Protein 7CI2 (pdb70)

Organism: NCBI:txid386891

Nearest PDB structures (foldseek):
  7ci2-assembly2_B  TM=1.002E+00  e=1.409E-62  Moraxella bovoculi
  7ci1-assembly1_B  TM=9.825E-01  e=3.002E-55  Moraxella bovoculi
  7ci1-assembly1_A  TM=9.850E-01  e=8.099E-55  Moraxella bovoculi
  7o5y-assembly1_B  TM=3.660E-01  e=2.673E+00  Streptococcus sanguinis
  7ci2-assembly2_B  TM=1.003E+00  e=2.370E-68  Moraxella bovoculi

Solvent-accessible surface area: 31981 Å² total; per-residue (Å²): 149,119,34,44,2,11,42,60,10,68,54,11,18,177,95,35,85,65,0,117,82,1,2,121,101,0,11,52,59,23,68,139,90,159,29,100,64,3,1,4,5,14,65,52,1,32,73,6,17,127,38,12,29,56,101,32,127,114,113,24,1,117,137,57,44,120,10,6,20,13,4,1,43,0,2,0,0,1,2,0,43,0,6,6,2,0,0,52,12,20,94,25,4,6,126,16,11,65,82,7,37,72,70,0,37,0,59,62,0,45,60,17,16,16,40,0,0,0,0,21,0,35,55,21,49,4,4,9,88,58,131,64,82,67,46,40,0,65,0,0,2,0,2,6,6,43,16,77,10,139,69,106,91,25,34,0,0,5,0,0,3,1,8,39,39,128,99,12,37,7,5,2,1,15,3,12,2,60,58,83,20,8,3,2,66,7,7,50,163,35,75,14,123,22,81,58,80,65,5,6,63,0,0,40,6,0,1,3,13,0,3,8,0,2,21,62,139,20,28,2,15,25,24,19,12,89,20,49,43,142,61,1,70,115,89,20,35,35,71,59,97,191,92,31,34,22,57,32,9,79,88,21,14,58,14,56,0,0,61,158,21,0,54,62,6,92,125,31,82,66,82,25,75,24,70,135,86,183,84,74,183,97,98,24,151,95,4,85,16,71,18,83,144,116,50,78,76,109,72,160,51,25,84,21,97,26,77,53,17,56,48,51,149,144,120,33,44,2,8,42,55,12,72,61,10,17,176,93,35,89,65,0,124,82,1,3,133,104,0,13,57,57,22,67,149,87,162,29,99,67,2,2,5,6,15,65,53,1,36,76,8,19,128,36,13,29,57,89,34,142,110,113,22,2,127,142,47,46,120,15,12,17,13,3,0,42,0,2,1,1,2,2,0,40,0,5,6,0,0,0,53,11,23,84,25,4,6,122,15,6,82,86,21,38,88,67,0,33,1,65,49,0,44,61,16,13,16,40,0,0,0,0,21,1,37,59,23,50,2,3,8,89,54,96,64,84,64,49,36,0,63,0,0,2,0,1,7,3,42,13,75,9,141,72,106,90,23,32,0,0,4,0,0,2,2,12,46,30,131,99,13,34,5,5,2,2,14,4,12,4,58,59,86,24,10,6,3,74,8,5,54,151,37,73,22,110,16,77,56,77,68,7,5,59,0,1,57,5,0,1,0,8,0,2,6,0,2,22,66,72,19,43,4,18,26,22,19,12,83,22,59,49,151,67,1,61,112,89,18,35,34,74,55,106,200,92,31,36,22,59,33,8,79,92,20,18,59,13,54,0,0,62,160,21,0,55,55,4,93,124,30,84,69,83,28,84,38,76,145,86,211,65,73,183,92,93,24,120,88,4,61,15,79,22,85,143,108,49,63,79,115,66,201,22,26,83,14,115,28,70,54,22,66,56,49,166,128,170,157,102,44,189,88,102,12,45,12,14,34,97,104,46,33,102,83,136,182,157,108,44,173,95,102,11,46,6,11,37,106,112,47,40,98,86

Secondary structure (DSSP, 8-state):
---HHHHHHHHHHHHSTTHHHHHHHHHHHHHHH--SS-SS-STTHHHH-HHHHHHHSSTTTTT-HHHHHHHHHHHHHHHHTTT-EEEEEPHHHHTT-----TT-BGGGGG--SSSEEEEE-GGG-EEEEETTEEEE--EEEEEEEEEEETTEEEEEEEEEEE---TT-----EEEE-SSS-BHIIIIIT--SS---SHHHHHHHHHHHHHGGGGSSS--EEETTEEE-HHHHTS--SEE-TTT--EE--SS-EEEEESHHHHHHHHHHHHHHHHHHHHT---EEEPPEEEEE----SSS---EEEEE--EEE-/---HHHHHHHHHHHHSTTHHHHHHHHHHHHHHH--SS-SS-GGGGGGG-HHHHHHHSSTTTTT-HHHHHHHHHHHHHHHHTTT-EEEEEPHHHHTT-----TT-BSGGGG--SSSEEEEE-GGG-EEEEETTEEEE--EEEEEEEEEEETTEEEEEEEEEEE--STT-----EEEE-SSS-BHIIIIIS--SS---SHHHHHHHHHHHHHGGGGSSS--EEETTEE--HHHHSS---EE-TTT--EE--SS-EEEEESHHHHHHHHHHHHHHHHHHHH----EEEP-EEEEE----TTS---EEEEEPPEEE-/--S---EEEEPPPSS----/--S---EEEEPPPSSPPP-

Foldseek 3Di:
DADLVVVVLVVLCVVVVCLVQLLVVLLVCCVVVVDDQASHALVCLCVSDVVLVVCLPDPCNVVPLVSLVNSLSSRQCSFCQQAQAEEEEDLLVLVQQDFDDFQAALQLLSQFLGQKHKYANLSNQDWDDDDPDIARFRTKMWHWHWDPPDPDTFIWIWIATPRSDPPGRRNTQIDTRRDRGTLCVVLPPPPDPRRPNVSSVVVSGRPRRSSQRSDQAWQKDFPRHGDHNVNSSPGRWDADPPPRDIRGDPGHRYIYTCPVLNVVVVVQVVVVVVCVVVDPVWDKDGKHKDKAWPCPPVDTHIDIDIDGIDIDD/DADLVVVVLVVLCVVVVCLVVLLQVLLVCCVVVVDDQASHALVCLLVSDVVLVVCLPPPCNVVDQVSLQNSLSSRQCSFCQQAQAEEEEDLLLLVQLPFDDQQAALQLVSQFLGQKHKYARQSNQDWDDDPNDIARFRTKMWGWHWDPPDPDTFIWIWIATDRSDPPGRRNTQTDTRRDRGGLNCPQVPPNHPRDPNVSSVVVRRRVSRSSQRSDQAWQKDFPRHGDHNVVSSPRDWDADDPPRDIDGDPGHRYMYTCPVLVVVVVVQVVVVVVCVVVVDVKDKDRKHKAWAWPDDPPDTRIDIDIDGIDIDD/DPPDDDDDDDDDDPDDPDD/DPPDDDDDDDDDDPDDDDD

Sequence (664 aa):
SMHHTIARMNAFNKAFANAKDCYKKMQAWHLLNKPKHAFFPMQNTPALDNGLAALYELRGGKEDAHILSILSRLYLYGAWRRNTLGIYQLDEEIIKKDCKELPDDTPTSIFLNLPDWCVYVDISSAQIATFDDGVAKHIKGFWAIYDIVEMNGINHDVLDFVVDTDTDDNVYVPQPFILSSGQSVAEVLDYGASLFDDDTSNTLIKGLLPYLLWLCVAEPDITYKGLPVSREELTRPKHSINKKTGAFVTPSEPFIYQIGERLGSEVRRYQSIIDGEQKRNRPPHIRRGHWHGYWQGTGQAKEFRVRWQPAVFVNSMHHTIARMNAFNKAFANAKDCYKKMQAWHLLNKPKHAFFPMQNTPALDNGLAALYELRGGKEDAHILSILSRLYLYGAWRRNTLGIYQLDEEIIKKDCKELPDDTPTSIFLNLPDWCVYVDISSAQIATFDDGVAKHIKGFWAIYDIVEMNGINHDVLDFVVDTDTDDNVYVPQPFILSSGQSVAEVLDYGASLFDDDTSNTLIKGLLPYLLWLCVAEPDITYKGLPVSREELTRPKHSINKKTGAFVTPSEPFIYQIGERLGSEVRRYQSIIDGEQKRNRPPHIRRGHWHGYWQGTGQAKEFRVRWQPAVFVNYQKMIYKLLPGPNKMLPKVYQKMIYKLLPGPNKMLPKV

Structure (mmCIF, N/CA/C/O backbone):
data_7CI2
#
_entry.id   7CI2
#
_cell.length_a   90.816
_cell.length_b   90.816
_cell.length_c   137.679
_cell.angle_alpha   90.000
_cell.angle_beta   90.000
_cell.angle_gamma   120.000
#
_symmetry.space_group_name_H-M   'P 31'
#
loop_
_entity.id
_entity.type
_entity.pdbx_description
1 polymer AcrVA2
2 polymer MbCpf1
3 water water
#
loop_
_atom_site.group_PDB
_atom_site.id
_atom_site.type_symbol
_atom_site.label_atom_id
_atom_site.label_alt_id
_atom_site.label_comp_id
_atom_site.label_asym_id
_atom_site.label_entity_id
_atom_site.label_seq_id
_atom_site.pdbx_PDB_ins_code
_atom_site.Cartn_x
_atom_site.Cartn_y
_atom_site.Cartn_z
_atom_site.occupancy
_atom_site.B_iso_or_equiv
_atom_site.auth_seq_id
_atom_site.auth_comp_id
_atom_site.auth_asym_id
_atom_site.auth_atom_id
_atom_site.pdbx_PDB_model_num
ATOM 1 N N . SER A 1 1 ? 13.76400 27.36400 2.57100 1.000 35.33203 0 SER A N 1
ATOM 2 C CA . SER A 1 1 ? 12.59500 27.01700 1.82200 1.000 37.30151 0 SER A CA 1
ATOM 3 C C . SER A 1 1 ? 11.55200 26.38100 2.66100 1.000 38.85731 0 SER A C 1
ATOM 4 O O . SER A 1 1 ? 10.44500 26.24700 2.24200 1.000 46.31718 0 SER A O 1
ATOM 7 N N . MET A 1 2 ? 11.92700 25.96500 3.84700 1.000 38.18513 1 MET A N 1
ATOM 8 C CA . MET A 1 2 ? 11.05800 25.37500 4.79300 1.000 28.20299 1 MET A CA 1
ATOM 9 C C . MET A 1 2 ? 11.11200 26.33800 5.87800 1.000 24.83369 1 MET A C 1
ATOM 10 O O . MET A 1 2 ? 12.14300 26.52400 6.41400 1.000 22.79989 1 MET A O 1
ATOM 15 N N . HIS A 1 3 ? 9.96900 26.82900 6.32200 1.000 16.63467 2 HIS A N 1
ATOM 16 C CA . HIS A 1 3 ? 9.79000 27.77800 7.40600 1.000 12.85117 2 HIS A CA 1
ATOM 17 C C . HIS A 1 3 ? 10.40800 27.32700 8.67100 1.000 15.44991 2 HIS A C 1
ATOM 18 O O . HIS A 1 3 ? 10.46700 26.20100 8.96800 1.000 19.94977 2 HIS A O 1
ATOM 25 N N . HIS A 1 4 ? 10.85900 28.29100 9.46300 1.000 16.74567 3 HIS A N 1
ATOM 26 C CA . HIS A 1 4 ? 11.50000 27.96700 10.72500 1.000 13.94020 3 HIS A CA 1
ATOM 27 C C . HIS A 1 4 ? 10.54800 27.35800 11.75000 1.000 16.11112 3 HIS A C 1
ATOM 28 O O . HIS A 1 4 ? 10.94300 26.48100 12.50300 1.000 24.31668 3 HIS A O 1
ATOM 35 N N . THR A 1 5 ? 9.29300 27.79100 11.76800 1.000 10.15246 4 THR A N 1
ATOM 36 C CA . THR A 1 5 ? 8.35400 27.25000 12.73300 1.000 9.45098 4 THR A CA 1
ATOM 37 C C . THR A 1 5 ? 8.16500 25.76200 12.49800 1.000 14.07287 4 THR A C 1
ATOM 38 O O . THR A 1 5 ? 8.21900 24.96100 13.42700 1.000 18.54948 4 THR A O 1
ATOM 42 N N . ILE A 1 6 ? 8.00700 25.39200 11.23500 1.000 13.87525 5 ILE A N 1
ATOM 43 C CA . ILE A 1 6 ? 7.82100 24.00000 10.86500 1.000 13.11642 5 ILE A CA 1
ATOM 44 C C . ILE A 1 6 ? 9.05800 23.18700 11.21600 1.000 13.72400 5 ILE A C 1
ATOM 45 O O . ILE A 1 6 ? 8.96300 22.06500 11.69000 1.000 18.58690 5 ILE A O 1
ATOM 50 N N . ALA A 1 7 ? 10.22400 23.76600 10.97600 1.000 18.16862 6 ALA A N 1
ATOM 51 C CA . ALA A 1 7 ? 11.48000 23.10300 11.27000 1.000 19.46440 6 ALA A CA 1
ATOM 52 C C . ALA A 1 7 ? 11.63600 22.84400 12.76100 1.000 24.52646 6 ALA A C 1
ATOM 53 O O . ALA A 1 7 ? 12.14200 21.80400 13.16600 1.000 21.15243 6 ALA A O 1
ATOM 55 N N . ARG A 1 8 ? 11.21000 23.80200 13.57600 1.000 23.70344 7 ARG A N 1
ATOM 56 C CA . ARG A 1 8 ? 11.34000 23.66800 15.01900 1.000 20.15001 7 ARG A CA 1
ATOM 57 C C . ARG A 1 8 ? 10.28900 22.74300 15.59400 1.000 23.81450 7 ARG A C 1
ATOM 58 O O . ARG A 1 8 ? 10.51200 22.11100 16.62100 1.000 29.17043 7 ARG A O 1
ATOM 66 N N . MET A 1 9 ? 9.14200 22.67100 14.93400 1.000 24.71476 8 MET A N 1
ATOM 67 C CA . MET A 1 9 ? 8.08400 21.79600 15.38000 1.000 16.91862 8 MET A CA 1
ATOM 68 C C . MET A 1 9 ? 8.48300 20.39700 14.99500 1.000 19.04908 8 MET A C 1
ATOM 69 O O . MET A 1 9 ? 8.24900 19.45900 15.74100 1.000 26.69741 8 MET A O 1
ATOM 74 N N . ASN A 1 10 ? 9.09500 20.25300 13.82600 1.000 17.37993 9 ASN A N 1
ATOM 75 C CA . ASN A 1 10 ? 9.50300 18.94800 13.41900 1.000 19.16852 9 ASN A CA 1
ATOM 76 C C . ASN A 1 10 ? 10.59600 18.40400 14.25900 1.000 28.51693 9 ASN A C 1
ATOM 77 O O . ASN A 1 10 ? 10.74900 17.22800 14.36300 1.000 31.87497 9 ASN A O 1
ATOM 82 N N . ALA A 1 11 ? 11.40700 19.28300 14.78400 1.000 28.02381 10 ALA A N 1
ATOM 83 C CA . ALA A 1 11 ? 12.46200 18.97800 15.66600 1.000 27.79446 10 ALA A CA 1
ATOM 84 C C . ALA A 1 11 ? 11.96700 18.56000 16.98200 1.000 26.61884 10 ALA A C 1
ATOM 85 O O . ALA A 1 11 ? 12.48600 17.68300 17.54500 1.000 24.79984 10 ALA A O 1
ATOM 87 N N . PHE A 1 12 ? 10.96300 19.22900 17.48000 1.000 20.46971 11 PHE A N 1
ATOM 88 C CA . PHE A 1 12 ? 10.40300 18.92200 18.75300 1.000 19.57276 11 PHE A CA 1
ATOM 89 C C . PHE A 1 12 ? 9.78400 17.58900 18.72300 1.000 28.12164 11 PHE A C 1
ATOM 90 O O . PHE A 1 12 ? 9.98900 16.81700 19.58500 1.000 26.58902 11 PHE A O 1
ATOM 98 N N . ASN A 1 13 ? 8.98600 17.33000 17.71300 1.000 30.88384 12 ASN A N 1
ATOM 99 C CA . ASN A 1 13 ? 8.30000 16.04800 17.58200 1.000 18.72090 12 ASN A CA 1
ATOM 100 C C . ASN A 1 13 ? 9.29700 14.89800 17.55900 1.000 24.38634 12 ASN A C 1
ATOM 101 O O . ASN A 1 13 ? 9.03100 13.82500 18.11200 1.000 31.85211 12 ASN A O 1
ATOM 106 N N . LYS A 1 14 ? 10.45500 15.11000 16.93000 1.000 24.90918 13 LYS A N 1
ATOM 107 C CA . LYS A 1 14 ? 11.50600 14.09500 16.93300 1.000 28.30261 13 LYS A CA 1
ATOM 108 C C . LYS A 1 14 ? 12.08200 13.88400 18.33000 1.000 32.43166 13 LYS A C 1
ATOM 109 O O . LYS A 1 14 ? 12.23800 12.74400 18.78100 1.000 40.29360 13 LYS A O 1
ATOM 115 N N . ALA A 1 15 ? 12.41800 14.97400 19.02400 1.000 36.06770 14 ALA A N 1
ATOM 116 C CA . ALA A 1 15 ? 13.15500 14.86900 20.28000 1.000 34.95416 14 ALA A CA 1
ATOM 117 C C . ALA A 1 15 ? 12.28200 14.40400 21.43700 1.000 33.04427 14 ALA A C 1
ATOM 118 O O . ALA A 1 15 ? 12.79400 13.82000 22.39800 1.000 50.73427 14 ALA A O 1
ATOM 120 N N . PHE A 1 16 ? 10.98100 14.66500 21.37700 1.000 33.59092 15 PHE A N 1
ATOM 121 C CA . PHE A 1 16 ? 10.02500 14.19700 22.37600 1.000 32.88400 15 PHE A CA 1
ATOM 122 C C . PHE A 1 16 ? 9.15800 13.14700 21.68500 1.000 40.86787 15 PHE A C 1
ATOM 123 O O . PHE A 1 16 ? 8.03100 13.41800 21.27000 1.000 40.82442 15 PHE A O 1
ATOM 131 N N . ALA A 1 17 ? 9.70400 11.93000 21.57000 1.000 39.99162 16 ALA A N 1
ATOM 132 C CA . ALA A 1 17 ? 9.13600 10.89400 20.70800 1.000 34.25605 16 ALA A CA 1
ATOM 133 C C . ALA A 1 17 ? 7.66800 10.59800 20.99300 1.000 39.86899 16 ALA A C 1
ATOM 134 O O . ALA A 1 17 ? 6.98000 10.04100 20.12900 1.000 47.93272 16 ALA A O 1
ATOM 136 N N . ASN A 1 18 ? 7.17000 10.95500 22.17400 1.000 34.79673 17 ASN A N 1
ATOM 137 C CA . ASN A 1 18 ? 5.77300 10.74200 22.52800 1.000 30.74863 17 ASN A CA 1
ATOM 138 C C . ASN A 1 18 ? 4.84600 11.80900 21.96000 1.000 38.19582 17 ASN A C 1
ATOM 139 O O . ASN A 1 18 ? 3.67200 11.85300 22.34400 1.000 33.38683 17 ASN A O 1
ATOM 144 N N . ALA A 1 19 ? 5.33900 12.66000 21.05800 1.000 42.96025 18 ALA A N 1
ATOM 145 C CA . ALA A 1 19 ? 4.55100 13.80300 20.60700 1.000 23.62438 18 ALA A CA 1
ATOM 146 C C . ALA A 1 19 ? 3.33400 13.35600 19.80700 1.000 23.49768 18 ALA A C 1
ATOM 147 O O . ALA A 1 19 ? 2.20400 13.77500 20.08900 1.000 22.54215 18 ALA A O 1
ATOM 149 N N . LYS A 1 20 ? 3.55100 12.50000 18.80300 1.000 24.59738 19 LYS A N 1
ATOM 150 C CA . LYS A 1 20 ? 2.45700 12.02300 17.96000 1.000 19.88285 19 LYS A CA 1
ATOM 151 C C . LYS A 1 20 ? 1.37600 11.34100 18.79400 1.000 28.74460 19 LYS A C 1
ATOM 152 O O . LYS A 1 20 ? 0.17300 11.55900 18.58200 1.000 25.98586 19 LYS A O 1
ATOM 158 N N . ASP A 1 21 ? 1.79700 10.49200 19.74000 1.000 26.13804 20 ASP A N 1
ATOM 159 C CA . ASP A 1 21 ? 0.87100 9.87700 20.68600 1.000 21.78839 20 ASP A CA 1
ATOM 160 C C . ASP A 1 21 ? 0.02100 10.92800 21.38600 1.000 25.39320 20 ASP A C 1
ATOM 161 O O . ASP A 1 21 ? -1.20900 10.80700 21.46300 1.000 31.61615 20 ASP A O 1
ATOM 166 N N . CYS A 1 22 ? 0.67300 11.96700 21.91600 1.000 21.00275 21 CYS A N 1
ATOM 167 C CA . CYS A 1 22 ? -0.05500 12.99400 22.65100 1.000 21.19441 21 CYS A CA 1
ATOM 168 C C . CYS A 1 22 ? -1.04400 13.72200 21.75200 1.000 19.90148 21 CYS A C 1
ATOM 169 O O . CYS A 1 22 ? -2.15000 14.05700 22.18800 1.000 17.78544 21 CYS A O 1
ATOM 172 N N . TYR A 1 23 ? -0.75000 13.86400 20.47700 1.000 21.90554 22 TYR A N 1
ATOM 173 C CA . TYR A 1 23 ? -1.63700 14.58400 19.59400 1.000 22.58867 22 TYR A CA 1
ATOM 174 C C . TYR A 1 23 ? -2.84500 13.77500 19.33100 1.000 24.55652 22 TYR A C 1
ATOM 175 O O . TYR A 1 23 ? -3.90300 14.30500 19.28500 1.000 19.38904 22 TYR A O 1
ATOM 184 N N . LYS A 1 24 ? -2.68400 12.47200 19.22200 1.000 26.97435 23 LYS A N 1
ATOM 185 C CA . LYS A 1 24 ? -3.80300 11.54700 19.03700 1.000 25.66267 23 LYS A CA 1
ATOM 186 C C . LYS A 1 24 ? -4.77300 11.54600 20.19100 1.000 24.83363 23 LYS A C 1
ATOM 187 O O . LYS A 1 24 ? -5.94300 11.51200 19.98900 1.000 19.39836 23 LYS A O 1
ATOM 193 N N . LYS A 1 25 ? -4.25100 11.58400 21.39800 1.000 18.81267 24 LYS A N 1
ATOM 194 C CA . LYS A 1 25 ? -5.02200 11.68800 22.58900 1.000 18.78526 24 LYS A CA 1
ATOM 195 C C . LYS A 1 25 ? -5.78600 12.96100 22.64800 1.000 25.41554 24 LYS A C 1
ATOM 196 O O . LYS A 1 25 ? -6.91300 12.98000 23.04500 1.000 24.85459 24 LYS A O 1
ATOM 202 N N . MET A 1 26 ? -5.16500 14.05200 22.22100 1.000 25.63391 25 MET A N 1
ATOM 203 C CA . MET A 1 26 ? -5.77900 15.34100 22.15600 1.000 18.93856 25 MET A CA 1
ATOM 204 C C . MET A 1 26 ? -6.90600 15.32700 21.17800 1.000 20.53819 25 MET A C 1
ATOM 205 O O . MET A 1 26 ? -7.93700 15.87700 21.41600 1.000 14.93371 25 MET A O 1
ATOM 210 N N . GLN A 1 27 ? -6.68800 14.65400 20.06100 1.000 24.43852 26 GLN A N 1
ATOM 211 C CA . GLN A 1 27 ? -7.66600 14.46800 19.02300 1.000 24.78180 26 GLN A CA 1
ATOM 212 C C . GLN A 1 27 ? -8.83200 13.70400 19.54600 1.000 21.35491 26 GLN A C 1
ATOM 213 O O . GLN A 1 27 ? -9.94000 14.03000 19.30100 1.000 20.04085 26 GLN A O 1
ATOM 219 N N . ALA A 1 28 ? -8.57700 12.67600 20.32000 1.000 25.33858 27 ALA A N 1
ATOM 220 C CA . ALA A 1 28 ? -9.62900 11.90400 20.92500 1.000 21.31329 27 ALA A CA 1
ATOM 221 C C . ALA A 1 28 ? -10.42600 12.70900 21.86900 1.000 20.09913 27 ALA A C 1
ATOM 222 O O . ALA A 1 28 ? -11.59400 12.71700 21.76100 1.000 20.24085 27 ALA A O 1
ATOM 224 N N . TRP A 1 29 ? -9.78500 13.50400 22.70900 1.000 17.12099 28 TRP A N 1
ATOM 225 C CA . TRP A 1 29 ? -10.47100 14.35900 23.64800 1.000 18.73423 28 TRP A CA 1
ATOM 226 C C . TRP A 1 29 ? -11.31100 15.37300 22.90400 1.000 24.34647 28 TRP A C 1
ATOM 227 O O . TRP A 1 29 ? -12.35000 15.70700 23.32900 1.000 18.60671 28 TRP A O 1
ATOM 238 N N . HIS A 1 30 ? -10.81300 15.90500 21.79500 1.000 27.46568 29 HIS A N 1
ATOM 239 C CA . HIS A 1 30 ? -11.51100 16.86700 21.01000 1.000 21.63594 29 HIS A CA 1
ATOM 240 C C . HIS A 1 30 ? -12.75000 16.31600 20.48800 1.000 15.78959 29 HIS A C 1
ATOM 241 O O . HIS A 1 30 ? -13.75400 16.88800 20.66200 1.000 16.42353 29 HIS A O 1
ATOM 248 N N . LEU A 1 31 ? -12.67200 15.17400 19.84000 1.000 21.57086 30 LEU A N 1
ATOM 249 C CA . LEU A 1 31 ? -13.85200 14.58700 19.21000 1.000 23.46828 30 LEU A CA 1
ATOM 250 C C . LEU A 1 31 ? -14.92600 14.26100 20.23600 1.000 22.97372 30 LEU A C 1
ATOM 251 O O . LEU A 1 31 ? -16.12300 14.40900 19.96100 1.000 20.35585 30 LEU A O 1
ATOM 256 N N . LEU A 1 32 ? -14.52200 13.84700 21.43400 1.000 16.65743 31 LEU A N 1
ATOM 257 C CA . LEU A 1 32 ? -15.52900 13.53800 22.44100 1.000 23.06747 31 LEU A CA 1
ATOM 258 C C . LEU A 1 32 ? -16.13100 14.78900 23.06500 1.000 25.22198 31 LEU A C 1
ATOM 259 O O . LEU A 1 32 ? -17.35800 14.91900 23.15000 1.000 29.99561 31 LEU A O 1
ATOM 264 N N . ASN A 1 33 ? -15.28700 15.71900 23.50200 1.000 23.89404 32 ASN A N 1
ATOM 265 C CA . ASN A 1 33 ? -15.75200 16.83700 24.30700 1.000 21.29308 32 ASN A CA 1
ATOM 266 C C . ASN A 1 33 ? -16.28700 17.98700 23.46600 1.000 24.18608 32 ASN A C 1
ATOM 267 O O . ASN A 1 33 ? -16.98500 18.85200 24.00600 1.000 25.48527 32 ASN A O 1
ATOM 272 N N . LYS A 1 34 ? -15.98800 17.95900 22.16800 1.000 21.21186 33 LYS A N 1
ATOM 273 C CA . LYS A 1 34 ? -16.44600 18.95600 21.19600 1.000 30.57397 33 LYS A CA 1
ATOM 274 C C . LYS A 1 34 ? -16.44300 20.39700 21.69700 1.000 30.04911 33 LYS A C 1
ATOM 275 O O . LYS A 1 34 ? -17.49800 21.02000 21.81100 1.000 29.46220 33 LYS A O 1
ATOM 281 N N . PRO A 1 35 ? -15.25300 20.93100 21.99700 1.000 30.64947 34 PRO A N 1
ATOM 282 C CA . PRO A 1 35 ? -15.13300 22.31100 22.48700 1.000 23.68665 34 PRO A CA 1
ATOM 283 C C . PRO A 1 35 ? -15.56800 23.30000 21.42600 1.000 24.17930 34 PRO A C 1
ATOM 284 O O . PRO A 1 35 ? -15.38300 23.07800 20.22700 1.000 36.50681 34 PRO A O 1
ATOM 288 N N . LYS A 1 36 ? -16.13100 24.42100 21.87400 1.000 24.14920 35 LYS A N 1
ATOM 289 C CA . LYS A 1 36 ? -16.66600 25.34000 20.88000 1.000 23.09564 35 LYS A CA 1
ATOM 290 C C . LYS A 1 36 ? -15.58600 26.22200 20.26900 1.000 28.85428 35 LYS A C 1
ATOM 291 O O . LYS A 1 36 ? -15.58000 26.44000 19.05200 1.000 42.87862 35 LYS A O 1
ATOM 293 N N . HIS A 1 37 ? -14.68400 26.75100 21.07500 1.000 26.55755 36 HIS A N 1
ATOM 294 C CA . HIS A 1 37 ? -13.64600 27.63900 20.60500 1.000 27.17758 36 HIS A CA 1
ATOM 295 C C . HIS A 1 37 ? -12.26500 27.07100 20.61700 1.000 25.22320 36 HIS A C 1
ATOM 296 O O . HIS A 1 37 ? -11.56900 27.14600 19.65800 1.000 19.25504 36 HIS A O 1
ATOM 303 N N . ALA A 1 38 ? -11.88600 26.38500 21.67600 1.000 17.76503 37 ALA A N 1
ATOM 304 C CA . ALA A 1 38 ? -10.57900 25.76600 21.76900 1.000 12.14273 37 ALA A CA 1
ATOM 305 C C . ALA A 1 38 ? -10.57000 24.44600 21.00900 1.000 16.40551 37 ALA A C 1
ATOM 306 O O . ALA A 1 38 ? -11.57100 24.01300 20.43100 1.000 31.73715 37 ALA A O 1
ATOM 308 N N . PHE A 1 39 ? -9.41100 23.80300 21.00600 1.000 16.81118 38 PHE A N 1
ATOM 309 C CA . PHE A 1 39 ? -9.25400 22.46400 20.46800 1.000 12.18277 38 PHE A CA 1
ATOM 310 C C . PHE A 1 39 ? -8.88300 21.45300 21.53400 1.000 10.69122 38 PHE A C 1
ATOM 311 O O . PHE A 1 39 ? -9.25400 20.28600 21.42000 1.000 22.36719 38 PHE A O 1
ATOM 319 N N . PHE A 1 40 ? -8.18200 21.88900 22.56800 1.000 12.08554 39 PHE A N 1
ATOM 320 C CA . PHE A 1 40 ? -7.72400 21.05800 23.66900 1.000 17.62452 39 PHE A CA 1
ATOM 321 C C . PHE A 1 40 ? -7.15900 21.96100 24.75800 1.000 24.65010 39 PHE A C 1
ATOM 322 O O . PHE A 1 40 ? -6.21800 22.72000 24.49900 1.000 24.43035 39 PHE A O 1
ATOM 330 N N . PRO A 1 41 ? -7.69300 21.90500 25.97700 1.000 29.74009 40 PRO A N 1
ATOM 331 C CA . PRO A 1 41 ? -7.30200 22.87300 27.00400 1.000 20.62334 40 PRO A CA 1
ATOM 332 C C . PRO A 1 41 ? -5.88200 22.65400 27.47000 1.000 25.54998 40 PRO A C 1
ATOM 333 O O . PRO A 1 41 ? -5.36700 21.53000 27.49500 1.000 24.29281 40 PRO A O 1
ATOM 337 N N . MET A 1 42 ? -5.24400 23.75900 27.84700 1.000 26.30033 41 MET A N 1
ATOM 338 C CA . MET A 1 42 ? -3.89400 23.62400 28.36000 1.000 26.20490 41 MET A CA 1
ATOM 339 C C . MET A 1 42 ? -3.85400 22.88100 29.67600 1.000 27.49601 41 MET A C 1
ATOM 340 O O . MET A 1 42 ? -2.80200 22.39000 30.04300 1.000 22.02808 41 MET A O 1
ATOM 345 N N . GLN A 1 43 ? -4.88400 23.01800 30.45700 1.000 25.11781 42 GLN A N 1
ATOM 346 C CA . GLN A 1 43 ? -4.93500 22.39100 31.73500 1.000 28.50026 42 GLN A CA 1
ATOM 347 C C . GLN A 1 43 ? -4.72600 20.88200 31.72100 1.000 33.31114 42 GLN A C 1
ATOM 348 O O . GLN A 1 43 ? -4.04500 20.29700 32.53300 1.000 26.89494 42 GLN A O 1
ATOM 354 N N . ASN A 1 44 ? -5.30400 20.28000 30.73100 1.000 25.85649 43 ASN A N 1
ATOM 355 C CA . ASN A 1 44 ? -5.33200 18.84600 30.51900 1.000 27.15250 43 ASN A CA 1
ATOM 356 C C . ASN A 1 44 ? -4.01200 18.28400 30.01200 1.000 30.68926 43 ASN A C 1
ATOM 357 O O . ASN A 1 44 ? -3.93200 17.06700 29.78800 1.000 31.88730 43 ASN A O 1
ATOM 362 N N . THR A 1 45 ? -2.98500 19.11100 29.79800 1.000 36.57481 44 THR A N 1
ATOM 363 C CA . THR A 1 45 ? -1.75000 18.60800 29.18800 1.000 35.00141 44 THR A CA 1
ATOM 364 C C . THR A 1 45 ? -0.94600 17.61700 30.03700 1.000 32.49409 44 THR A C 1
ATOM 365 O O . THR A 1 45 ? -0.18300 16.82500 29.46500 1.000 33.86168 44 THR A O 1
ATOM 369 N N . PRO A 1 46 ? -1.04300 17.61400 31.37400 1.000 39.04277 45 PRO A N 1
ATOM 370 C CA . PRO A 1 46 ? -0.40800 16.50900 32.11900 1.000 39.40409 45 PRO A CA 1
ATOM 371 C C . PRO A 1 46 ? -0.96900 15.14500 31.76000 1.000 46.97965 45 PRO A C 1
ATOM 372 O O . PRO A 1 46 ? -0.23100 14.15200 31.79700 1.000 54.94672 45 PRO A O 1
ATOM 376 N N . ALA A 1 47 ? -2.25600 15.07000 31.40600 1.000 43.73981 46 ALA A N 1
ATOM 377 C CA . ALA A 1 47 ? -2.87500 13.78700 31.08300 1.000 30.59754 46 ALA A CA 1
ATOM 378 C C . ALA A 1 47 ? -2.20700 13.11200 29.89100 1.000 39.42307 46 ALA A C 1
ATOM 379 O O . ALA A 1 47 ? -2.20000 11.87900 29.80100 1.000 55.63280 46 ALA A O 1
ATOM 381 N N . LEU A 1 48 ? -1.62800 13.89500 28.98000 1.000 37.23808 47 LEU A N 1
ATOM 382 C CA . LEU A 1 48 ? -1.17100 13.34100 27.71000 1.000 39.62445 47 LEU A CA 1
ATOM 383 C C . LEU A 1 48 ? -0.01300 12.36600 27.89800 1.000 37.07651 47 LEU A C 1
ATOM 384 O O . LEU A 1 48 ? 0.02000 11.30900 27.25900 1.000 40.76998 47 LEU A O 1
ATOM 389 N N . ASP A 1 49 ? 0.94000 12.69100 28.76300 1.000 31.83210 48 ASP A N 1
ATOM 390 C CA . ASP A 1 49 ? 2.05800 11.80100 29.03900 1.000 43.58787 48 ASP A CA 1
ATOM 391 C C . ASP A 1 49 ? 2.14700 11.53700 30.53300 1.000 59.88598 48 ASP A C 1
ATOM 392 O O . ASP A 1 49 ? 1.98400 12.45300 31.34600 1.000 65.55983 48 ASP A O 1
ATOM 397 N N . ASN A 1 50 ? 2.40900 10.27700 30.88800 1.000 67.22337 49 ASN A N 1
ATOM 398 C CA . ASN A 1 50 ? 2.45100 9.89000 32.29300 1.000 74.56137 49 ASN A CA 1
ATOM 399 C C . ASN A 1 50 ? 3.77700 10.26300 32.94300 1.000 79.91739 49 ASN A C 1
ATOM 400 O O . ASN A 1 50 ? 3.80500 10.65200 34.11600 1.000 87.99362 49 ASN A O 1
ATOM 405 N N . GLY A 1 51 ? 4.88400 10.14400 32.20500 1.000 71.97226 50 GLY A N 1
ATOM 406 C CA . GLY A 1 51 ? 6.16300 10.57900 32.74400 1.000 76.89364 50 GLY A CA 1
ATOM 407 C C . GLY A 1 51 ? 6.19200 12.06900 33.02300 1.000 78.22725 50 GLY A C 1
ATOM 408 O O . GLY A 1 51 ? 6.79100 12.51900 34.00500 1.000 85.42213 50 GLY A O 1
ATOM 409 N N . LEU A 1 52 ? 5.52300 12.85200 32.17500 1.000 68.52998 51 LEU A N 1
ATOM 410 C CA . LEU A 1 52 ? 5.45300 14.29000 32.39200 1.000 69.39315 51 LEU A CA 1
ATOM 411 C C . LEU A 1 52 ? 4.66800 14.62000 33.65200 1.000 77.48095 51 LEU A C 1
ATOM 412 O O . LEU A 1 52 ? 5.05900 15.50800 34.41200 1.000 84.84755 51 LEU A O 1
ATOM 417 N N . ALA A 1 53 ? 3.56200 13.91500 33.89800 1.000 73.14749 52 ALA A N 1
ATOM 418 C CA . ALA A 1 53 ? 2.82700 14.12500 35.14100 1.000 82.28502 52 ALA A CA 1
ATOM 419 C C . ALA A 1 53 ? 3.64600 13.67600 36.34600 1.000 91.33136 52 ALA A C 1
ATOM 420 O O . ALA A 1 53 ? 3.62400 14.32800 37.39800 1.000 92.08561 52 ALA A O 1
ATOM 422 N N . ALA A 1 54 ? 4.38400 12.57100 36.20500 1.000 90.03898 53 ALA A N 1
ATOM 423 C CA . ALA A 1 54 ? 5.20800 12.07500 37.30200 1.000 96.84709 53 ALA A CA 1
ATOM 424 C C . ALA A 1 54 ? 6.30100 13.07000 37.67000 1.000 105.18762 53 ALA A C 1
ATOM 425 O O . ALA A 1 54 ? 6.62100 13.24500 38.85200 1.000 109.80660 53 ALA A O 1
ATOM 427 N N . LEU A 1 55 ? 6.88800 13.72900 36.67300 1.000 96.92084 54 LEU A N 1
ATOM 428 C CA . LEU A 1 55 ? 7.93600 14.71000 36.91900 1.000 90.25173 54 LEU A CA 1
ATOM 429 C C . LEU A 1 55 ? 7.39000 16.10900 37.19300 1.000 93.91641 54 LEU A C 1
ATOM 430 O O . LEU A 1 55 ? 8.13300 16.96200 37.69000 1.000 106.21063 54 LEU A O 1
ATOM 435 N N . TYR A 1 56 ? 6.11600 16.35300 36.89000 1.000 87.21285 55 TYR A N 1
ATOM 436 C CA . TYR A 1 56 ? 5.45300 17.62900 37.12400 1.000 103.44373 55 TYR A CA 1
ATOM 437 C C . TYR A 1 56 ? 4.77600 17.69600 38.48500 1.000 116.21244 55 TYR A C 1
ATOM 438 O O . TYR A 1 56 ? 4.51500 18.79600 38.98700 1.000 118.85768 55 TYR A O 1
ATOM 447 N N . GLU A 1 57 ? 4.45900 16.54800 39.08200 1.000 120.11028 56 GLU A N 1
ATOM 448 C CA . GLU A 1 57 ? 3.90100 16.50700 40.43000 1.000 123.74396 56 GLU A CA 1
ATOM 449 C C . GLU A 1 57 ? 4.93400 16.27500 41.52900 1.000 123.20236 56 GLU A C 1
ATOM 450 O O . GLU A 1 57 ? 4.55700 16.26900 42.70700 1.000 120.37843 56 GLU A O 1
ATOM 456 N N . LEU A 1 58 ? 6.21600 16.09400 41.20600 1.000 118.69105 57 LEU A N 1
ATOM 457 C CA . LEU A 1 58 ? 7.21800 16.31700 42.23800 1.000 116.49653 57 LEU A CA 1
ATOM 458 C C . LEU A 1 58 ? 7.25100 17.80000 42.58300 1.000 124.03347 57 LEU A C 1
ATOM 459 O O . LEU A 1 58 ? 6.88000 18.65500 41.77400 1.000 125.65425 57 LEU A O 1
ATOM 464 N N . ARG A 1 59 ? 7.67200 18.10200 43.80700 1.000 129.67102 58 ARG A N 1
ATOM 465 C CA . ARG A 1 59 ? 8.00300 19.48100 44.11900 1.000 132.84478 58 ARG A CA 1
ATOM 466 C C . ARG A 1 59 ? 9.11700 19.89600 43.16900 1.000 128.28142 58 ARG A C 1
ATOM 467 O O . ARG A 1 59 ? 10.24400 19.40000 43.26500 1.000 133.90319 58 ARG A O 1
ATOM 469 N N . GLY A 1 60 ? 8.79800 20.76600 42.21900 1.000 114.36310 59 GLY A N 1
ATOM 470 C CA . GLY A 1 60 ? 9.71200 21.05100 41.13600 1.000 116.09265 59 GLY A CA 1
ATOM 471 C C . GLY A 1 60 ? 9.05600 20.84800 39.78900 1.000 124.02598 59 GLY A C 1
ATOM 472 O O . GLY A 1 60 ? 9.73400 20.81700 38.76000 1.000 118.77616 59 GLY A O 1
ATOM 473 N N . GLY A 1 61 ? 7.73400 20.69800 39.78600 1.000 126.75962 60 GLY A N 1
ATOM 474 C CA . GLY A 1 61 ? 6.99400 20.57300 38.54700 1.000 120.59394 60 GLY A CA 1
ATOM 475 C C . GLY A 1 61 ? 6.61400 21.92400 37.98300 1.000 115.09665 60 GLY A C 1
ATOM 476 O O . GLY A 1 61 ? 6.85000 22.21000 36.80500 1.000 112.84899 60 GLY A O 1
ATOM 477 N N . LYS A 1 62 ? 6.16000 22.80100 38.86500 1.000 109.67498 61 LYS A N 1
ATOM 478 C CA . LYS A 1 62 ? 5.82300 24.14800 38.44600 1.000 112.14629 61 LYS A CA 1
ATOM 479 C C . LYS A 1 62 ? 7.08000 25.01300 38.55900 1.000 106.20751 61 LYS A C 1
ATOM 480 O O . LYS A 1 62 ? 7.09600 26.18500 38.23200 1.000 102.54430 61 LYS A O 1
ATOM 486 N N . GLU A 1 63 ? 8.13100 24.40000 39.06200 1.000 109.90376 62 GLU A N 1
ATOM 487 C CA . GLU A 1 63 ? 9.44800 25.01300 39.16500 1.000 115.47184 62 GLU A CA 1
ATOM 488 C C . GLU A 1 63 ? 10.32900 24.68800 37.96400 1.000 105.99990 62 GLU A C 1
ATOM 489 O O . GLU A 1 63 ? 11.16400 25.51300 37.57100 1.000 107.74314 62 GLU A O 1
ATOM 495 N N . ASP A 1 64 ? 10.14200 23.51300 37.36100 1.000 93.76046 63 ASP A N 1
ATOM 496 C CA . ASP A 1 64 ? 10.86300 23.11700 36.15500 1.000 80.83091 63 ASP A CA 1
ATOM 497 C C . ASP A 1 64 ? 10.15700 23.71400 34.94300 1.000 65.66607 63 ASP A C 1
ATOM 498 O O . ASP A 1 64 ? 9.02900 23.32800 34.61800 1.000 57.58020 63 ASP A O 1
ATOM 503 N N . ALA A 1 65 ? 10.82200 24.65200 34.26900 1.000 59.92239 64 ALA A N 1
ATOM 504 C CA . ALA A 1 65 ? 10.25700 25.27800 33.08300 1.000 51.63877 64 ALA A CA 1
ATOM 505 C C . ALA A 1 65 ? 10.44300 24.44000 31.82400 1.000 47.92206 64 ALA A C 1
ATOM 506 O O . ALA A 1 65 ? 9.83700 24.75900 30.79600 1.000 55.48309 64 ALA A O 1
ATOM 508 N N . HIS A 1 66 ? 11.25700 23.38300 31.87600 1.000 44.30988 65 HIS A N 1
ATOM 509 C CA . HIS A 1 66 ? 11.40700 22.50000 30.72000 1.000 48.27336 65 HIS A CA 1
ATOM 510 C C . HIS A 1 66 ? 10.16700 21.63300 30.52500 1.000 45.34565 65 HIS A C 1
ATOM 511 O O . HIS A 1 66 ? 9.71500 21.41800 29.39300 1.000 46.08644 65 HIS A O 1
ATOM 518 N N . ILE A 1 67 ? 9.59900 21.13900 31.62500 1.000 53.97868 66 ILE A N 1
ATOM 519 C CA . ILE A 1 67 ? 8.32700 20.42900 31.56100 1.000 46.87646 66 ILE A CA 1
ATOM 520 C C . ILE A 1 67 ? 7.22400 21.34200 31.04900 1.000 40.47585 66 ILE A C 1
ATOM 521 O O . ILE A 1 67 ? 6.41100 20.94400 30.20100 1.000 38.88775 66 ILE A O 1
ATOM 526 N N . LEU A 1 68 ? 7.17400 22.57500 31.55000 1.000 31.18975 67 LEU A N 1
ATOM 527 C CA . LEU A 1 68 ? 6.17700 23.51400 31.05200 1.000 26.24653 67 LEU A CA 1
ATOM 528 C C . LEU A 1 68 ? 6.41300 23.84200 29.58300 1.000 28.55597 67 LEU A C 1
ATOM 529 O O . LEU A 1 68 ? 5.45300 24.05700 28.83400 1.000 22.64156 67 LEU A O 1
ATOM 534 N N . SER A 1 69 ? 7.67600 23.86500 29.15100 1.000 29.38344 68 SER A N 1
ATOM 535 C CA . SER A 1 69 ? 7.97900 23.99400 27.73000 1.000 33.69672 68 SER A CA 1
ATOM 536 C C . SER A 1 69 ? 7.34000 22.86500 26.93200 1.000 32.81879 68 SER A C 1
ATOM 537 O O . SER A 1 69 ? 6.64500 23.10500 25.93400 1.000 34.91775 68 SER A O 1
ATOM 540 N N . ILE A 1 70 ? 7.57300 21.62100 27.36700 1.000 35.92288 69 ILE A N 1
ATOM 541 C CA . ILE A 1 70 ? 6.99900 20.45600 26.69000 1.000 20.96262 69 ILE A CA 1
ATOM 542 C C . ILE A 1 70 ? 5.48100 20.57200 26.61800 1.000 20.34143 69 ILE A C 1
ATOM 543 O O . ILE A 1 70 ? 4.87500 20.37400 25.56000 1.000 20.41958 69 ILE A O 1
ATOM 548 N N . LEU A 1 71 ? 4.84400 20.85800 27.75600 1.000 20.21373 70 LEU A N 1
ATOM 549 C CA . LEU A 1 71 ? 3.38300 20.91200 27.79500 1.000 22.44193 70 LEU A CA 1
ATOM 550 C C . LEU A 1 71 ? 2.84700 22.02400 26.90800 1.000 23.08107 70 LEU A C 1
ATOM 551 O O . LEU A 1 71 ? 1.84700 21.84100 26.20400 1.000 23.28508 70 LEU A O 1
ATOM 556 N N . SER A 1 72 ? 3.48600 23.19500 26.95100 1.000 31.17735 71 SER A N 1
ATOM 557 C CA . SER A 1 72 ? 3.04900 24.31500 26.13300 1.000 23.81472 71 SER A CA 1
ATOM 558 C C . SER A 1 72 ? 3.13400 23.96600 24.65800 1.000 19.62538 71 SER A C 1
ATOM 559 O O . SER A 1 72 ? 2.21200 24.25600 23.88700 1.000 14.06134 71 SER A O 1
ATOM 562 N N . ARG A 1 73 ? 4.21900 23.31500 24.25100 1.000 20.37767 72 ARG A N 1
ATOM 563 C CA . ARG A 1 73 ? 4.35800 23.00500 22.83700 1.000 19.96878 72 ARG A CA 1
ATOM 564 C C . ARG A 1 73 ? 3.45900 21.85500 22.41000 1.000 21.86643 72 ARG A C 1
ATOM 565 O O . ARG A 1 73 ? 2.99600 21.84500 21.26900 1.000 22.68389 72 ARG A O 1
ATOM 573 N N . LEU A 1 74 ? 3.17400 20.90100 23.29800 1.000 22.86642 73 LEU A N 1
ATOM 574 C CA . LEU A 1 74 ? 2.13800 19.91700 23.00000 1.000 11.78651 73 LEU A CA 1
ATOM 575 C C . LEU A 1 74 ? 0.80300 20.61100 22.76100 1.000 12.30265 73 LEU A C 1
ATOM 576 O O . LEU A 1 74 ? 0.17100 20.43000 21.71500 1.000 11.76122 73 LEU A O 1
ATOM 581 N N . TYR A 1 75 ? 0.38400 21.44500 23.71300 1.000 12.89046 74 TYR A N 1
ATOM 582 C CA . TYR A 1 75 ? -0.87300 22.17600 23.59400 1.000 10.44187 74 TYR A CA 1
ATOM 583 C C . TYR A 1 75 ? -0.93500 22.99100 22.30700 1.000 11.14463 74 TYR A C 1
ATOM 584 O O . TYR A 1 75 ? -1.97400 23.03200 21.63700 1.000 8.20123 74 TYR A O 1
ATOM 593 N N . LEU A 1 76 ? 0.17000 23.64700 21.94800 1.000 13.56588 75 LEU A N 1
ATOM 594 C CA . LEU A 1 76 ? 0.19100 24.53400 20.79000 1.000 9.47512 75 LEU A CA 1
ATOM 595 C C . LEU A 1 76 ? 0.23900 23.75000 19.48400 1.000 9.29529 75 LEU A C 1
ATOM 596 O O . LEU A 1 76 ? -0.61100 23.93500 18.60400 1.000 7.08958 75 LEU A O 1
ATOM 601 N N . TYR A 1 77 ? 1.23500 22.87600 19.34200 1.000 7.33899 76 TYR A N 1
ATOM 602 C CA . TYR A 1 77 ? 1.38600 22.10300 18.12000 1.000 10.82663 76 TYR A CA 1
ATOM 603 C C . TYR A 1 77 ? 0.16100 21.24300 17.85000 1.000 17.63049 76 TYR A C 1
ATOM 604 O O . TYR A 1 77 ? -0.31900 21.19500 16.71400 1.000 25.34900 76 TYR A O 1
ATOM 613 N N . GLY A 1 78 ? -0.38600 20.58500 18.88300 1.000 15.02320 77 GLY A N 1
ATOM 614 C CA . GLY A 1 78 ? -1.55900 19.75000 18.68100 1.000 12.24271 77 GLY A CA 1
ATOM 615 C C . GLY A 1 78 ? -2.70200 20.47700 18.00600 1.000 11.85761 77 GLY A C 1
ATOM 616 O O . GLY A 1 78 ? -3.34600 19.93700 17.10600 1.000 23.47359 77 GLY A O 1
ATOM 617 N N . ALA A 1 79 ? -2.96400 21.71700 18.41900 1.000 10.30386 78 ALA A N 1
ATOM 618 C CA . ALA A 1 79 ? -3.99700 22.49700 17.75200 1.000 9.80703 78 ALA A CA 1
ATOM 619 C C . ALA A 1 79 ? -3.53000 23.03300 16.40600 1.000 16.78189 78 ALA A C 1
ATOM 620 O O . ALA A 1 79 ? -4.34200 23.18100 15.48600 1.000 18.99259 78 ALA A O 1
ATOM 622 N N . TRP A 1 80 ? -2.26100 23.39000 16.30300 1.000 16.89191 79 TRP A N 1
ATOM 623 C CA . TRP A 1 80 ? -1.81200 24.12100 15.12600 1.000 15.00566 79 TRP A CA 1
ATOM 624 C C . TRP A 1 80 ? -1.54300 23.21300 13.93800 1.000 16.51220 79 TRP A C 1
ATOM 625 O O . TRP A 1 80 ? -1.70700 23.64500 12.79100 1.000 16.86093 79 TRP A O 1
ATOM 636 N N . ARG A 1 81 ? -1.13500 21.96700 14.17600 1.000 13.09870 80 ARG A N 1
ATOM 637 C CA A ARG A 1 81 ? -0.75800 21.09800 13.06600 0.500 14.03407 80 ARG A CA 1
ATOM 638 C CA B ARG A 1 81 ? -0.76400 21.08700 13.07800 0.500 14.32342 80 ARG A CA 1
ATOM 639 C C . ARG A 1 81 ? -1.95200 20.65600 12.23200 1.000 13.18438 80 ARG A C 1
ATOM 640 O O . ARG A 1 81 ? -1.74900 20.11500 11.13900 1.000 9.66318 80 ARG A O 1
ATOM 655 N N . ASN A 1 82 ? -3.17500 20.87400 12.71200 1.000 12.41196 81 ASN A N 1
ATOM 656 C CA . ASN A 1 82 ? -4.35800 20.53300 11.93600 1.000 12.94341 81 ASN A CA 1
ATOM 657 C C . ASN A 1 82 ? -4.60600 21.51500 10.80100 1.000 15.85482 81 ASN A C 1
ATOM 658 O O . ASN A 1 82 ? -5.24400 21.14700 9.81000 1.000 21.19171 81 ASN A O 1
ATOM 663 N N . THR A 1 83 ? -4.08300 22.77000 10.95000 1.000 22.61429 82 THR A N 1
ATOM 664 C CA . THR A 1 83 ? -4.33800 23.78100 9.92700 1.000 14.06863 82 THR A CA 1
ATOM 665 C C . THR A 1 83 ? -3.06600 24.39100 9.35600 1.000 10.43467 82 THR A C 1
ATOM 666 O O . THR A 1 83 ? -3.01500 24.66700 8.15600 1.000 12.53833 82 THR A O 1
ATOM 670 N N . LEU A 1 84 ? -2.04900 24.62300 10.18700 1.000 9.78225 83 LEU A N 1
ATOM 671 C CA . LEU A 1 84 ? -0.74900 25.13900 9.74500 1.000 11.32360 83 LEU A CA 1
ATOM 672 C C . LEU A 1 84 ? -0.88000 26.46300 8.98700 1.000 9.26688 83 LEU A C 1
ATOM 673 O O . LEU A 1 84 ? -0.29600 26.65600 7.92000 1.000 8.76071 83 LEU A O 1
ATOM 678 N N . GLY A 1 85 ? -1.63900 27.39200 9.56300 1.000 11.05293 84 GLY A N 1
ATOM 679 C CA . GLY A 1 85 ? -1.82200 28.69600 8.95600 1.000 6.30314 84 GLY A CA 1
ATOM 680 C C . GLY A 1 85 ? -0.77900 29.71600 9.36600 1.000 9.07474 84 GLY A C 1
ATOM 681 O O . GLY A 1 85 ? -0.61800 30.01800 10.55800 1.000 14.75783 84 GLY A O 1
ATOM 682 N N . ILE A 1 86 ? -0.06300 30.24600 8.37600 1.000 8.85560 85 ILE A N 1
ATOM 683 C CA . ILE A 1 86 ? 0.93900 31.29200 8.55800 1.000 9.55890 85 ILE A CA 1
ATOM 684 C C . ILE A 1 86 ? 0.46000 32.52900 7.80900 1.000 9.22578 85 ILE A C 1
ATOM 685 O O . ILE A 1 86 ? 0.26100 32.48000 6.58900 1.000 10.56749 85 ILE A O 1
ATOM 690 N N . TYR A 1 87 ? 0.28700 33.63600 8.52900 1.000 10.63132 86 TYR A N 1
ATOM 691 C CA . TYR A 1 87 ? -0.26200 34.87100 7.97200 1.000 16.74880 86 TYR A CA 1
ATOM 692 C C . TYR A 1 87 ? 0.80500 35.95500 8.03300 1.000 15.82622 86 TYR A C 1
ATOM 693 O O . TYR A 1 87 ? 1.08800 36.49500 9.10600 1.000 9.94904 86 TYR A O 1
ATOM 702 N N . GLN A 1 88 ? 1.39600 36.27000 6.88500 1.000 13.62243 87 GLN A N 1
ATOM 703 C CA . GLN A 1 88 ? 2.46700 37.25200 6.80300 1.000 16.02662 87 GLN A CA 1
ATOM 704 C C . GLN A 1 88 ? 1.86400 38.63000 6.57600 1.000 19.41414 87 GLN A C 1
ATOM 705 O O . GLN A 1 88 ? 1.19500 38.85000 5.56000 1.000 20.28946 87 GLN A O 1
ATOM 711 N N . LEU A 1 89 ? 2.08800 39.55800 7.50700 1.000 22.27243 88 LEU A N 1
ATOM 712 C CA . LEU A 1 89 ? 1.49600 40.87100 7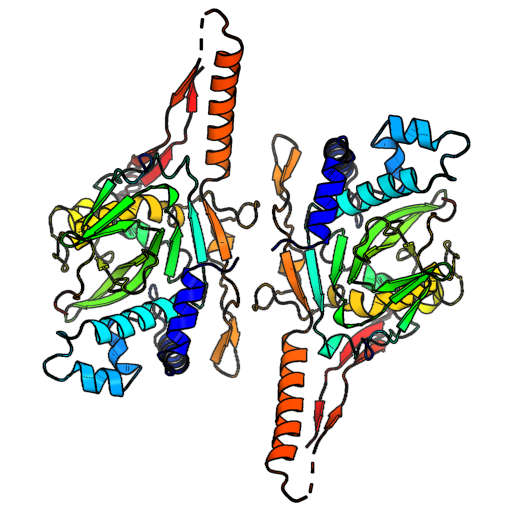.28600 1.000 27.47923 88 LEU A CA 1
ATOM 713 C C . LEU A 1 89 ? 2.41100 41.74500 6.44300 1.000 29.72824 88 LEU A C 1
ATOM 714 O O . LEU A 1 89 ? 3.63600 41.60000 6.43700 1.000 32.71997 88 LEU A O 1
ATOM 719 N N . ASP A 1 90 ? 1.83300 42.60500 5.62200 1.000 34.24256 89 ASP A N 1
ATOM 720 C CA . ASP A 1 90 ? 2.62500 43.44000 4.71800 1.000 38.54389 89 ASP A CA 1
ATOM 721 C C . ASP A 1 90 ? 3.30900 44.55300 5.42300 1.000 38.24206 89 ASP A C 1
ATOM 722 O O . ASP A 1 90 ? 2.83800 45.00500 6.40400 1.000 41.70654 89 ASP A O 1
ATOM 727 N N . GLU A 1 91 ? 4.45000 44.95800 4.92500 1.000 41.73049 90 GLU A N 1
ATOM 728 C CA . GLU A 1 91 ? 5.23800 46.07000 5.44800 1.000 51.12440 90 GLU A CA 1
ATOM 729 C C . GLU A 1 91 ? 4.35900 47.28100 5.74400 1.000 46.20311 90 GLU A C 1
ATOM 730 O O . GLU A 1 91 ? 4.22500 47.71700 6.89300 1.000 48.92746 90 GLU A O 1
ATOM 736 N N . GLU A 1 92 ? 3.73200 47.81700 4.70100 1.000 34.55513 91 GLU A N 1
ATOM 737 C CA . GLU A 1 92 ? 2.99600 49.07100 4.74100 1.000 41.66988 91 GLU A CA 1
ATOM 738 C C . GLU A 1 92 ? 1.66500 48.96000 5.48600 1.000 45.55182 91 GLU A C 1
ATOM 739 O O . GLU A 1 92 ? 0.95500 49.96600 5.60500 1.000 60.45552 91 GLU A O 1
ATOM 745 N N . ILE A 1 93 ? 1.63300 47.81100 6.02200 1.000 42.19076 92 ILE A N 1
ATOM 746 C CA . ILE A 1 93 ? 0.51500 47.71500 6.93100 1.000 41.85840 92 ILE A CA 1
ATOM 747 C C . ILE A 1 93 ? 0.96300 47.54300 8.37000 1.000 40.44187 92 ILE A C 1
ATOM 748 O O . ILE A 1 93 ? 0.26800 47.99300 9.28800 1.000 38.43277 92 ILE A O 1
ATOM 753 N N . ILE A 1 94 ? 2.05600 46.83100 8.52300 1.000 38.20415 93 ILE A N 1
ATOM 754 C CA . ILE A 1 94 ? 2.60400 46.65800 9.86500 1.000 41.14275 93 ILE A CA 1
ATOM 755 C C . ILE A 1 94 ? 2.94300 48.00600 10.48800 1.000 45.03861 93 ILE A C 1
ATOM 756 O O . ILE A 1 94 ? 2.69900 48.23900 11.68000 1.000 46.37940 93 ILE A O 1
ATOM 761 N N . LYS A 1 95 ? 3.49500 48.91800 9.68500 1.000 40.49226 94 LYS A N 1
ATOM 762 C CA A LYS A 1 95 ? 3.91000 50.21600 10.20600 0.500 42.57485 94 LYS A CA 1
ATOM 763 C CA B LYS A 1 95 ? 3.90800 50.21700 10.20400 0.500 42.51179 94 LYS A CA 1
ATOM 764 C C . LYS A 1 95 ? 2.72700 50.99700 10.76500 1.000 39.97314 94 LYS A C 1
ATOM 765 O O . LYS A 1 95 ? 2.83200 51.61600 11.83100 1.000 45.46249 94 LYS A O 1
ATOM 776 N N . ASP A 1 96 ? 1.59900 50.97900 10.06900 1.000 33.95944 95 ASP A N 1
ATOM 777 C CA . ASP A 1 96 ? 0.43000 51.72500 10.50900 1.000 39.54166 95 ASP A CA 1
ATOM 778 C C . ASP A 1 96 ? -0.31200 51.04700 11.65300 1.000 44.82480 95 ASP A C 1
ATOM 779 O O . ASP A 1 96 ? -1.30300 51.59900 12.14500 1.000 50.17383 95 ASP A O 1
ATOM 784 N N . CYS A 1 97 ? 0.21500 49.90700 12.06800 1.000 44.96215 96 CYS A N 1
ATOM 785 C CA . CYS A 1 97 ? -0.47200 49.27100 13.14000 1.000 51.85812 96 CYS A CA 1
ATOM 786 C C . CYS A 1 97 ? 0.07900 49.74600 14.42900 1.000 59.00929 96 CYS A C 1
ATOM 787 O O . CYS A 1 97 ? 1.19800 49.49800 14.80000 1.000 62.82834 96 CYS A O 1
ATOM 790 N N . LYS A 1 98 ? -0.77300 50.41800 15.14200 1.000 46.95720 97 LYS A N 1
ATOM 791 C CA . LYS A 1 98 ? -0.53800 50.83100 16.50300 1.000 43.16745 97 LYS A CA 1
ATOM 792 C C . LYS A 1 98 ? -1.64200 50.33500 17.34900 1.000 41.23946 97 LYS A C 1
ATOM 793 O O . LYS A 1 98 ? -2.63000 49.84500 16.84800 1.000 42.17710 97 LYS A O 1
ATOM 795 N N . GLU A 1 99 ? -1.45100 50.42000 18.64600 1.000 34.59046 98 GLU A N 1
ATOM 796 C CA . GLU A 1 99 ? -2.45100 49.98100 19.59200 1.000 39.44366 98 GLU A CA 1
ATOM 797 C C . GLU A 1 99 ? -3.89500 50.33200 19.29400 1.000 48.84792 98 GLU A C 1
ATOM 798 O O . GLU A 1 99 ? -4.27100 51.38800 18.86500 1.000 51.19805 98 GLU A O 1
ATOM 804 N N . LEU A 1 100 ? -4.72300 49.36000 19.52100 1.000 49.40044 99 LEU A N 1
ATOM 805 C CA . LEU A 1 100 ? -6.08700 49.51600 19.24400 1.000 53.71584 99 LEU A CA 1
ATOM 806 C C . LEU A 1 100 ? -6.73000 50.34600 20.25000 1.000 59.35243 99 LEU A C 1
ATOM 807 O O . LEU A 1 100 ? -6.31300 50.38400 21.37600 1.000 56.42633 99 LEU A O 1
ATOM 812 N N . PRO A 1 101 ? -7.87100 50.89600 19.87500 1.000 61.43104 100 PRO A N 1
ATOM 813 C CA . PRO A 1 101 ? -8.71100 51.72100 20.68600 1.000 64.15467 100 PRO A CA 1
ATOM 814 C C . PRO A 1 101 ? -9.01500 50.97300 21.93900 1.000 71.50273 100 PRO A C 1
ATOM 815 O O . PRO A 1 101 ? -9.37500 49.83000 21.97500 1.000 71.59286 100 PRO A O 1
ATOM 819 N N . ASP A 1 102 ? -9.07000 51.71800 23.08400 1.000 81.17564 101 ASP A N 1
ATOM 820 C CA . ASP A 1 102 ? -9.07600 50.93900 24.31200 1.000 85.43078 101 ASP A CA 1
ATOM 821 C C . ASP A 1 102 ? -10.43000 50.33300 24.66600 1.000 84.81001 101 ASP A C 1
ATOM 822 O O . ASP A 1 102 ? -10.46400 49.40500 25.47600 1.000 80.57217 101 ASP A O 1
ATOM 827 N N . ASP A 1 103 ? -11.54000 50.75500 24.06200 1.000 83.77386 102 ASP A N 1
ATOM 828 C CA . ASP A 1 103 ? -12.80200 50.08700 24.36200 1.000 93.69465 102 ASP A CA 1
ATOM 829 C C . ASP A 1 103 ? -13.22300 49.05200 23.31500 1.000 94.69699 102 ASP A C 1
ATOM 830 O O . ASP A 1 103 ? -14.41800 48.75200 23.22300 1.000 98.16562 102 ASP A O 1
ATOM 835 N N . THR A 1 104 ? -12.28600 48.43500 22.57900 1.000 91.13621 103 THR A N 1
ATOM 836 C CA . THR A 1 104 ? -12.69300 47.35900 21.67600 1.000 83.84650 103 THR A CA 1
ATOM 837 C C . THR A 1 104 ? -13.22200 46.20200 22.51000 1.000 78.87457 103 THR A C 1
ATOM 838 O O . THR A 1 104 ? -12.59200 45.82100 23.50000 1.000 68.75353 103 THR A O 1
ATOM 842 N N . PRO A 1 105 ? -14.33300 45.59200 22.12100 1.000 80.93797 104 PRO A N 1
ATOM 843 C CA . PRO A 1 105 ? -14.77600 44.40200 22.84700 1.000 75.01732 104 PRO A CA 1
ATOM 844 C C . PRO A 1 105 ? -13.74100 43.30100 22.70700 1.000 65.37362 104 PRO A C 1
ATOM 845 O O . PRO A 1 105 ? -13.09500 43.15800 21.66600 1.000 68.34017 104 PRO A O 1
ATOM 849 N N . THR A 1 106 ? -13.55600 42.53200 23.78000 1.000 52.90907 105 THR A N 1
ATOM 850 C CA . THR A 1 106 ? -12.78000 41.31300 23.61600 1.000 56.72357 105 THR A CA 1
ATOM 851 C C . THR A 1 106 ? -13.46800 40.36400 22.64800 1.000 60.18992 105 THR A C 1
ATOM 852 O O . THR A 1 106 ? -12.79500 39.67800 21.88000 1.000 55.94429 105 THR A O 1
ATOM 856 N N . SER A 1 107 ? -14.80200 40.38700 22.60000 1.000 64.56922 106 SER A N 1
ATOM 857 C CA . SER A 1 107 ? -15.54700 39.37200 21.86100 1.000 53.94898 106 SER A CA 1
ATOM 858 C C . SER A 1 107 ? -15.10900 39.26100 20.40300 1.000 52.75505 106 SER A C 1
ATOM 859 O O . SER A 1 107 ? -15.17100 38.17200 19.81900 1.000 54.87413 106 SER A O 1
ATOM 862 N N . ILE A 1 108 ? -14.60300 40.34100 19.82000 1.000 51.02626 107 ILE A N 1
ATOM 863 C CA . ILE A 1 108 ? -14.25500 40.30200 18.40000 1.000 53.82371 107 ILE A CA 1
ATOM 864 C C . ILE A 1 108 ? -13.02700 39.43600 18.12600 1.000 46.76918 107 ILE A C 1
ATOM 865 O O . ILE A 1 108 ? -12.83000 38.98900 16.99100 1.000 47.41283 107 ILE A O 1
ATOM 870 N N . PHE A 1 109 ? -12.19900 39.18300 19.13400 1.000 44.33756 108 PHE A N 1
ATOM 871 C CA . PHE A 1 109 ? -11.09700 38.23400 19.05700 1.000 40.06312 108 PHE A CA 1
ATOM 872 C C . PHE A 1 109 ? -11.54400 36.79400 19.25900 1.000 37.31712 108 PHE A C 1
ATOM 873 O O . PHE A 1 109 ? -10.70400 35.92400 19.51500 1.000 35.84939 108 PHE A O 1
ATOM 881 N N . LEU A 1 110 ? -12.84500 36.53000 19.17500 1.000 42.99355 109 LEU A N 1
ATOM 882 C CA . LEU A 1 110 ? -13.35800 35.17100 19.09300 1.000 41.36551 109 LEU A CA 1
ATOM 883 C C . LEU A 1 110 ? -13.56800 34.72800 17.65100 1.000 39.21727 109 LEU A C 1
ATOM 884 O O . LEU A 1 110 ? -14.14600 33.66200 17.41600 1.000 41.56683 109 LEU A O 1
ATOM 889 N N . ASN A 1 111 ? -13.09200 35.51500 16.68600 1.000 34.13694 110 ASN A N 1
ATOM 890 C CA . ASN A 1 111 ? -13.38700 35.31800 15.27400 1.000 32.19997 110 ASN A CA 1
ATOM 891 C C . ASN A 1 111 ? -12.18100 34.81900 14.48400 1.000 27.85060 110 ASN A C 1
ATOM 892 O O . ASN A 1 111 ? -12.06600 35.08700 13.28600 1.000 29.50090 110 ASN A O 1
ATOM 897 N N . LEU A 1 112 ? -11.29400 34.08500 15.09000 1.000 24.00446 111 LEU A N 1
ATOM 898 C CA . LEU A 1 112 ? -10.20200 33.56600 14.33100 1.000 27.67822 111 LEU A CA 1
ATOM 899 C C . LEU A 1 112 ? -10.71200 32.43000 13.51900 1.000 25.70620 111 LEU A C 1
ATOM 900 O O . LEU A 1 112 ? -11.58600 31.74400 13.90700 1.000 31.20359 111 LEU A O 1
ATOM 905 N N . PRO A 1 113 ? -10.15500 32.23400 12.35300 1.000 30.15690 112 PRO A N 1
ATOM 906 C CA . PRO A 1 113 ? -10.49600 31.22000 11.36900 1.000 33.39976 112 PRO A CA 1
ATOM 907 C C . PRO A 1 113 ? -10.27100 29.79800 11.79600 1.000 29.46023 112 PRO A C 1
ATOM 908 O O . PRO A 1 113 ? -10.97200 28.91000 11.44400 1.000 33.06799 112 PRO A O 1
ATOM 912 N N . ASP A 1 114 ? -9.22300 29.62500 12.54900 1.000 19.18564 113 ASP A N 1
ATOM 913 C CA . ASP A 1 114 ? -8.75100 28.37600 13.01200 1.000 26.58587 113 ASP A CA 1
ATOM 914 C C . ASP A 1 114 ? -8.60300 28.31900 14.51900 1.000 22.41796 113 ASP A C 1
ATOM 915 O O . ASP A 1 114 ? -8.83400 29.25400 15.16300 1.000 20.34632 113 ASP A O 1
ATOM 920 N N . TRP A 1 115 ? -8.30300 27.17000 15.07600 1.000 19.10002 114 TRP A N 1
ATOM 921 C CA . TRP A 1 115 ? -8.07800 27.05400 16.48000 1.000 18.07880 114 TRP A CA 1
ATOM 922 C C . TRP A 1 115 ? -6.78200 27.74000 16.85300 1.000 18.75441 114 TRP A C 1
ATOM 923 O O . TRP A 1 115 ? -6.64400 28.15600 17.93200 1.000 16.63256 114 TRP A O 1
ATOM 934 N N . CYS A 1 116 ? -5.83600 27.86300 15.93900 1.000 12.89955 115 CYS A N 1
ATOM 935 C CA . CYS A 1 116 ? -4.54400 28.46700 16.23000 1.000 9.47830 115 CYS A CA 1
ATOM 936 C C . CYS A 1 116 ? -3.94200 29.00100 14.94100 1.000 14.61281 115 CYS A C 1
ATOM 937 O O . CYS A 1 116 ? -3.84500 28.27400 13.94700 1.000 20.81354 115 CYS A O 1
ATOM 940 N N . VAL A 1 117 ? -3.54300 30.26700 14.96200 1.000 14.39397 116 VAL A N 1
ATOM 941 C CA . VAL A 1 117 ? -2.93200 30.90800 13.80500 1.000 13.41322 116 VAL A CA 1
ATOM 942 C C . VAL A 1 117 ? -1.53500 31.37400 14.18500 1.000 10.98541 116 VAL A C 1
ATOM 943 O O . VAL A 1 117 ? -1.27800 31.73300 15.33900 1.000 16.84923 116 VAL A O 1
ATOM 947 N N . TYR A 1 118 ? -0.62000 31.35600 13.21800 1.000 7.62087 117 TYR A N 1
ATOM 948 C CA . TYR A 1 118 ? 0.68500 31.97600 13.38300 1.000 8.18943 117 TYR A CA 1
ATOM 949 C C . TYR A 1 118 ? 0.70300 33.25600 12.56500 1.000 11.17718 117 TYR A C 1
ATOM 950 O O . TYR A 1 118 ? 0.40000 33.23200 11.36900 1.000 12.07943 117 TYR A O 1
ATOM 959 N N . VAL A 1 119 ? 1.03000 34.37000 13.21100 1.000 10.06906 118 VAL A N 1
ATOM 960 C CA . VAL A 1 119 ? 1.10400 35.66800 12.56300 1.000 7.08005 118 VAL A CA 1
ATOM 961 C C . VAL A 1 119 ? 2.57200 36.03700 12.43500 1.000 7.08615 118 VAL A C 1
ATOM 962 O O . VAL A 1 119 ? 3.32200 35.97300 13.41900 1.000 8.48029 118 VAL A O 1
ATOM 966 N N . ASP A 1 120 ? 2.98000 36.40300 11.22000 1.000 10.92698 119 ASP A N 1
ATOM 967 C CA . ASP A 1 120 ? 4.34600 36.79400 10.90500 1.000 13.47405 119 ASP A CA 1
ATOM 968 C C . ASP A 1 120 ? 4.41600 38.31400 10.82800 1.000 19.17026 119 ASP A C 1
ATOM 969 O O . ASP A 1 120 ? 3.81000 38.93000 9.93300 1.000 23.14169 119 ASP A O 1
ATOM 974 N N . ILE A 1 121 ? 5.16400 38.90600 11.76400 1.000 17.83401 120 ILE A N 1
ATOM 975 C CA . ILE A 1 121 ? 5.29800 40.35200 11.90700 1.000 25.68864 120 ILE A CA 1
ATOM 976 C C . ILE A 1 121 ? 6.76700 40.72900 12.06300 1.000 22.89188 120 ILE A C 1
ATOM 977 O O . ILE A 1 121 ? 7.09200 41.71600 12.72900 1.000 32.56695 120 ILE A O 1
ATOM 982 N N . SER A 1 122 ? 7.66900 39.95200 11.46100 1.000 14.73032 121 SER A N 1
ATOM 983 C CA . SER A 1 122 ? 9.08900 40.25900 11.59300 1.000 22.82427 121 SER A CA 1
ATOM 984 C C . SER A 1 122 ? 9.46000 41.57600 10.91900 1.000 40.07251 121 SER A C 1
ATOM 985 O O . SER A 1 122 ? 10.46900 42.19000 11.28400 1.000 38.52295 121 SER A O 1
ATOM 988 N N . SER A 1 123 ? 8.66100 42.03300 9.95500 1.000 45.19122 122 SER A N 1
ATOM 989 C CA . SER A 1 123 ? 8.86200 43.34800 9.36000 1.000 31.88717 122 SER A CA 1
ATOM 990 C C . SER A 1 123 ? 8.45000 44.48400 10.29000 1.000 35.03436 122 SER A C 1
ATOM 991 O O . SER A 1 123 ? 8.59400 45.65200 9.91300 1.000 51.51376 122 SER A O 1
ATOM 994 N N . ALA A 1 124 ? 7.92700 44.17600 11.48000 1.000 37.06609 123 ALA A N 1
ATOM 995 C CA . ALA A 1 124 ? 7.63000 45.20300 12.47100 1.000 36.55209 123 ALA A CA 1
ATOM 996 C C . ALA A 1 124 ? 8.86100 45.63400 13.23400 1.000 39.68857 123 ALA A C 1
ATOM 997 O O . ALA A 1 124 ? 8.83800 46.69400 13.87200 1.000 38.11920 123 ALA A O 1
ATOM 999 N N . GLN A 1 125 ? 9.92100 44.83000 13.18100 1.000 43.60764 124 GLN A N 1
ATOM 1000 C CA . GLN A 1 125 ? 11.10700 45.05400 13.99100 1.000 38.46718 124 GLN A CA 1
ATOM 1001 C C . GLN A 1 125 ? 10.70900 45.36000 15.42900 1.000 34.44817 124 GLN A C 1
ATOM 1002 O O . GLN A 1 125 ? 11.15400 46.33600 16.03000 1.000 39.90401 124 GLN A O 1
ATOM 1008 N N . ILE A 1 126 ? 9.80200 44.56200 15.94700 1.000 31.26399 125 ILE A N 1
ATOM 1009 C CA . ILE A 1 126 ? 9.47900 44.57100 17.36300 1.000 21.97990 125 ILE A CA 1
ATOM 1010 C C . ILE A 1 126 ? 10.35000 43.53700 18.05000 1.000 20.05150 125 ILE A C 1
ATOM 1011 O O . ILE A 1 126 ? 10.63400 42.47300 17.49000 1.000 21.00427 125 ILE A O 1
ATOM 1016 N N . ALA A 1 127 ? 10.88500 43.84500 19.21900 1.000 23.37579 126 ALA A N 1
ATOM 1017 C CA . ALA A 1 127 ? 11.65100 42.92000 19.97500 1.000 17.90610 126 ALA A CA 1
ATOM 1018 C C . ALA A 1 127 ? 11.00500 42.67000 21.30000 1.000 23.69335 126 ALA A C 1
ATOM 1019 O O . ALA A 1 127 ? 10.12800 43.34200 21.69600 1.000 22.21330 126 ALA A O 1
ATOM 1021 N N . THR A 1 128 ? 11.47400 41.65500 21.97300 1.000 25.78930 127 THR A N 1
ATOM 1022 C CA . THR A 1 128 ? 10.94500 41.22600 23.24600 1.000 29.91972 127 THR A CA 1
ATOM 1023 C C . THR A 1 128 ? 12.08400 41.31500 24.19700 1.000 34.77698 127 THR A C 1
ATOM 1024 O O . THR A 1 128 ? 13.15300 40.94700 23.87100 1.000 33.31345 127 THR A O 1
ATOM 1028 N N . PHE A 1 129 ? 11.85100 41.86900 25.37000 1.000 34.32999 128 PHE A N 1
ATOM 1029 C CA . PHE A 1 129 ? 12.90800 42.03000 26.36000 1.000 38.80262 128 PHE A CA 1
ATOM 1030 C C . PHE A 1 129 ? 12.84400 41.25000 27.63800 1.000 40.28999 128 PHE A C 1
ATOM 1031 O O . PHE A 1 129 ? 11.93600 41.40300 28.39200 1.000 35.99129 128 PHE A O 1
ATOM 1039 N N . ASP A 1 130 ? 13.83200 40.41300 27.89400 1.000 44.69034 129 ASP A N 1
ATOM 1040 C CA . ASP A 1 130 ? 13.85700 39.73500 29.17000 1.000 50.90679 129 ASP A CA 1
ATOM 1041 C C . ASP A 1 130 ? 15.15800 39.75100 29.85400 1.000 52.29074 129 ASP A C 1
ATOM 1042 O O . ASP A 1 130 ? 16.03800 39.11900 29.40600 1.000 54.20861 129 ASP A O 1
ATOM 1047 N N . ASP A 1 131 ? 15.27300 40.49000 30.93000 1.000 50.02874 130 ASP A N 1
ATOM 1048 C CA . ASP A 1 131 ? 16.45800 40.51700 31.74900 1.000 54.44511 130 ASP A CA 1
ATOM 1049 C C . ASP A 1 131 ? 17.74000 40.64900 31.03500 1.000 53.29995 130 ASP A C 1
ATOM 1050 O O . ASP A 1 131 ? 18.59800 39.84100 31.18800 1.000 57.72398 130 ASP A O 1
ATOM 1055 N N . GLY A 1 132 ? 17.82000 41.74100 30.30700 1.000 51.01181 131 GLY A N 1
ATOM 1056 C CA . GLY A 1 132 ? 19.05800 41.97500 29.60300 1.000 46.22341 131 GLY A CA 1
ATOM 1057 C C . GLY A 1 132 ? 19.19900 41.24100 28.28900 1.000 48.87134 131 GLY A C 1
ATOM 1058 O O . GLY A 1 132 ? 20.18600 41.46500 27.57700 1.000 52.07749 131 GLY A O 1
ATOM 1059 N N . VAL A 1 133 ? 18.25100 40.37600 27.94100 1.000 54.09720 132 VAL A N 1
ATOM 1060 C CA . VAL A 1 133 ? 18.35200 39.54500 26.75100 1.000 42.70427 132 VAL A CA 1
ATOM 1061 C C . VAL A 1 133 ? 17.26500 40.05000 25.81500 1.000 41.48709 132 VAL A C 1
ATOM 1062 O O . VAL A 1 133 ? 16.07400 39.96800 26.14200 1.000 42.95976 132 VAL A O 1
ATOM 1066 N N . ALA A 1 134 ? 17.65000 40.62500 24.68100 1.000 36.81999 133 ALA A N 1
ATOM 1067 C CA . ALA A 1 134 ? 16.68300 41.18600 23.74400 1.000 36.60197 133 ALA A CA 1
ATOM 1068 C C . ALA A 1 134 ? 16.61600 40.30500 22.50500 1.000 43.49138 133 ALA A C 1
ATOM 1069 O O . ALA A 1 134 ? 17.65500 39.95800 21.93000 1.000 32.94057 133 ALA A O 1
ATOM 1071 N N . LYS A 1 135 ? 15.38400 39.95500 22.11100 1.000 31.29394 134 LYS A N 1
ATOM 1072 C CA . LYS A 1 135 ? 15.20400 39.02100 21.01000 1.000 16.91861 134 LYS A CA 1
ATOM 1073 C C . LYS A 1 135 ? 14.20400 39.57800 20.01200 1.000 18.27327 134 LYS A C 1
ATOM 1074 O O . LYS A 1 135 ? 13.15000 40.08700 20.39700 1.000 19.66578 134 LYS A O 1
ATOM 1080 N N . HIS A 1 136 ? 14.52900 39.46500 18.72700 1.000 16.97201 135 HIS A N 1
ATOM 1081 C CA . HIS A 1 136 ? 13.62600 39.93500 17.68600 1.000 15.30762 135 HIS A CA 1
ATOM 1082 C C . HIS A 1 136 ? 12.43600 38.99100 17.56800 1.000 18.89956 135 HIS A C 1
ATOM 1083 O O . HIS A 1 136 ? 12.60600 37.77100 17.46700 1.000 16.54967 135 HIS A O 1
ATOM 1090 N N . ILE A 1 137 ? 11.23200 39.55700 17.58200 1.000 15.13067 136 ILE A N 1
ATOM 1091 C CA . ILE A 1 137 ? 10.00900 38.77200 17.45600 1.000 10.49815 136 ILE A CA 1
ATOM 1092 C C . ILE A 1 137 ? 9.79400 38.45300 15.98000 1.000 13.09114 136 ILE A C 1
ATOM 1093 O O . ILE A 1 137 ? 9.42400 39.32800 15.19200 1.000 10.75959 136 ILE A O 1
ATOM 1098 N N . LYS A 1 138 ? 10.03800 37.19600 15.60000 1.000 20.55682 137 LYS A N 1
ATOM 1099 C CA . LYS A 1 138 ? 9.64800 36.73200 14.27300 1.000 9.49789 137 LYS A CA 1
ATOM 1100 C C . LYS A 1 138 ? 8.13100 36.70300 14.13800 1.000 12.46646 137 LYS A C 1
ATOM 1101 O O . LYS A 1 138 ? 7.57500 37.20500 13.15500 1.000 20.81144 137 LYS A O 1
ATOM 1107 N N . GLY A 1 139 ? 7.44000 36.12700 15.11400 1.000 9.40728 138 GLY A N 1
ATOM 1108 C CA . GLY A 1 139 ? 5.99200 36.11700 15.02300 1.000 8.03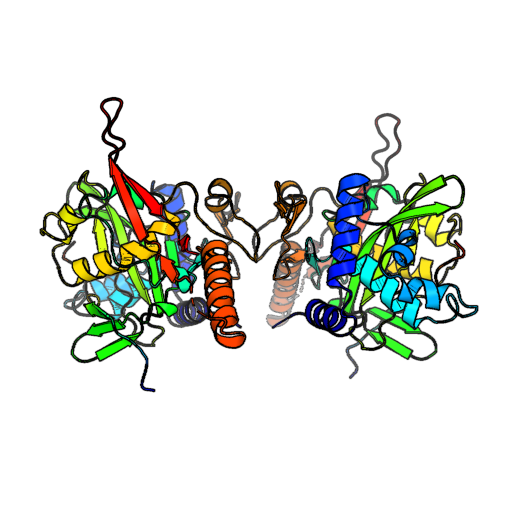691 138 GLY A CA 1
ATOM 1109 C C . GLY A 1 139 ? 5.34800 35.66700 16.31400 1.000 11.64785 138 GLY A C 1
ATOM 1110 O O . GLY A 1 139 ? 5.98900 35.60000 17.36300 1.000 13.60833 138 GLY A O 1
ATOM 1111 N N . PHE A 1 140 ? 4.05900 35.35100 16.22700 1.000 11.05607 139 PHE A N 1
ATOM 1112 C CA . PHE A 1 140 ? 3.37500 34.83400 17.40500 1.000 7.55890 139 PHE A CA 1
ATOM 1113 C C . PHE A 1 140 ? 2.18600 33.97400 17.00600 1.000 7.73583 139 PHE A C 1
ATOM 1114 O O . PHE A 1 140 ? 1.51600 34.23300 16.00700 1.000 8.11892 139 PHE A O 1
ATOM 1122 N N . TRP A 1 141 ? 1.92700 32.95400 17.81700 1.000 10.73556 140 TRP A N 1
ATOM 1123 C CA . TRP A 1 141 ? 0.73400 32.13000 17.68800 1.000 6.48966 140 TRP A CA 1
ATOM 1124 C C . TRP A 1 141 ? -0.37200 32.68600 18.57600 1.000 10.88855 140 TRP A C 1
ATOM 1125 O O . TRP A 1 141 ? -0.13500 33.00300 19.74700 1.000 13.14950 140 TRP A O 1
ATOM 1136 N N . ALA A 1 142 ? -1.57400 32.78300 18.02300 1.000 13.75330 141 ALA A N 1
ATOM 1137 C CA . ALA A 1 142 ? -2.79100 33.01400 18.79100 1.000 8.04985 141 ALA A CA 1
ATOM 1138 C C . ALA A 1 142 ? -3.60900 31.72900 18.76000 1.000 14.16817 141 ALA A C 1
ATOM 1139 O O . ALA A 1 142 ? -4.01100 31.27500 17.68100 1.000 14.73659 141 ALA A O 1
ATOM 1141 N N . ILE A 1 143 ? -3.85400 31.17300 19.94000 1.000 15.94474 142 ILE A N 1
ATOM 1142 C CA . ILE A 1 143 ? -4.47600 29.85900 20.07100 1.000 13.76962 142 ILE A CA 1
ATOM 1143 C C . ILE A 1 143 ? -5.55100 29.93200 21.14500 1.000 17.65346 142 ILE A C 1
ATOM 1144 O O . ILE A 1 143 ? -5.37800 30.61500 22.15700 1.000 23.52839 142 ILE A O 1
ATOM 1149 N N . TYR A 1 144 ? -6.66100 29.23200 20.94200 1.000 19.08840 143 TYR A N 1
ATOM 1150 C CA . TYR A 1 144 ? -7.69300 29.32700 21.96300 1.000 16.66325 143 TYR A CA 1
ATOM 1151 C C . TYR A 1 144 ? -7.44500 28.35200 23.10800 1.000 17.86463 143 TYR A C 1
ATOM 1152 O O . TYR A 1 144 ? -6.65500 27.40600 23.01300 1.000 14.10308 143 TYR A O 1
ATOM 1161 N N . ASP A 1 145 ? -8.18200 28.62600 24.18800 1.000 20.11051 144 ASP A N 1
ATOM 1162 C CA . ASP A 1 145 ? -8.09900 27.82700 25.39300 1.000 18.28755 144 ASP A CA 1
ATOM 1163 C C . ASP A 1 145 ? -9.41000 27.95700 26.14700 1.000 25.76565 144 ASP A C 1
ATOM 1164 O O . ASP A 1 145 ? -10.17200 28.90900 25.98000 1.000 28.35065 144 ASP A O 1
ATOM 1169 N N . ILE A 1 146 ? -9.64900 26.96800 26.98800 1.000 32.70911 145 ILE A N 1
ATOM 1170 C CA . ILE A 1 146 ? -10.78200 26.91800 27.89700 1.000 34.66378 145 ILE A CA 1
ATOM 1171 C C . ILE A 1 146 ? -10.16400 26.70200 29.27500 1.000 40.27101 145 ILE A C 1
ATOM 1172 O O . ILE A 1 146 ? -9.41100 25.74100 29.47600 1.000 34.63732 145 ILE A O 1
ATOM 1177 N N . VAL A 1 147 ? -10.35900 27.62400 30.18600 1.000 41.38218 146 VAL A N 1
ATOM 1178 C CA . VAL A 1 147 ? -9.69200 27.50200 31.45600 1.000 47.60797 146 VAL A CA 1
ATOM 1179 C C . VAL A 1 147 ? -10.63400 27.39400 32.59700 1.000 51.01777 146 VAL A C 1
ATOM 1180 O O . VAL A 1 147 ? -11.72100 27.86400 32.50900 1.000 50.30411 146 VAL A O 1
ATOM 1184 N N . GLU A 1 148 ? -10.22200 26.72800 33.66000 1.000 54.11997 147 GLU A N 1
ATOM 1185 C CA . GLU A 1 148 ? -11.07000 26.63900 34.83500 1.000 65.58884 147 GLU A CA 1
ATOM 1186 C C . GLU A 1 148 ? -10.52300 27.37300 36.03700 1.000 67.26820 147 GLU A C 1
ATOM 1187 O O . GLU A 1 148 ? -9.62600 26.94400 36.70100 1.000 60.35206 147 GLU A O 1
ATOM 1193 N N . MET A 1 149 ? -11.14600 28.49100 36.31800 1.000 79.29833 148 MET A N 1
ATOM 1194 C CA . MET A 1 149 ? -10.84700 29.32900 37.47100 1.000 87.90949 148 MET A CA 1
ATOM 1195 C C . MET A 1 149 ? -12.00600 28.75600 38.19100 1.000 84.74638 148 MET A C 1
ATOM 1196 O O . MET A 1 149 ? -13.15300 29.07300 37.88300 1.000 78.54534 148 MET A O 1
ATOM 1198 N N . ASN A 1 150 ? -11.70300 28.12800 39.30000 1.000 90.45697 149 ASN A N 1
ATOM 1199 C CA . ASN A 1 150 ? -12.64300 27.20900 39.86400 1.000 90.90941 149 ASN A CA 1
ATOM 1200 C C . ASN A 1 150 ? -14.06900 27.49400 40.01800 1.000 89.99293 149 ASN A C 1
ATOM 1201 O O . ASN A 1 150 ? -14.53600 28.47900 40.56000 1.000 88.17581 149 ASN A O 1
ATOM 1206 N N . GLY A 1 151 ? -14.72400 26.54300 39.37800 1.000 80.89675 150 GLY A N 1
ATOM 1207 C CA . GLY A 1 151 ? -16.13000 26.42800 39.20300 1.000 79.21733 150 GLY A CA 1
ATOM 1208 C C . GLY A 1 151 ? -16.55400 27.00700 37.89600 1.000 74.93932 150 GLY A C 1
ATOM 1209 O O . GLY A 1 151 ? -17.59900 26.65800 37.39900 1.000 79.28563 150 GLY A O 1
ATOM 1210 N N . ILE A 1 152 ? -15.72100 27.81100 37.27000 1.000 76.05919 151 ILE A N 1
ATOM 1211 C CA . ILE A 1 152 ? -16.12300 28.40600 36.02500 1.000 73.07203 151 ILE A CA 1
ATOM 1212 C C . ILE A 1 152 ? -15.16500 28.15800 34.92600 1.000 66.22612 151 ILE A C 1
ATOM 1213 O O . ILE A 1 152 ? -13.98100 28.09600 35.12800 1.000 64.18134 151 ILE A O 1
ATOM 1218 N N . ASN A 1 153 ? -15.72700 28.01000 33.75000 1.000 58.09192 152 ASN A N 1
ATOM 1219 C CA . ASN A 1 153 ? -14.94600 27.76900 32.54500 1.000 55.10121 152 ASN A CA 1
ATOM 1220 C C . ASN A 1 153 ? -14.99500 29.02100 31.68000 1.000 56.04434 152 ASN A C 1
ATOM 1221 O O . ASN A 1 153 ? -16.08000 29.52600 31.37500 1.000 55.30875 152 ASN A O 1
ATOM 1226 N N . HIS A 1 154 ? -13.83700 29.54000 31.31800 1.000 54.95442 153 HIS A N 1
ATOM 1227 C CA . HIS A 1 154 ? -13.79500 30.73700 30.51200 1.000 54.68713 153 HIS A CA 1
ATOM 1228 C C . HIS A 1 154 ? -13.08000 30.53900 29.20900 1.000 50.22074 153 HIS A C 1
ATOM 1229 O O . HIS A 1 154 ? -12.26300 29.67600 29.08600 1.000 38.55295 153 HIS A O 1
ATOM 1236 N N . ASP A 1 155 ? -13.43800 31.36700 28.23900 1.000 52.29644 154 ASP A N 1
ATOM 1237 C CA . ASP A 1 155 ? -12.81900 31.39800 26.92200 1.000 45.96945 154 ASP A CA 1
ATOM 1238 C C . ASP A 1 155 ? -11.59600 32.30200 26.98800 1.000 41.84496 154 ASP A C 1
ATOM 1239 O O . ASP A 1 155 ? -11.72100 33.51000 27.21700 1.000 47.05930 154 ASP A O 1
ATOM 1244 N N . VAL A 1 156 ? -10.42000 31.72200 26.78800 1.000 41.16128 155 VAL A N 1
ATOM 1245 C CA . VAL A 1 156 ? -9.16000 32.43800 26.89200 1.000 38.34893 155 VAL A CA 1
ATOM 1246 C C . VAL A 1 156 ? -8.45200 32.35800 25.54800 1.000 38.05363 155 VAL A C 1
ATOM 1247 O O . VAL A 1 156 ? -8.58000 31.36300 24.82900 1.000 33.86031 155 VAL A O 1
ATOM 1251 N N . LEU A 1 157 ? -7.76700 33.39700 25.21200 1.000 35.32917 156 LEU A N 1
ATOM 1252 C CA . LEU A 1 157 ? -6.92900 33.42600 24.02200 1.000 22.76455 156 LEU A CA 1
ATOM 1253 C C . LEU A 1 157 ? -5.47900 33.49700 24.47600 1.000 18.92412 156 LEU A C 1
ATOM 1254 O O . LEU A 1 157 ? -5.10300 34.41300 25.21000 1.000 27.60234 156 LEU A O 1
ATOM 1259 N N . ASP A 1 158 ? -4.67900 32.49700 24.06200 1.000 17.53095 157 ASP A N 1
ATOM 1260 C CA . ASP A 1 158 ? -3.28300 32.41200 24.44500 1.000 18.39681 157 ASP A CA 1
ATOM 1261 C C . ASP A 1 158 ? -2.40500 32.91900 23.31400 1.000 17.70819 157 ASP A C 1
ATOM 1262 O O . ASP A 1 158 ? -2.71500 32.75200 22.12900 1.000 17.22121 157 ASP A O 1
ATOM 1267 N N . PHE A 1 159 ? -1.30400 33.55000 23.70100 1.000 17.58400 158 PHE A N 1
ATOM 1268 C CA . PHE A 1 159 ? -0.31100 34.05000 22.76500 1.000 10.24693 158 PHE A CA 1
ATOM 1269 C C . PHE A 1 159 ? 1.01400 33.37100 23.06900 1.000 11.00927 158 PHE A C 1
ATOM 1270 O O . PHE A 1 159 ? 1.40400 33.25700 24.23500 1.000 11.46201 158 PHE A O 1
ATOM 1278 N N . VAL A 1 160 ? 1.68100 32.89100 22.02500 1.000 6.60521 159 VAL A N 1
ATOM 1279 C CA . VAL A 1 160 ? 2.99100 32.26200 22.14300 1.000 8.24250 159 VAL A CA 1
ATOM 1280 C C . VAL A 1 160 ? 3.94800 33.03000 21.24200 1.000 12.94807 159 VAL A C 1
ATOM 1281 O O . VAL A 1 160 ? 3.72600 33.12700 20.03100 1.000 13.26630 159 VAL A O 1
ATOM 1285 N N . VAL A 1 161 ? 4.99800 33.58200 21.83100 1.000 13.14469 160 VAL A N 1
ATOM 1286 C CA . VAL A 1 161 ? 5.96300 34.38300 21.08700 1.000 11.80463 160 VAL A CA 1
ATOM 1287 C C . VAL A 1 161 ? 6.97600 33.46900 20.40800 1.000 12.30681 160 VAL A C 1
ATOM 1288 O O . VAL A 1 161 ? 7.47900 32.50900 21.01000 1.000 12.95193 160 VAL A O 1
ATOM 1292 N N . ASP A 1 162 ? 7.28100 33.76900 19.14400 1.000 10.67959 161 ASP A N 1
ATOM 1293 C CA . ASP A 1 162 ? 8.26000 33.04000 18.34900 1.000 10.87975 161 ASP A CA 1
ATOM 1294 C C . ASP A 1 162 ? 9.40400 33.98600 18.01800 1.000 17.09066 161 ASP A C 1
ATOM 1295 O O . ASP A 1 162 ? 9.23800 34.91100 17.20900 1.000 16.74979 161 ASP A O 1
ATOM 1300 N N . THR A 1 163 ? 10.54900 33.73500 18.58100 1.000 17.76777 162 THR A N 1
ATOM 1301 C CA . THR A 1 163 ? 11.71500 34.44400 18.35000 1.000 16.79242 162 THR A CA 1
ATOM 1302 C C . THR A 1 163 ? 12.69200 33.61500 17.58200 1.000 22.05674 162 THR A C 1
ATOM 1303 O O . THR A 1 163 ? 13.78600 34.00600 17.42400 1.000 31.06978 162 THR A O 1
ATOM 1307 N N . ASP A 1 164 ? 12.31700 32.46800 17.10600 1.000 21.14450 163 ASP A N 1
ATOM 1308 C CA . ASP A 1 164 ? 13.21800 31.60700 16.39100 1.000 22.76206 163 ASP A CA 1
ATOM 1309 C C . ASP A 1 164 ? 14.52500 31.29900 17.08800 1.000 24.47530 163 ASP A C 1
ATOM 1310 O O . ASP A 1 164 ? 15.54500 31.40000 16.53600 1.000 23.40077 163 ASP A O 1
ATOM 1315 N N . THR A 1 165 ? 14.47800 30.93800 18.34100 1.000 30.71883 164 THR A N 1
ATOM 1316 C CA . THR A 1 165 ? 15.66700 30.58800 19.04500 1.000 30.63864 164 THR A CA 1
ATOM 1317 C C . THR A 1 165 ? 15.41800 29.30000 19.77400 1.000 34.50896 164 THR A C 1
ATOM 1318 O O . THR A 1 165 ? 14.33800 29.06500 20.21100 1.000 25.89889 164 THR A O 1
ATOM 1322 N N . ASP A 1 166 ? 16.47700 28.54400 20.01000 1.000 32.88377 165 ASP A N 1
ATOM 1323 C CA . ASP A 1 166 ? 16.47500 27.30600 20.71700 1.000 27.61664 165 ASP A CA 1
ATOM 1324 C C . ASP A 1 166 ? 15.94500 27.46600 22.09600 1.000 28.97287 165 ASP A C 1
ATOM 1325 O O . ASP A 1 166 ? 15.41800 26.55300 22.59700 1.000 38.56674 165 ASP A O 1
ATOM 1330 N N . ASP A 1 167 ? 16.22000 28.53500 22.79600 1.000 31.12793 166 ASP A N 1
ATOM 1331 C CA . ASP A 1 167 ? 15.60800 28.72000 24.05400 1.000 30.09191 166 ASP A CA 1
ATOM 1332 C C . ASP A 1 167 ? 14.38100 29.55400 23.99300 1.000 30.44396 166 ASP A C 1
ATOM 1333 O O . ASP A 1 167 ? 14.13200 30.25400 24.90100 1.000 30.22212 166 ASP A O 1
ATOM 1338 N N . ASN A 1 168 ? 13.58300 29.48000 22.94500 1.000 25.97765 167 ASN A N 1
ATOM 1339 C CA . ASN A 1 168 ? 12.34100 30.23600 22.90800 1.000 21.51926 167 ASN A CA 1
ATOM 1340 C C . ASN A 1 168 ? 11.44600 29.91800 24.07400 1.000 22.39171 167 ASN A C 1
ATOM 1341 O O . ASN A 1 168 ? 11.30900 28.81100 24.48700 1.000 25.39456 167 ASN A O 1
ATOM 1346 N N . VAL A 1 169 ? 10.78300 30.91500 24.58300 1.000 18.17066 168 VAL A N 1
ATOM 1347 C CA . VAL A 1 169 ? 9.88400 30.66500 25.70600 1.000 19.42014 168 VAL A CA 1
ATOM 1348 C C . VAL A 1 169 ? 8.47200 30.54200 25.13800 1.000 19.27948 168 VAL A C 1
ATOM 1349 O O . VAL A 1 169 ? 7.82100 31.54300 24.81600 1.000 15.92738 168 VAL A O 1
ATOM 1353 N N . TYR A 1 170 ? 7.99500 29.30100 25.02100 1.000 16.91370 169 TYR A N 1
ATOM 1354 C CA . TYR A 1 170 ? 6.70600 28.99600 24.41200 1.000 12.88341 169 TYR A CA 1
ATOM 1355 C C . TYR A 1 170 ? 5.54600 29.03600 25.39700 1.000 13.17819 169 TYR A C 1
ATOM 1356 O O . TYR A 1 170 ? 4.40500 28.78400 24.99200 1.000 12.12105 169 TYR A O 1
ATOM 1365 N N . VAL A 1 171 ? 5.80300 29.33400 26.66800 1.000 10.97185 170 VAL A N 1
ATOM 1366 C CA . VAL A 1 171 ? 4.76100 29.36400 27.69200 1.000 12.42087 170 VAL A CA 1
ATOM 1367 C C . VAL A 1 171 ? 3.65300 30.31600 27.25800 1.000 10.06800 170 VAL A C 1
ATOM 1368 O O . VAL A 1 171 ? 3.90700 31.50800 27.04800 1.000 17.70941 170 VAL A O 1
ATOM 1372 N N . PRO A 1 172 ? 2.42200 29.83900 27.10100 1.000 19.13723 171 PRO A N 1
ATOM 1373 C CA . PRO A 1 172 ? 1.35500 30.70600 26.59200 1.000 15.55046 171 PRO A CA 1
ATOM 1374 C C . PRO A 1 172 ? 1.02600 31.84400 27.54600 1.000 15.84263 171 PRO A C 1
ATOM 1375 O O . PRO A 1 172 ? 1.20300 31.74500 28.76200 1.000 22.70492 171 PRO A O 1
ATOM 1379 N N . GLN A 1 173 ? 0.53400 32.93900 26.96900 1.000 13.67844 172 GLN A N 1
ATOM 1380 C CA . GLN A 1 173 ? 0.10000 34.10300 27.72800 1.000 15.48324 172 GLN A CA 1
ATOM 1381 C C . GLN A 1 173 ? -1.39600 34.28100 27.54800 1.000 18.85675 172 GLN A C 1
ATOM 1382 O O . GLN A 1 173 ? -1.85500 34.48900 26.41500 1.000 21.94412 172 GLN A O 1
ATOM 1388 N N . PRO A 1 174 ? -2.18000 34.19800 28.61800 1.000 22.34579 173 PRO A N 1
ATOM 1389 C CA . PRO A 1 174 ? -3.64200 34.20000 28.49900 1.000 16.93281 173 PRO A CA 1
ATOM 1390 C C . PRO A 1 174 ? -4.26600 35.58600 28.44500 1.000 20.35895 173 PRO A C 1
ATOM 1391 O O . PRO A 1 174 ? -3.75200 36.56300 28.99000 1.000 33.04354 173 PRO A O 1
ATOM 1395 N N . PHE A 1 175 ? -5.38900 35.63200 27.78600 1.000 17.84194 174 PHE A N 1
ATOM 1396 C CA . PHE A 1 175 ? -6.11600 36.83000 27.61100 1.000 23.58716 174 PHE A CA 1
ATOM 1397 C C . PHE A 1 175 ? -7.56400 36.48600 27.54300 1.000 36.87892 174 PHE A C 1
ATOM 1398 O O . PHE A 1 175 ? -8.04600 36.11600 26.55000 1.000 44.69473 174 PHE A O 1
ATOM 1406 N N . ILE A 1 176 ? -8.25100 36.58300 28.65000 1.000 45.71416 175 ILE A N 1
ATOM 1407 C CA . ILE A 1 176 ? -9.63800 36.21300 28.77300 1.000 41.29039 175 ILE A CA 1
ATOM 1408 C C . ILE A 1 176 ? -10.65100 37.01100 27.99800 1.000 47.73839 175 ILE A C 1
ATOM 1409 O O . ILE A 1 176 ? -10.74300 38.19200 28.13600 1.000 49.25331 175 ILE A O 1
ATOM 1414 N N . LEU A 1 177 ? -11.45500 36.31500 27.21500 1.000 49.78016 176 LEU A N 1
ATOM 1415 C CA . LEU A 1 177 ? -12.43200 36.91200 26.36600 1.000 51.73045 176 LEU A CA 1
ATOM 1416 C C . LEU A 1 177 ? -13.82600 36.78400 26.85600 1.000 62.27638 176 LEU A C 1
ATOM 1417 O O . LEU A 1 177 ? -14.64300 37.63200 26.62400 1.000 62.85463 176 LEU A O 1
ATOM 1422 N N . SER A 1 178 ? -14.08100 35.70200 27.56000 1.000 69.35766 177 SER A N 1
ATOM 1423 C CA . SER A 1 178 ? -15.39400 35.30900 28.05900 1.000 69.46194 177 SER A CA 1
ATOM 1424 C C . SER A 1 178 ? -16.12900 36.45300 28.74400 1.000 80.36644 177 SER A C 1
ATOM 1425 O O . SER A 1 178 ? -17.36400 36.43500 28.80400 1.000 79.55181 177 SER A O 1
ATOM 1428 N N . SER A 1 179 ? -15.40500 37.43800 29.26400 1.000 70.96739 178 SER A N 1
ATOM 1429 C CA . SER A 1 179 ? -16.03800 38.58200 29.89400 1.000 71.20927 178 SER A CA 1
ATOM 1430 C C . SER A 1 179 ? -16.60100 39.52500 28.83600 1.000 76.04606 178 SER A C 1
ATOM 1431 O O . SER A 1 179 ? -16.19900 39.50300 27.66900 1.000 75.64316 178 SER A O 1
ATOM 1434 N N . GLY A 1 180 ? -17.55200 40.35200 29.25500 1.000 70.05922 179 GLY A N 1
ATOM 1435 C CA . GLY A 1 180 ? -18.04200 41.39000 28.37600 1.000 71.23545 179 GLY A CA 1
ATOM 1436 C C . GLY A 1 180 ? -17.12300 42.58000 28.25000 1.000 78.61650 179 GLY A C 1
ATOM 1437 O O . GLY A 1 180 ? -17.41400 43.51100 27.49400 1.000 74.11212 179 GLY A O 1
ATOM 1438 N N . GLN A 1 181 ? -16.00100 42.55700 28.96400 1.000 76.04617 180 GLN A N 1
ATOM 1439 C CA . GLN A 1 181 ? -15.13600 43.71900 29.08000 1.000 78.71469 180 GLN A CA 1
ATOM 1440 C C . GLN A 1 181 ? -14.35800 43.96700 27.79200 1.000 73.71507 180 GLN A C 1
ATOM 1441 O O . GLN A 1 181 ? -14.10500 43.05300 27.00300 1.000 79.00437 180 GLN A O 1
ATOM 1443 N N . SER A 1 182 ? -13.97200 45.22600 27.58700 1.000 71.25220 181 SER A N 1
ATOM 1444 C CA . SER A 1 182 ? -13.15100 45.60100 26.44700 1.000 72.63048 181 SER A CA 1
ATOM 1445 C C . SER A 1 182 ? -11.68500 45.24800 26.69800 1.000 73.04744 181 SER A C 1
ATOM 1446 O O . SER A 1 182 ? -11.29300 44.84100 27.79700 1.000 69.01076 181 SER A O 1
ATOM 1449 N N . VAL A 1 183 ? -10.87000 45.40500 25.64500 1.000 69.59249 182 VAL A N 1
ATOM 1450 C CA . VAL A 1 183 ? -9.41600 45.25500 25.77500 1.000 69.01246 182 VAL A CA 1
ATOM 1451 C C . VAL A 1 183 ? -8.87000 46.08800 26.92700 1.000 69.31427 182 VAL A C 1
ATOM 1452 O O . VAL A 1 183 ? -8.10200 45.59000 27.75800 1.000 55.40516 182 VAL A O 1
ATOM 1456 N N . ALA A 1 184 ? -9.21800 47.37700 26.97200 1.000 80.20464 183 ALA A N 1
ATOM 1457 C CA 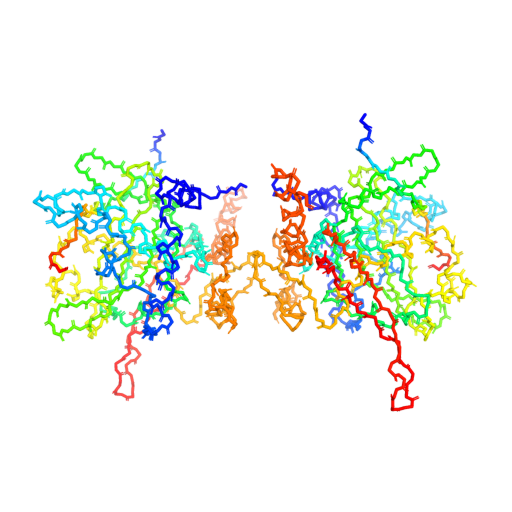. ALA A 1 184 ? -8.67600 48.24100 28.02300 1.000 71.28105 183 ALA A CA 1
ATOM 1458 C C . ALA A 1 184 ? -8.97800 47.69300 29.40200 1.000 67.96948 183 ALA A C 1
ATOM 1459 O O . ALA A 1 184 ? -8.11700 47.68900 30.28600 1.000 72.32667 183 ALA A O 1
ATOM 1461 N N . GLU A 1 185 ? -10.19400 47.29600 29.61800 1.000 68.30849 184 GLU A N 1
ATOM 1462 C CA . GLU A 1 185 ? -10.56600 46.81700 30.90800 1.000 71.46789 184 GLU A CA 1
ATOM 1463 C C . GLU A 1 185 ? -9.72900 45.68700 31.40600 1.000 73.66112 184 GLU A C 1
ATOM 1464 O O . GLU A 1 185 ? -9.15100 45.72000 32.46900 1.000 71.34588 184 GLU A O 1
ATOM 1470 N N . VAL A 1 186 ? -9.61300 44.69800 30.57300 1.000 75.08178 185 VAL A N 1
ATOM 1471 C CA . VAL A 1 186 ? -8.86900 43.50800 30.95200 1.000 70.56807 185 VAL A CA 1
ATOM 1472 C C . VAL A 1 186 ? -7.38200 43.82600 31.02800 1.000 69.16928 185 VAL A C 1
ATOM 1473 O O . VAL A 1 186 ? -6.77700 43.82800 32.10500 1.000 72.16840 185 VAL A O 1
ATOM 1477 N N . LEU A 1 187 ? -6.81000 44.11700 29.89400 1.000 71.21100 186 LEU A N 1
ATOM 1478 C CA . LEU A 1 187 ? -5.41300 44.35800 29.85100 1.000 70.27582 186 LEU A CA 1
ATOM 1479 C C . LEU A 1 187 ? -4.94400 45.47900 30.72400 1.000 81.41615 186 LEU A C 1
ATOM 1480 O O . LEU A 1 187 ? -4.13900 45.24800 31.58800 1.000 81.19197 186 LEU A O 1
ATOM 1485 N N . ASP A 1 188 ? -5.49500 46.66000 30.53300 1.000 85.82554 187 ASP A N 1
ATOM 1486 C CA . ASP A 1 188 ? -5.02000 47.83800 31.21900 1.000 80.99898 187 ASP A CA 1
ATOM 1487 C C . ASP A 1 188 ? -5.20600 47.97200 32.71300 1.000 82.52195 187 ASP A C 1
ATOM 1488 O O . ASP A 1 188 ? -4.24600 48.02500 33.46500 1.000 78.18136 187 ASP A O 1
ATOM 1493 N N . TYR A 1 189 ? -6.45800 47.98700 33.13800 1.000 82.44193 188 TYR A N 1
ATOM 1494 C CA . TYR A 1 189 ? -6.80900 48.17800 34.52900 1.000 77.79610 188 TYR A CA 1
ATOM 1495 C C . TYR A 1 189 ? -6.83400 46.99500 35.46400 1.000 77.37783 188 TYR A C 1
ATOM 1496 O O . TYR A 1 189 ? -7.42900 47.09100 36.50200 1.000 72.31019 188 TYR A O 1
ATOM 1505 N N . GLY A 1 190 ? -6.24500 45.88000 35.05600 1.000 83.41627 189 GLY A N 1
ATOM 1506 C CA . GLY A 1 190 ? -6.12500 44.63400 35.82900 1.000 75.43791 189 GLY A CA 1
ATOM 1507 C C . GLY A 1 190 ? -7.39900 43.82800 36.24700 1.000 79.33853 189 GLY A C 1
ATOM 1508 O O . GLY A 1 190 ? -7.36800 43.03600 37.17900 1.000 75.81341 189 GLY A O 1
ATOM 1509 N N . ALA A 1 191 ? -8.48500 43.95400 35.50200 1.000 75.80810 190 ALA A N 1
ATOM 1510 C CA . ALA A 1 191 ? -9.72100 43.25700 35.81500 1.000 78.99693 190 ALA A CA 1
ATOM 1511 C C . ALA A 1 191 ? -9.72900 41.73500 35.53900 1.000 83.47394 190 ALA A C 1
ATOM 1512 O O . ALA A 1 191 ? -10.60100 41.01000 35.96800 1.000 73.53482 190 ALA A O 1
ATOM 1514 N N . SER A 1 192 ? -8.74600 41.26300 34.80700 1.000 82.62965 191 SER A N 1
ATOM 1515 C CA . SER A 1 192 ? -8.62200 39.87700 34.46300 1.000 75.19192 191 SER A CA 1
ATOM 1516 C C . SER A 1 192 ? -8.24300 39.00100 35.64200 1.000 77.51861 191 SER A C 1
ATOM 1517 O O . SER A 1 192 ? -7.75400 39.46500 36.65000 1.000 77.12520 191 SER A O 1
ATOM 1520 N N . LEU A 1 193 ? -8.42600 37.70500 35.51300 1.000 73.49622 192 LEU A N 1
ATOM 1521 C CA . LEU A 1 193 ? -8.04100 36.85000 36.59500 1.000 73.86079 192 LEU A CA 1
ATOM 1522 C C . LEU A 1 193 ? -6.55100 36.58200 36.54200 1.000 75.59785 192 LEU A C 1
ATOM 1523 O O . LEU A 1 193 ? -5.94300 36.20300 37.52400 1.000 70.57995 192 LEU A O 1
ATOM 1528 N N . PHE A 1 194 ? -5.94000 37.09600 35.46300 1.000 83.10280 193 PHE A N 1
ATOM 1529 C CA . PHE A 1 194 ? -4.55600 36.95400 35.05200 1.000 75.83033 193 PHE A CA 1
ATOM 1530 C C . PHE A 1 194 ? -4.10900 38.37300 35.22200 1.000 75.98314 193 PHE A C 1
ATOM 1531 O O . PHE A 1 194 ? -4.69200 39.28200 34.67200 1.000 65.03419 193 PHE A O 1
ATOM 1539 N N . ASP A 1 195 ? -3.17400 38.57300 36.10900 1.000 79.72085 194 ASP A N 1
ATOM 1540 C CA . ASP A 1 195 ? -2.80800 39.91500 36.38900 1.000 83.02606 194 ASP A CA 1
ATOM 1541 C C . ASP A 1 195 ? -1.36900 40.10200 36.22500 1.000 82.23444 194 ASP A C 1
ATOM 1542 O O . ASP A 1 195 ? -0.87600 41.08700 36.73000 1.000 84.25983 194 ASP A O 1
ATOM 1547 N N . ASP A 1 196 ? -0.68300 39.18000 35.56100 1.000 81.87534 195 ASP A N 1
ATOM 1548 C CA . ASP A 1 196 ? 0.73800 39.39200 35.50700 1.000 79.30371 195 ASP A CA 1
ATOM 1549 C C . ASP A 1 196 ? 1.23700 40.69500 34.94400 1.000 76.60967 195 ASP A C 1
ATOM 1550 O O . ASP A 1 196 ? 2.39100 41.01600 35.13200 1.000 78.10682 195 ASP A O 1
ATOM 1555 N N . ASP A 1 197 ? 0.43100 41.50900 34.27500 1.000 68.08899 196 ASP A N 1
ATOM 1556 C CA . ASP A 1 197 ? 0.89800 42.83300 33.70500 1.000 67.39074 196 ASP A CA 1
ATOM 1557 C C . ASP A 1 197 ? 1.99200 42.89400 32.65900 1.000 61.35737 196 ASP A C 1
ATOM 1558 O O . ASP A 1 197 ? 1.83100 43.57200 31.68000 1.000 56.67022 196 ASP A O 1
ATOM 1563 N N . THR A 1 198 ? 3.11000 42.21400 32.87400 1.000 58.01436 197 THR A N 1
ATOM 1564 C CA . THR A 1 198 ? 4.14400 42.22700 31.85500 1.000 54.86982 197 THR A CA 1
ATOM 1565 C C . THR A 1 198 ? 3.53300 41.48300 30.67700 1.000 61.37759 197 THR A C 1
ATOM 1566 O O . THR A 1 198 ? 3.56800 41.94100 29.53200 1.000 50.70037 197 THR A O 1
ATOM 1570 N N . SER A 1 199 ? 2.92700 40.34000 30.98000 1.000 61.33137 198 SER A N 1
ATOM 1571 C CA . SER A 1 199 ? 2.28000 39.53100 29.96500 1.000 45.71177 198 SER A CA 1
ATOM 1572 C C . SER A 1 199 ? 1.13300 40.30700 29.33700 1.000 34.57521 198 SER A C 1
ATOM 1573 O O . SER A 1 199 ? 0.95600 40.28400 28.12700 1.000 36.73073 198 SER A O 1
ATOM 1576 N N . ASN A 1 200 ? 0.36400 41.00900 30.15900 1.000 33.07730 199 ASN A N 1
ATOM 1577 C CA . ASN A 1 200 ? -0.75000 41.78800 29.64400 1.000 34.73537 199 ASN A CA 1
ATOM 1578 C C . ASN A 1 200 ? -0.25200 42.88300 28.71800 1.000 39.88629 199 ASN A C 1
ATOM 1579 O O . ASN A 1 200 ? -0.82000 43.10600 27.65300 1.000 42.17118 199 ASN A O 1
ATOM 1584 N N . THR A 1 201 ? 0.81700 43.60400 29.04400 1.000 44.09507 200 THR A N 1
ATOM 1585 C CA . THR A 1 201 ? 1.28900 44.61900 28.08400 1.000 41.97301 200 THR A CA 1
ATOM 1586 C C . THR A 1 201 ? 1.84200 43.98200 26.85100 1.000 39.22987 200 THR A C 1
ATOM 1587 O O . THR A 1 201 ? 1.75200 44.54300 25.81900 1.000 33.16983 200 THR A O 1
ATOM 1591 N N . LEU A 1 202 ? 2.47700 42.84000 26.97300 1.000 35.03598 201 LEU A N 1
ATOM 1592 C CA . LEU A 1 202 ? 2.95000 42.15600 25.78500 1.000 30.04976 201 LEU A CA 1
ATOM 1593 C C . LEU A 1 202 ? 1.79100 41.79500 24.85900 1.000 23.45380 201 LEU A C 1
ATOM 1594 O O . LEU A 1 202 ? 1.89600 41.92300 23.64600 1.000 25.78922 201 LEU A O 1
ATOM 1599 N N . ILE A 1 203 ? 0.68200 41.35100 25.44100 1.000 23.32555 202 ILE A N 1
ATOM 1600 C CA . ILE A 1 203 ? -0.48600 40.95100 24.66200 1.000 30.51285 202 ILE A CA 1
ATOM 1601 C C . ILE A 1 203 ? -1.11800 42.12200 23.92600 1.000 29.43176 202 ILE A C 1
ATOM 1602 O O . ILE A 1 203 ? -1.49000 42.00400 22.76300 1.000 28.83673 202 ILE A O 1
ATOM 1607 N N . LYS A 1 204 ? -1.24800 43.24400 24.62000 1.000 34.04795 203 LYS A N 1
ATOM 1608 C CA . LYS A 1 204 ? -1.80700 44.44500 24.04200 1.000 31.09717 203 LYS A CA 1
ATOM 1609 C C . LYS A 1 204 ? -1.00400 44.80000 22.81400 1.000 32.15298 203 LYS A C 1
ATOM 1610 O O . LYS A 1 204 ? -1.56700 45.13000 21.79400 1.000 29.24554 203 LYS A O 1
ATOM 1616 N N . GLY A 1 205 ? 0.31500 44.68600 22.90300 1.000 28.53275 204 GLY A N 1
ATOM 1617 C CA . GLY A 1 205 ? 1.18000 45.01200 21.78400 1.000 35.87370 204 GLY A CA 1
ATOM 1618 C C . GLY A 1 205 ? 0.92200 44.12600 20.58500 1.000 30.67067 204 GLY A C 1
ATOM 1619 O O . GLY A 1 205 ? 0.98300 44.57300 19.44500 1.000 27.84714 204 GLY A O 1
ATOM 1620 N N . LEU A 1 206 ? 0.70400 42.84700 20.85200 1.000 28.51452 205 LEU A N 1
ATOM 1621 C CA . LEU A 1 206 ? 0.39300 41.86300 19.82200 1.000 18.44580 205 LEU A CA 1
ATOM 1622 C C . LEU A 1 206 ? -0.95900 42.08400 19.14700 1.000 20.66954 205 LEU A C 1
ATOM 1623 O O . LEU A 1 206 ? -1.10600 41.86800 17.95200 1.000 24.61102 205 LEU A O 1
ATOM 1628 N N . LEU A 1 207 ? -1.94500 42.51800 19.92500 1.000 17.42816 206 LEU A N 1
ATOM 1629 C CA . LEU A 1 207 ? -3.31400 42.70000 19.42500 1.000 19.51753 206 LEU A CA 1
ATOM 1630 C C . LEU A 1 207 ? -3.58100 43.34700 18.05600 1.000 21.78458 206 LEU A C 1
ATOM 1631 O O . LEU A 1 207 ? -4.43000 42.87300 17.31400 1.000 28.98256 206 LEU A O 1
ATOM 1636 N N . PRO A 1 208 ? -2.88700 44.44200 17.72900 1.000 28.68369 207 PRO A N 1
ATOM 1637 C CA . PRO A 1 208 ? -3.12800 45.15800 16.46200 1.000 32.00181 207 PRO A CA 1
ATOM 1638 C C . PRO A 1 208 ? -2.80500 44.35000 15.21900 1.000 31.58547 207 PRO A C 1
ATOM 1639 O O . PRO A 1 208 ? -3.43100 44.56400 14.17200 1.000 36.88053 207 PRO A O 1
ATOM 1643 N N . TYR A 1 209 ? -1.84700 43.43200 15.29600 1.000 25.38860 208 TYR A N 1
ATOM 1644 C CA . TYR A 1 209 ? -1.56900 42.55600 14.16600 1.000 30.67823 208 TYR A CA 1
ATOM 1645 C C . TYR A 1 209 ? -2.58100 41.41900 14.08300 1.000 30.47789 208 TYR A C 1
ATOM 1646 O O . TYR A 1 209 ? -3.00600 41.04200 12.98500 1.000 29.51964 208 TYR A O 1
ATOM 1655 N N . LEU A 1 210 ? -2.99700 40.88100 15.23200 1.000 26.21514 209 LEU A N 1
ATOM 1656 C CA . LEU A 1 210 ? -3.96800 39.79400 15.25300 1.000 24.78230 209 LEU A CA 1
ATOM 1657 C C . LEU A 1 210 ? -5.34900 40.23000 14.78700 1.000 28.99274 209 LEU A C 1
ATOM 1658 O O . LEU A 1 210 ? -6.15600 39.37400 14.40900 1.000 32.84680 209 LEU A O 1
ATOM 1663 N N . LEU A 1 211 ? -5.64900 41.53200 14.80700 1.000 27.07855 210 LEU A N 1
ATOM 1664 C CA . LEU A 1 211 ? -7.01000 41.95600 14.48200 1.000 39.60681 210 LEU A CA 1
ATOM 1665 C C . LEU A 1 211 ? -7.39800 41.62100 13.04400 1.000 34.93513 210 LEU A C 1
ATOM 1666 O O . LEU A 1 211 ? -8.58100 41.40900 12.75500 1.000 32.33832 210 LEU A O 1
ATOM 1671 N N . TRP A 1 212 ? -6.42400 41.55600 12.13600 1.000 31.92777 211 TRP A N 1
ATOM 1672 C CA . TRP A 1 212 ? -6.73700 41.34200 10.72800 1.000 31.53631 211 TRP A CA 1
ATOM 1673 C C . TRP A 1 212 ? -7.50700 40.05300 10.49300 1.000 36.30336 211 TRP A C 1
ATOM 1674 O O . TRP A 1 212 ? -8.34400 39.98600 9.58600 1.000 36.36448 211 TRP A O 1
ATOM 1685 N N . LEU A 1 213 ? -7.24100 39.02400 11.29200 1.000 35.75261 212 LEU A N 1
ATOM 1686 C CA . LEU A 1 213 ? -7.90700 37.74100 11.13400 1.000 27.69717 212 LEU A CA 1
ATOM 1687 C C . LEU A 1 213 ? -9.32000 37.72900 11.70100 1.000 37.20934 212 LEU A C 1
ATOM 1688 O O . L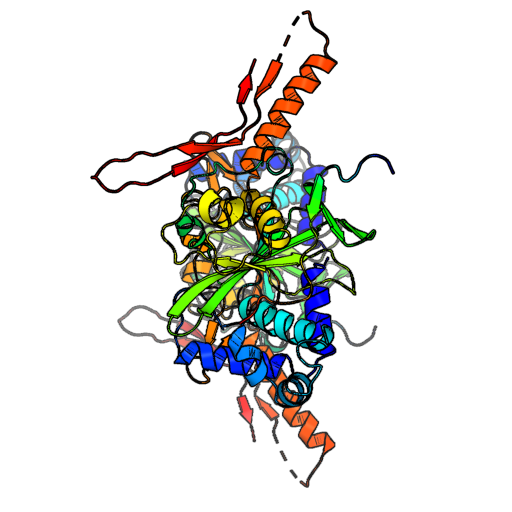EU A 1 213 ? -10.07300 36.79100 11.41800 1.000 38.75139 212 LEU A O 1
ATOM 1693 N N . CYS A 1 214 ? -9.70400 38.74600 12.47400 1.000 34.80309 213 CYS A N 1
ATOM 1694 C CA . CYS A 1 214 ? -11.02000 38.80900 13.09400 1.000 22.45492 213 CYS A CA 1
ATOM 1695 C C . CYS A 1 214 ? -11.95500 39.80300 12.41900 1.000 29.39510 213 CYS A C 1
ATOM 1696 O O . CYS A 1 214 ? -13.08000 39.99100 12.89200 1.000 46.62957 213 CYS A O 1
ATOM 1699 N N . VAL A 1 215 ? -11.52700 40.43000 11.32900 1.000 35.77465 214 VAL A N 1
ATOM 1700 C CA . VAL A 1 215 ? -12.32900 41.43100 10.63300 1.000 43.64645 214 VAL A CA 1
ATOM 1701 C C . VAL A 1 215 ? -13.29200 40.74300 9.67000 1.000 56.95201 214 VAL A C 1
ATOM 1702 O O . VAL A 1 215 ? -13.02800 39.64300 9.17100 1.000 63.75954 214 VAL A O 1
ATOM 1706 N N . ALA A 1 216 ? -14.45600 41.23600 9.44700 1.000 52.87248 215 ALA A N 1
ATOM 1707 C CA . ALA A 1 216 ? -15.43300 40.63000 8.54900 1.000 50.80402 215 ALA A CA 1
ATOM 1708 C C . ALA A 1 216 ? -14.98700 40.63800 7.08900 1.000 64.45376 215 ALA A C 1
ATOM 1709 O O . ALA A 1 216 ? -15.44600 39.79600 6.31300 1.000 75.81563 215 ALA A O 1
ATOM 1711 N N . GLU A 1 217 ? -14.09300 41.55500 6.71000 1.000 65.38559 216 GLU A N 1
ATOM 1712 C CA . GLU A 1 217 ? -13.70700 41.81600 5.31700 1.000 72.89566 216 GLU A CA 1
ATOM 1713 C C . GLU A 1 217 ? -12.18300 41.85500 5.19400 1.000 68.76580 216 GLU A C 1
ATOM 1714 O O . GLU A 1 217 ? -11.60800 42.93700 4.97500 1.000 67.57508 216 GLU A O 1
ATOM 1720 N N . PRO A 1 218 ? -11.50100 40.70500 5.31500 1.000 64.36723 217 PRO A N 1
ATOM 1721 C CA . PRO A 1 218 ? -10.03600 40.72300 5.43100 1.000 57.65846 217 PRO A CA 1
ATOM 1722 C C . PRO A 1 218 ? -9.30800 40.91600 4.09200 1.000 54.41589 217 PRO A C 1
ATOM 1723 O O . PRO A 1 218 ? -9.76200 40.42500 3.04200 1.000 60.63228 217 PRO A O 1
ATOM 1727 N N . ASP A 1 219 ? -8.14100 41.61800 4.11900 1.000 49.11515 218 ASP A N 1
ATOM 1728 C CA . ASP A 1 219 ? -7.32000 41.52300 2.91200 1.000 46.43604 218 ASP A CA 1
ATOM 1729 C C . ASP A 1 219 ? -6.44800 40.27000 3.02600 1.000 38.39510 218 ASP A C 1
ATOM 1730 O O . ASP A 1 219 ? -5.21700 40.39500 3.17200 1.000 43.42198 218 ASP A O 1
ATOM 1735 N N . ILE A 1 220 ? -6.99900 39.06700 2.92200 1.000 41.27898 219 ILE A N 1
ATOM 1736 C CA . ILE A 1 220 ? -6.18400 37.85100 2.88800 1.000 32.87946 219 ILE A CA 1
ATOM 1737 C C . ILE A 1 220 ? -6.04100 37.43200 1.43300 1.000 28.86106 219 ILE A C 1
ATOM 1738 O O . ILE A 1 220 ? -7.03000 37.41700 0.68600 1.000 30.97042 219 ILE A O 1
ATOM 1743 N N . THR A 1 221 ? -4.81900 37.12000 1.01900 1.000 28.71624 220 THR A N 1
ATOM 1744 C CA . THR A 1 221 ? -4.57000 36.50100 -0.27100 1.000 30.34303 220 THR A CA 1
ATOM 1745 C C . THR A 1 221 ? -3.77300 35.22100 -0.07200 1.000 25.94238 220 THR A C 1
ATOM 1746 O O . THR A 1 221 ? -2.78900 35.19800 0.67400 1.000 26.97619 220 THR A O 1
ATOM 1750 N N . TYR A 1 222 ? -4.19000 34.10700 -0.80800 1.000 21.67323 221 TYR A N 1
ATOM 1751 C CA . TYR A 1 222 ? -3.41400 32.90200 -0.81400 1.000 23.15387 221 TYR A CA 1
ATOM 1752 C C . TYR A 1 222 ? -2.84800 32.79100 -2.18000 1.000 22.81540 221 TYR A C 1
ATOM 1753 O O . TYR A 1 222 ? -3.57300 32.72800 -3.10800 1.000 23.37429 221 TYR A O 1
ATOM 1762 N N . LYS A 1 223 ? -1.53600 32.88900 -2.26700 1.000 26.52640 222 LYS A N 1
ATOM 1763 C CA . LYS A 1 223 ? -0.75500 32.77400 -3.50000 1.000 16.93813 222 LYS A CA 1
ATOM 1764 C C . LYS A 1 223 ? -1.13500 33.84600 -4.52000 1.000 24.53958 222 LYS A C 1
ATOM 1765 O O . LYS A 1 223 ? -1.04300 33.63200 -5.73200 1.000 21.16356 222 LYS A O 1
ATOM 1771 N N . GLY A 1 224 ? -1.54500 35.01400 -4.03400 1.000 29.75198 223 GLY A N 1
ATOM 1772 C CA . GLY A 1 224 ? -1.85200 36.13600 -4.89300 1.000 17.93586 223 GLY A CA 1
ATOM 1773 C C . GLY A 1 224 ? -3.30300 36.27400 -5.27900 1.000 21.61801 223 GLY A C 1
ATOM 1774 O O . GLY A 1 224 ? -3.62400 37.13000 -6.11200 1.000 29.45869 223 GLY A O 1
ATOM 1775 N N . LEU A 1 225 ? -4.19000 35.46300 -4.71000 1.000 24.36264 224 LEU A N 1
ATOM 1776 C CA . LEU A 1 225 ? -5.57900 35.53900 -5.11400 1.000 27.96118 224 LEU A CA 1
ATOM 1777 C C . LEU A 1 225 ? -6.45100 35.71000 -3.87900 1.000 25.59011 224 LEU A C 1
ATOM 1778 O O . LEU A 1 225 ? -6.13500 35.17000 -2.81400 1.000 35.56436 224 LEU A O 1
ATOM 1783 N N . PRO A 1 226 ? -7.53300 36.47400 -3.97800 1.000 32.36309 225 PRO A N 1
ATOM 1784 C CA . PRO A 1 226 ? -8.28000 36.84700 -2.77500 1.000 30.37511 225 PRO A CA 1
ATOM 1785 C C . PRO A 1 226 ? -8.90600 35.64600 -2.09300 1.000 29.79213 225 PRO A C 1
ATOM 1786 O O . PRO A 1 226 ? -9.32200 34.67800 -2.73300 1.000 39.66453 225 PRO A O 1
ATOM 1790 N N . VAL A 1 227 ? -8.95400 35.71600 -0.76800 1.000 32.99732 226 VAL A N 1
ATOM 1791 C CA . VAL A 1 227 ? -9.61700 34.71700 0.05700 1.000 39.95398 226 VAL A CA 1
ATOM 1792 C C . VAL A 1 227 ? -10.76600 35.40700 0.76900 1.000 37.06126 226 VAL A C 1
ATOM 1793 O O . VAL A 1 227 ? -10.55500 36.38300 1.50000 1.000 40.70966 226 VAL A O 1
ATOM 1797 N N . SER A 1 228 ? -11.97900 34.92500 0.53800 1.000 41.50383 227 SER A N 1
ATOM 1798 C CA . SER A 1 228 ? -13.10900 35.42200 1.29800 1.000 47.99510 227 SER A CA 1
ATOM 1799 C C . SER A 1 228 ? -13.10500 34.77400 2.67300 1.000 53.51597 227 SER A C 1
ATOM 1800 O O . SER A 1 228 ? -12.65800 33.63700 2.84400 1.000 53.11864 227 SER A O 1
ATOM 1803 N N . ARG A 1 229 ? -13.60100 35.51700 3.66400 1.000 54.45753 228 ARG A N 1
ATOM 1804 C CA . ARG A 1 229 ? -13.62200 35.00100 5.02900 1.000 54.82810 228 ARG A CA 1
ATOM 1805 C C . ARG A 1 229 ? -14.44200 33.71100 5.11400 1.000 52.80197 228 ARG A C 1
ATOM 1806 O O . ARG A 1 229 ? -14.12000 32.80100 5.88200 1.000 42.72393 228 ARG A O 1
ATOM 1814 N N . GLU A 1 230 ? -15.51400 33.63000 4.33000 1.000 63.40317 229 GLU A N 1
ATOM 1815 C CA . GLU A 1 230 ? -16.19700 32.39100 3.98500 1.000 61.42378 229 GLU A CA 1
ATOM 1816 C C . GLU A 1 230 ? -15.24400 31.24200 3.62600 1.000 59.41878 229 GLU A C 1
ATOM 1817 O O . GLU A 1 230 ? -15.30800 30.16000 4.22300 1.000 57.50792 229 GLU A O 1
ATOM 1823 N N . GLU A 1 231 ? -14.34300 31.45700 2.65800 1.000 57.52592 230 GLU A N 1
ATOM 1824 C CA . GLU A 1 231 ? -13.39300 30.41000 2.27900 1.000 53.93429 230 GLU A CA 1
ATOM 1825 C C . GLU A 1 231 ? -12.33300 30.18400 3.35100 1.000 56.99327 230 GLU A C 1
ATOM 1826 O O . GLU A 1 231 ? -11.78600 29.08000 3.45900 1.000 48.73391 230 GLU A O 1
ATOM 1832 N N . LEU A 1 232 ? -12.02600 31.21400 4.14200 1.000 54.82550 231 LEU A N 1
ATOM 1833 C CA . LEU A 1 232 ? -10.95000 31.10800 5.12200 1.000 43.86007 231 LEU A CA 1
ATOM 1834 C C . LEU A 1 232 ? -11.32700 30.16400 6.26300 1.000 52.00338 231 LEU A C 1
ATOM 1835 O O . LEU A 1 232 ? -10.49000 29.38100 6.72500 1.000 54.60333 231 LEU A O 1
ATOM 1840 N N . THR A 1 233 ? -12.57900 30.21500 6.72400 1.000 54.53645 232 THR A N 1
ATOM 1841 C CA . THR A 1 233 ? -13.04400 29.39000 7.82800 1.000 50.27231 232 THR A CA 1
ATOM 1842 C C . THR A 1 233 ? -13.37400 27.95500 7.39900 1.000 63.43089 232 THR A C 1
ATOM 1843 O O . THR A 1 233 ? -13.73600 27.13900 8.25700 1.000 57.16721 232 THR A O 1
ATOM 1847 N N . ARG A 1 234 ? -13.27500 27.63300 6.10800 1.000 66.33843 233 ARG A N 1
ATOM 1848 C CA . ARG A 1 234 ? -13.48700 26.30400 5.61600 1.000 67.82128 233 ARG A CA 1
ATOM 1849 C C . ARG A 1 234 ? -12.56800 25.34300 6.36300 1.000 67.69515 233 ARG A C 1
ATOM 1850 O O . ARG A 1 234 ? -11.45000 25.71300 6.74700 1.000 68.59931 233 ARG A O 1
ATOM 1858 N N . PRO A 1 235 ? -12.97300 24.11200 6.61900 1.000 73.87531 234 PRO A N 1
ATOM 1859 C CA . PRO A 1 235 ? -12.07600 23.19800 7.33400 1.000 66.67303 234 PRO A CA 1
ATOM 1860 C C . PRO A 1 235 ? -10.88400 22.79500 6.48300 1.000 58.76185 234 PRO A C 1
ATOM 1861 O O . PRO A 1 235 ? -10.95600 22.75000 5.26000 1.000 65.98826 234 PRO A O 1
ATOM 1865 N N . LYS A 1 236 ? -9.75300 22.50800 7.11800 1.000 48.89108 235 LYS A N 1
ATOM 1866 C CA . LYS A 1 236 ? -8.56400 22.04600 6.41600 1.000 47.59977 235 LYS A CA 1
ATOM 1867 C C . LYS A 1 236 ? -8.34500 20.63500 6.78100 1.000 48.48727 235 LYS A C 1
ATOM 1868 O O . LYS A 1 236 ? -8.41100 19.81200 5.95500 1.000 52.20917 235 LYS A O 1
ATOM 1874 N N . HIS A 1 237 ? -8.15500 20.30900 8.05800 1.000 55.33399 236 HIS A N 1
ATOM 1875 C CA . HIS A 1 237 ? -7.96100 18.94100 8.52200 1.000 41.39810 236 HIS A CA 1
ATOM 1876 C C . HIS A 1 237 ? -9.12000 18.05100 8.08100 1.000 42.44579 236 HIS A C 1
ATOM 1877 O O . HIS A 1 237 ? -10.27800 18.47600 8.03400 1.000 41.30795 236 HIS A O 1
ATOM 1884 N N . SER A 1 238 ? -8.79400 16.80900 7.74000 1.000 38.66674 237 SER A N 1
ATOM 1885 C CA . SER A 1 238 ? -9.77900 15.80200 7.38300 1.000 36.54583 237 SER A CA 1
ATOM 1886 C C . SER A 1 238 ? -9.81100 14.73300 8.46500 1.000 40.91756 237 SER A C 1
ATOM 1887 O O . SER A 1 238 ? -8.76100 14.30500 8.95700 1.000 36.61086 237 SER A O 1
ATOM 1890 N N . ILE A 1 239 ? -11.01500 14.30900 8.83800 1.000 39.91113 238 ILE A N 1
ATOM 1891 C CA . ILE A 1 239 ? -11.21200 13.27200 9.84300 1.000 34.92188 238 ILE A CA 1
ATOM 1892 C C . ILE A 1 239 ? -11.65800 11.99900 9.13900 1.000 39.09744 238 ILE A C 1
ATOM 1893 O O . ILE A 1 239 ? -12.64200 12.01000 8.38900 1.000 53.09612 238 ILE A O 1
ATOM 1898 N N . ASN A 1 240 ? -11.06200 10.88900 9.52000 1.000 32.47459 239 ASN A N 1
ATOM 1899 C CA . ASN A 1 240 ? -11.43200 9.59600 8.99600 1.000 34.63272 239 ASN A CA 1
ATOM 1900 C C . ASN A 1 240 ? -12.68500 9.09400 9.66300 1.000 43.04804 239 ASN A C 1
ATOM 1901 O O . ASN A 1 240 ? -12.75400 8.98600 10.84600 1.000 45.07782 239 ASN A O 1
ATOM 1906 N N . LYS A 1 241 ? -13.67700 8.75300 8.87200 1.000 43.83628 240 LYS A N 1
ATOM 1907 C CA . LYS A 1 241 ? -14.95300 8.29000 9.33500 1.000 44.08354 240 LYS A CA 1
ATOM 1908 C C . LYS A 1 241 ? -15.00000 6.92000 9.99200 1.000 42.07037 240 LYS A C 1
ATOM 1909 O O . LYS A 1 241 ? -15.93700 6.58600 10.67100 1.000 38.47320 240 LYS A O 1
ATOM 1911 N N . LYS A 1 242 ? -13.99300 6.10500 9.75200 1.000 43.21783 241 LYS A N 1
ATOM 1912 C CA . LYS A 1 242 ? -13.99500 4.75600 10.28200 1.000 39.55041 241 LYS A CA 1
ATOM 1913 C C . LYS A 1 242 ? -13.05400 4.58200 11.39600 1.000 38.30256 241 LYS A C 1
ATOM 1914 O O . LYS A 1 242 ? -13.34800 3.89800 12.33300 1.000 36.95778 241 LYS A O 1
ATOM 1920 N N . THR A 1 243 ? -11.90800 5.21600 11.26600 1.000 38.06179 242 THR A N 1
ATOM 1921 C CA . THR A 1 243 ? -10.84900 5.16400 12.24400 1.000 28.76293 242 THR A CA 1
ATOM 1922 C C . THR A 1 243 ? -10.89400 6.29000 13.24800 1.000 29.25619 242 THR A C 1
ATOM 1923 O O . THR A 1 243 ? -10.60300 6.07500 14.39000 1.000 27.03593 242 THR A O 1
ATOM 1927 N N . GLY A 1 244 ? -11.38000 7.44900 12.85900 1.000 25.72013 243 GLY A N 1
ATOM 1928 C CA . GLY A 1 244 ? -11.38800 8.58700 13.73000 1.000 24.68403 243 GLY A CA 1
ATOM 1929 C C . GLY A 1 244 ? -10.12800 9.38900 13.76000 1.000 22.20957 243 GLY A C 1
ATOM 1930 O O . GLY A 1 244 ? -10.02700 10.30700 14.46000 1.000 22.72706 243 GLY A O 1
ATOM 1931 N N . ALA A 1 245 ? -9.16900 9.02500 12.95300 1.000 25.98201 244 ALA A N 1
ATOM 1932 C CA . ALA A 1 245 ? -7.89400 9.66700 12.87700 1.000 24.89820 244 ALA A CA 1
ATOM 1933 C C . ALA A 1 245 ? -7.97300 10.92900 12.10900 1.000 29.18749 244 ALA A C 1
ATOM 1934 O O . ALA A 1 245 ? -8.86200 11.09900 11.34700 1.000 28.15105 244 ALA A O 1
ATOM 1936 N N . PHE A 1 246 ? -7.03100 11.82700 12.36300 1.000 23.73106 245 PHE A N 1
ATOM 1937 C CA . PHE A 1 246 ? -6.98400 13.11600 11.70300 1.000 18.49264 245 PHE A CA 1
ATOM 1938 C C . PHE A 1 246 ? -6.03300 13.08300 10.52700 1.000 16.81260 245 PHE A C 1
ATOM 1939 O O . PHE A 1 246 ? -4.99900 12.42600 10.57400 1.000 12.13827 245 PHE A O 1
ATOM 1947 N N . VAL A 1 247 ? -6.39700 13.78400 9.46200 1.000 24.15933 246 VAL A N 1
ATOM 1948 C CA . VAL A 1 247 ? -5.52600 13.89700 8.31000 1.000 23.82401 246 VAL A CA 1
ATOM 1949 C C . VAL A 1 247 ? -5.11300 15.35600 8.36500 1.000 21.11880 246 VAL A C 1
ATOM 1950 O O . VAL A 1 247 ? -5.95500 16.24400 8.30100 1.000 22.67082 246 VAL A O 1
ATOM 1954 N N . THR A 1 248 ? -3.81500 15.60400 8.47600 1.000 20.42209 247 THR A N 1
ATOM 1955 C CA . THR A 1 248 ? -3.31700 16.96600 8.60300 1.000 16.71922 247 THR A CA 1
ATOM 1956 C C . THR A 1 248 ? -2.47700 17.42500 7.42700 1.000 20.98406 247 THR A C 1
ATOM 1957 O O . THR A 1 248 ? -1.99000 16.61200 6.64800 1.000 26.53050 247 THR A O 1
ATOM 1961 N N . PRO A 1 249 ? -2.30400 18.74500 7.29700 1.000 19.56459 248 PRO A N 1
ATOM 1962 C CA . PRO A 1 249 ? -1.50900 19.29100 6.18900 1.000 9.72798 248 PRO A CA 1
ATOM 1963 C C . PRO A 1 249 ? -0.03500 18.94800 6.32100 1.000 11.26763 248 PRO A C 1
ATOM 1964 O O . PRO A 1 249 ? 0.53000 18.95700 7.41600 1.000 27.43694 248 PRO A O 1
ATOM 1968 N N . SER A 1 250 ? 0.59700 18.65000 5.19400 1.000 7.95996 249 SER A N 1
ATOM 1969 C CA . SER A 1 250 ? 2.00900 18.30500 5.18000 1.000 7.51880 249 SER A CA 1
ATOM 1970 C C . SER A 1 250 ? 2.86400 19.55800 5.08800 1.000 13.89785 249 SER A C 1
ATOM 1971 O O . SER A 1 250 ? 4.03300 19.55900 5.45800 1.000 19.11875 249 SER A O 1
ATOM 1974 N N . GLU A 1 251 ? 2.26300 20.62400 4.57700 1.000 21.46896 250 GLU A N 1
ATOM 1975 C CA . GLU A 1 251 ? 2.93300 21.90300 4.43300 1.000 10.09137 250 GLU A CA 1
ATOM 1976 C C . GLU A 1 251 ? 2.00800 22.98000 4.95200 1.000 11.03858 250 GLU A C 1
ATOM 1977 O O . GLU A 1 251 ? 0.79500 22.81100 4.95300 1.000 7.45652 250 GLU A O 1
ATOM 1983 N N . PRO A 1 252 ? 2.58000 24.09700 5.40400 1.000 9.08041 251 PRO A N 1
ATOM 1984 C CA . PRO A 1 252 ? 1.75900 25.19600 5.90900 1.000 7.99880 251 PRO A CA 1
ATOM 1985 C C . PRO A 1 252 ? 1.10300 25.99100 4.78700 1.000 7.74032 251 PRO A C 1
ATOM 1986 O O . PRO A 1 252 ? 1.57000 25.97700 3.65600 1.000 9.62767 251 PRO A O 1
ATOM 1990 N N . PHE A 1 253 ? 0.00700 26.66200 5.11200 1.000 7.63570 252 PHE A N 1
ATOM 1991 C CA . PHE A 1 253 ? -0.70100 27.50000 4.16000 1.000 9.56484 252 PHE A CA 1
ATOM 1992 C C . PHE A 1 253 ? -0.29000 28.93100 4.48000 1.000 11.13724 252 PHE A C 1
ATOM 1993 O O . PHE A 1 253 ? -0.81000 29.54000 5.40500 1.000 10.91242 252 PHE A O 1
ATOM 2001 N N . ILE A 1 254 ? 0.64700 29.46100 3.70300 1.000 8.68281 253 ILE A N 1
ATOM 2002 C CA . ILE A 1 254 ? 1.19200 30.79500 3.93600 1.000 9.83536 253 ILE A CA 1
ATOM 2003 C C . ILE A 1 254 ? 0.33100 31.81700 3.20300 1.000 11.20354 253 ILE A C 1
ATOM 2004 O O . ILE A 1 254 ? 0.31500 31.86900 1.97100 1.000 15.18649 253 ILE A O 1
ATOM 2009 N N . TYR A 1 255 ? -0.36700 32.64500 3.96500 1.000 12.11816 254 TYR A N 1
ATOM 2010 C CA . TYR A 1 255 ? -1.21500 33.70400 3.44200 1.000 14.44003 254 TYR A CA 1
ATOM 2011 C C . TYR A 1 255 ? -0.45200 35.03600 3.44600 1.000 12.83364 254 TYR A C 1
ATOM 2012 O O . TYR A 1 255 ? 0.62500 35.15800 4.02900 1.000 14.43535 254 TYR A O 1
ATOM 2021 N N . GLN A 1 256 ? -1.00300 36.04200 2.82000 1.000 14.70599 255 GLN A N 1
ATOM 2022 C CA . GLN A 1 256 ? -0.52000 37.41300 2.92100 1.000 22.81810 255 GLN A CA 1
ATOM 2023 C C . GLN A 1 256 ? -1.68900 38.31400 3.27200 1.000 26.02523 255 GLN A C 1
ATOM 2024 O O . GLN A 1 256 ? -2.78300 38.16000 2.72600 1.000 24.57257 255 GLN A O 1
ATOM 2030 N N . ILE A 1 257 ? -1.46500 39.25600 4.18100 1.000 29.39735 256 ILE A N 1
ATOM 2031 C CA . ILE A 1 257 ? -2.52100 40.15700 4.61700 1.000 29.01571 256 ILE A CA 1
ATOM 2032 C C . ILE A 1 257 ? -2.13900 41.58200 4.25100 1.000 33.03325 256 ILE A C 1
ATOM 2033 O O . ILE A 1 257 ? -0.98300 41.98800 4.41500 1.000 34.13332 256 ILE A O 1
ATOM 2038 N N . GLY A 1 258 ? -3.11900 42.33200 3.75400 1.000 39.06177 257 GLY A N 1
ATOM 2039 C CA . GLY A 1 258 ? -2.90000 43.71400 3.35800 1.000 36.19701 257 GLY A CA 1
ATOM 2040 C C . GLY A 1 258 ? -1.91400 43.86800 2.22300 1.000 38.26478 257 GLY A C 1
ATOM 2041 O O . GLY A 1 258 ? -1.07500 44.77600 2.24800 1.000 46.01597 257 GLY A O 1
ATOM 2042 N N . GLU A 1 259 ? -1.98500 42.99400 1.22500 1.000 39.73600 258 GLU A N 1
ATOM 2043 C CA . GLU A 1 259 ? -1.02700 43.09800 0.13700 1.000 38.63546 258 GLU A CA 1
ATOM 2044 C C . GLU A 1 259 ? -1.53100 43.99500 -0.98700 1.000 46.56776 258 GLU A C 1
ATOM 2045 O O . GLU A 1 259 ? -0.73000 44.68900 -1.61900 1.000 45.27378 258 GLU A O 1
ATOM 2051 N N . ARG A 1 260 ? -2.83800 44.00400 -1.25900 1.000 45.39313 259 ARG A N 1
ATOM 2052 C CA . ARG A 1 260 ? -3.38400 45.03900 -2.13000 1.000 41.08030 259 ARG A CA 1
ATOM 2053 C C . ARG A 1 260 ? -3.05000 46.41800 -1.58000 1.000 44.81141 259 ARG A C 1
ATOM 2054 O O . ARG A 1 260 ? -2.51700 47.27800 -2.29400 1.000 44.22991 259 ARG A O 1
ATOM 2062 N N . LEU A 1 261 ? -3.33500 46.62800 -0.29000 1.000 41.44211 260 LEU A N 1
ATOM 2063 C CA . LEU A 1 261 ? -3.02700 47.89700 0.36100 1.000 38.22293 260 LEU A CA 1
ATOM 2064 C C . LEU A 1 261 ? -1.53700 48.19300 0.31400 1.000 33.23733 260 LEU A C 1
ATOM 2065 O O . LEU A 1 261 ? -1.12600 49.33100 0.05100 1.000 40.53164 260 LEU A O 1
ATOM 2070 N N . GLY A 1 262 ? -0.74100 47.19200 0.49800 1.000 32.96448 261 GLY A N 1
ATOM 2071 C CA . GLY A 1 262 ? 0.66000 47.44700 0.46900 1.000 37.43776 261 GLY A CA 1
ATOM 2072 C C . GLY A 1 262 ? 1.11500 47.84600 -0.87200 1.000 38.69867 261 GLY A C 1
ATOM 2073 O O . GLY A 1 262 ? 1.88600 48.70900 -0.99400 1.000 40.75932 261 GLY A O 1
ATOM 2074 N N . SER A 1 263 ? 0.63300 47.19900 -1.89800 1.000 43.71621 262 SER A N 1
ATOM 2075 C CA . SER A 1 263 ? 0.98800 47.55900 -3.24400 1.000 43.23159 262 SER A CA 1
ATOM 2076 C C . SER A 1 263 ? 0.51900 48.91700 -3.59300 1.000 42.80947 262 SER A C 1
ATOM 2077 O O . SER A 1 263 ? 1.20600 49.60100 -4.30000 1.000 46.14916 262 SER A O 1
ATOM 2080 N N . GLU A 1 264 ? -0.63700 49.30300 -3.11400 1.000 42.39974 263 GLU A N 1
ATOM 2081 C CA . GLU A 1 264 ? -1.14000 50.60500 -3.41500 1.000 41.99753 263 GLU A CA 1
ATOM 2082 C C . GLU A 1 264 ? -0.20600 51.59600 -2.78500 1.000 44.45563 263 GLU A C 1
ATOM 2083 O O . GLU A 1 264 ? 0.22700 52.47900 -3.42500 1.000 44.52288 263 GLU A O 1
ATOM 2089 N N . VAL A 1 265 ? 0.16300 51.40400 -1.54300 1.000 38.63146 264 VAL A N 1
ATOM 2090 C CA . VAL A 1 265 ? 1.07200 52.32100 -0.91200 1.000 34.94207 264 VAL A CA 1
ATOM 2091 C C . VAL A 1 265 ? 2.39500 52.32800 -1.61900 1.000 40.94315 264 VAL A C 1
ATOM 2092 O O . VAL A 1 265 ? 2.97700 53.34200 -1.75700 1.000 48.91735 264 VAL A O 1
ATOM 2096 N N . ARG A 1 266 ? 2.89500 51.20300 -2.08700 1.000 41.77153 265 ARG A N 1
ATOM 2097 C CA . ARG A 1 266 ? 4.16600 51.20500 -2.77000 1.000 46.64483 265 ARG A CA 1
ATOM 2098 C C . ARG A 1 266 ? 4.08000 52.04900 -4.01800 1.000 47.47287 265 ARG A C 1
ATOM 2099 O O . ARG A 1 266 ? 4.98100 52.79000 -4.29800 1.000 58.08338 265 ARG A O 1
ATOM 2107 N N . ARG A 1 267 ? 2.99400 51.93800 -4.75900 1.000 47.22862 266 ARG A N 1
ATOM 2108 C CA . ARG A 1 267 ? 2.74900 52.75100 -5.93900 1.000 53.26795 266 ARG A CA 1
ATOM 2109 C C . ARG A 1 267 ? 2.63700 54.24300 -5.60500 1.000 54.56673 266 ARG A C 1
ATOM 2110 O O . ARG A 1 267 ? 3.16700 55.07400 -6.29900 1.000 48.32003 266 ARG A O 1
ATOM 2118 N N . TYR A 1 268 ? 1.96600 54.65700 -4.58700 1.000 48.01633 267 TYR A N 1
ATOM 2119 C CA . TYR A 1 268 ? 1.93100 56.05200 -4.14300 1.000 46.61720 267 TYR A CA 1
ATOM 2120 C C . TYR A 1 268 ? 3.34200 56.58400 -3.91800 1.000 53.00052 267 TYR A C 1
ATOM 2121 O O . TYR A 1 268 ? 3.71500 57.65500 -4.42300 1.000 65.42926 267 TYR A O 1
ATOM 2130 N N . GLN A 1 269 ? 4.14200 55.84200 -3.15200 1.000 53.31543 268 GLN A N 1
ATOM 2131 C CA . GLN A 1 269 ? 5.52100 56.25000 -2.92500 1.000 53.14553 268 GLN A CA 1
ATOM 2132 C C . GLN A 1 269 ? 6.28400 56.33000 -4.23900 1.000 55.37568 268 GLN A C 1
ATOM 2133 O O . GLN A 1 269 ? 7.17700 57.16800 -4.39800 1.000 67.04798 268 GLN A O 1
ATOM 2139 N N . SER A 1 270 ? 5.94800 55.45600 -5.19100 1.000 50.75448 269 SER A N 1
ATOM 2140 C CA . SER A 1 270 ? 6.59200 55.49300 -6.50000 1.000 55.25294 269 SER A CA 1
ATOM 2141 C C . SER A 1 270 ? 6.29600 56.79800 -7.23300 1.000 64.43465 269 SER A C 1
ATOM 2142 O O . SER A 1 270 ? 7.19200 57.38400 -7.85100 1.000 66.26821 269 SER A O 1
ATOM 2145 N N . ILE A 1 271 ? 5.04200 57.26100 -7.19500 1.000 65.72819 270 ILE A N 1
ATOM 2146 C CA . ILE A 1 271 ? 4.73300 58.57900 -7.75900 1.000 68.21189 270 ILE A CA 1
ATOM 2147 C C . ILE A 1 271 ? 5.51800 59.67600 -7.05100 1.000 70.04506 270 ILE A C 1
ATOM 2148 O O . ILE A 1 271 ? 6.03700 60.59700 -7.69800 1.000 70.79078 270 ILE A O 1
ATOM 2153 N N . ILE A 1 272 ? 5.60100 59.62300 -5.71600 1.000 65.80260 271 ILE A N 1
ATOM 2154 C CA . ILE A 1 272 ? 6.37500 60.64800 -5.01300 1.000 59.38434 271 ILE A CA 1
ATOM 2155 C C . ILE A 1 272 ? 7.82300 60.65700 -5.49600 1.000 66.73569 271 ILE A C 1
ATOM 2156 O O . ILE A 1 272 ? 8.39900 61.71900 -5.77600 1.000 69.25883 271 ILE A O 1
ATOM 2161 N N . ASP A 1 273 ? 8.39200 59.51700 -5.61700 1.000 72.47426 272 ASP A N 1
ATOM 2162 C CA . ASP A 1 273 ? 9.77300 59.42500 -6.02700 1.000 73.12509 272 ASP A CA 1
ATOM 2163 C C . ASP A 1 273 ? 9.96200 59.92800 -7.42800 1.000 75.78786 272 ASP A C 1
ATOM 2164 O O . ASP A 1 273 ? 10.95300 60.50700 -7.72200 1.000 79.91321 272 ASP A O 1
ATOM 2169 N N . GLY A 1 274 ? 9.03500 59.62500 -8.31700 1.000 82.47896 273 GLY A N 1
ATOM 2170 C CA . GLY A 1 274 ? 9.07400 60.07600 -9.70300 1.000 83.11307 273 GLY A CA 1
ATOM 2171 C C . GLY A 1 274 ? 8.99700 61.58200 -9.79800 1.000 84.35363 273 GLY A C 1
ATOM 2172 O O . GLY A 1 274 ? 9.59400 62.18500 -10.65100 1.000 81.93469 273 GLY A O 1
ATOM 2173 N N . GLU A 1 275 ? 8.18900 62.18600 -8.94500 1.000 85.30421 274 GLU A N 1
ATOM 2174 C CA . GLU A 1 275 ? 8.10800 63.62400 -8.90500 1.000 86.47996 274 GLU A CA 1
ATOM 2175 C C . GLU A 1 275 ? 9.45000 64.16500 -8.45100 1.000 91.15109 274 GLU A C 1
ATOM 2176 O O . GLU A 1 275 ? 9.96800 65.09500 -9.00100 1.000 100.28966 274 GLU A O 1
ATOM 2182 N N . GLN A 1 276 ? 10.04600 63.55400 -7.45500 1.000 89.10353 275 GLN A N 1
ATOM 2183 C CA . GLN A 1 276 ? 11.31400 64.03200 -6.99800 1.000 87.89267 275 GLN A CA 1
ATOM 2184 C C . GLN A 1 276 ? 12.43900 63.70800 -7.93600 1.000 89.45339 275 GLN A C 1
ATOM 2185 O O . GLN A 1 276 ? 13.53000 64.13600 -7.70300 1.000 92.56638 275 GLN A O 1
ATOM 2191 N N . LYS A 1 277 ? 12.22000 62.90500 -8.95900 1.000 94.09029 276 LYS A N 1
ATOM 2192 C CA . LYS A 1 277 ? 13.29900 62.60900 -9.89100 1.000 92.08766 276 LYS A CA 1
ATOM 2193 C C . LYS A 1 277 ? 13.29100 63.54100 -11.08000 1.000 98.27268 276 LYS A C 1
ATOM 2194 O O . LYS A 1 277 ? 14.22400 63.57000 -11.86900 1.000 85.68769 276 LYS A O 1
ATOM 2196 N N . ARG A 1 278 ? 12.19700 64.27600 -11.21200 1.000 104.94155 277 ARG A N 1
ATOM 2197 C CA . ARG A 1 278 ? 12.01000 65.21500 -12.29100 1.000 104.55845 277 ARG A CA 1
ATOM 2198 C C . ARG A 1 278 ? 11.89700 66.64400 -11.83100 1.000 104.85767 277 ARG A C 1
ATOM 2199 O O . ARG A 1 278 ? 11.82600 67.53700 -12.64700 1.000 112.81213 277 ARG A O 1
ATOM 2207 N N . ASN A 1 279 ? 11.86600 66.85600 -10.53300 1.000 97.03156 278 ASN A N 1
ATOM 2208 C CA . ASN A 1 279 ? 12.27900 68.11500 -9.96800 1.000 108.49680 278 ASN A CA 1
ATOM 2209 C C . ASN A 1 279 ? 11.51700 69.32700 -10.47600 1.000 111.11958 278 ASN A C 1
ATOM 2210 O O . ASN A 1 279 ? 12.10300 70.38900 -10.61500 1.000 110.28832 278 ASN A O 1
ATOM 2212 N N . ARG A 1 280 ? 10.22300 69.20900 -10.72000 1.000 106.81527 279 ARG A N 1
ATOM 2213 C CA . ARG A 1 280 ? 9.50100 70.36100 -11.22200 1.000 111.55543 279 ARG A CA 1
ATOM 2214 C C . ARG A 1 280 ? 8.80700 71.21800 -10.16200 1.000 116.10568 279 ARG A C 1
ATOM 2215 O O . ARG A 1 280 ? 8.15500 70.71100 -9.27000 1.000 108.50990 279 ARG A O 1
ATOM 2217 N N . PRO A 1 281 ? 8.95400 72.54200 -10.27600 1.000 119.34468 280 PRO A N 1
ATOM 2218 C CA . PRO A 1 281 ? 8.40800 73.51200 -9.33500 1.000 107.93627 280 PRO A CA 1
ATOM 2219 C C . PRO A 1 281 ? 6.90400 73.49300 -9.26600 1.000 97.13096 280 PRO A C 1
ATOM 2220 O O . PRO A 1 281 ? 6.34600 74.08800 -8.35900 1.000 87.98187 280 PRO A O 1
ATOM 2224 N N . PRO A 1 286 ? 2.14600 66.33000 -2.27300 1.000 75.55913 285 PRO A N 1
ATOM 2225 C CA . PRO A 1 286 ? 2.44900 64.97900 -2.74500 1.000 71.31030 285 PRO A CA 1
ATOM 2226 C C . PRO A 1 286 ? 2.91000 64.12900 -1.59200 1.000 78.15448 285 PRO A C 1
ATOM 2227 O O . PRO A 1 286 ? 4.08700 63.87500 -1.44400 1.000 71.69664 285 PRO A O 1
ATOM 2231 N N . HIS A 1 287 ? 1.97100 63.69500 -0.77600 1.000 77.85279 286 HIS A N 1
ATOM 2232 C CA . HIS A 1 287 ? 2.30000 62.89600 0.36700 1.000 78.73946 286 HIS A CA 1
ATOM 2233 C C . HIS A 1 287 ? 1.30100 61.75000 0.63400 1.000 85.39415 286 HIS A C 1
ATOM 2234 O O . HIS A 1 287 ? 0.22500 61.70900 0.05500 1.000 78.29371 286 HIS A O 1
ATOM 2241 N N . ILE A 1 288 ? 1.66400 60.81500 1.50500 1.000 75.16216 287 ILE A N 1
ATOM 2242 C CA . ILE A 1 288 ? 0.78800 59.69500 1.80400 1.000 64.48391 287 ILE A CA 1
ATOM 2243 C C . ILE A 1 288 ? 0.28200 59.90400 3.21900 1.000 53.69348 287 ILE A C 1
ATOM 2244 O O . ILE A 1 288 ? 1.08000 59.98800 4.16000 1.000 56.75645 287 ILE A O 1
ATOM 2249 N N . ARG A 1 289 ? -1.00900 59.82300 3.39100 1.000 56.25088 288 ARG A N 1
ATOM 2250 C CA . ARG A 1 289 ? -1.61200 59.88900 4.68500 1.000 60.55974 288 ARG A CA 1
ATOM 2251 C C . ARG A 1 289 ? -1.68800 58.41500 5.08200 1.000 67.28177 288 ARG A C 1
ATOM 2252 O O . ARG A 1 289 ? -2.33700 57.65000 4.44000 1.000 60.64332 288 ARG A O 1
ATOM 2260 N N . ARG A 1 290 ? -1.03700 58.03500 6.16900 1.000 70.44021 289 ARG A N 1
ATOM 2261 C CA . ARG A 1 290 ? -0.93600 56.64100 6.60000 1.000 59.55921 289 ARG A CA 1
ATOM 2262 C C . ARG A 1 290 ? -2.29500 56.08000 7.01100 1.000 58.32937 289 ARG A C 1
ATOM 2263 O O . ARG A 1 290 ? -3.15100 56.80000 7.53500 1.000 51.92653 289 ARG A O 1
ATOM 2271 N N . GLY A 1 291 ? -2.48200 54.78000 6.78700 1.000 52.08219 290 GLY A N 1
ATOM 2272 C CA . GLY A 1 291 ? -3.64700 54.09400 7.30500 1.000 46.93529 290 GLY A CA 1
ATOM 2273 C C . GLY A 1 291 ? -3.55700 53.88600 8.80800 1.000 49.38415 290 GLY A C 1
ATOM 2274 O O . GLY A 1 291 ? -2.54300 54.16300 9.44900 1.000 51.19157 290 GLY A O 1
ATOM 2275 N N . HIS A 1 292 ? -4.65300 53.39200 9.38300 1.000 47.26300 291 HIS A N 1
ATOM 2276 C CA . HIS A 1 292 ? -4.70400 53.15700 10.82100 1.000 50.58467 291 HIS A CA 1
ATOM 2277 C C . HIS A 1 292 ? -5.94700 52.34400 11.15100 1.000 52.54738 291 HIS A C 1
ATOM 2278 O O . HIS A 1 292 ? -6.92900 52.34400 10.40300 1.000 42.43600 291 HIS A O 1
ATOM 2285 N N . TRP A 1 293 ? -5.91500 51.71100 12.29500 1.000 57.50513 292 TRP A N 1
ATOM 2286 C CA . TRP A 1 293 ? -7.03000 50.93400 12.72000 1.000 64.82236 292 TRP A CA 1
ATOM 2287 C C . TRP A 1 293 ? -7.97800 51.92500 13.24000 1.000 60.17106 292 TRP A C 1
ATOM 2288 O O . TRP A 1 293 ? -7.60700 52.74000 14.02000 1.000 64.21233 292 TRP A O 1
ATOM 2299 N N . HIS A 1 294 ? -9.21400 51.87100 12.81900 1.000 62.17651 293 HIS A N 1
ATOM 2300 C CA . HIS A 1 294 ? -10.14600 52.83800 13.33000 1.000 83.34226 293 HIS A CA 1
ATOM 2301 C C . HIS A 1 294 ? -11.30900 52.21200 14.08000 1.000 92.92680 293 HIS A C 1
ATOM 2302 O O . HIS A 1 294 ? -11.96600 51.34700 13.55100 1.000 98.36892 293 HIS A O 1
ATOM 2309 N N . GLY A 1 295 ? -11.59000 52.66200 15.29300 1.000 89.94785 294 GLY A N 1
ATOM 2310 C CA . GLY A 1 295 ? -12.68300 52.11500 16.06600 1.000 92.52936 294 GLY A CA 1
ATOM 2311 C C . GLY A 1 295 ? -13.80700 53.10000 16.29300 1.000 106.11125 294 GLY A C 1
ATOM 2312 O O . GLY A 1 295 ? -13.57100 54.27200 16.50200 1.000 110.52519 294 GLY A O 1
ATOM 2313 N N . TYR A 1 296 ? -15.03900 52.62300 16.20900 1.000 111.58814 295 TYR A N 1
ATOM 2314 C CA . TYR A 1 296 ? -16.22200 53.44700 16.41300 1.000 110.79137 295 TYR A CA 1
ATOM 2315 C C . TYR A 1 296 ? -17.40800 52.59400 16.82400 1.000 115.57203 295 TYR A C 1
ATOM 2316 O O . TYR A 1 296 ? -17.29700 51.38400 16.78600 1.000 119.90188 295 TYR A O 1
ATOM 2325 N N . TRP A 1 297 ? -18.49200 53.19500 17.31900 1.000 119.47704 296 TRP A N 1
ATOM 2326 C CA . TRP A 1 297 ? -19.71400 52.41700 17.68200 1.000 126.47007 296 TRP A CA 1
ATOM 2327 C C . TRP A 1 297 ? -21.00500 52.85300 17.01500 1.000 126.30411 296 TRP A C 1
ATOM 2328 O O . TRP A 1 297 ? -21.43200 53.98700 17.16900 1.000 120.21350 296 TRP A O 1
ATOM 2339 N N . GLN A 1 298 ? -21.61400 51.91300 16.31900 1.000 127.40591 297 GLN A N 1
ATOM 2340 C CA . GLN A 1 298 ? -22.86100 52.16400 15.67000 1.000 135.65563 297 GLN A CA 1
ATOM 2341 C C . GLN A 1 298 ? -23.92400 52.39100 16.74600 1.000 148.93657 297 GLN A C 1
ATOM 2342 O O . GLN A 1 298 ? -24.78900 53.25300 16.59000 1.000 158.70080 297 GLN A O 1
ATOM 2348 N N . GLY A 1 299 ? -23.83300 51.64600 17.84800 1.000 143.74135 298 GLY A N 1
ATOM 2349 C CA . GLY A 1 299 ? -24.72500 51.80000 18.98500 1.000 137.54751 298 GLY A CA 1
ATOM 2350 C C . GLY A 1 299 ? -26.18200 51.90000 18.63200 1.000 135.49354 298 GLY A C 1
ATOM 2351 O O . GLY A 1 299 ? -26.87400 52.73500 19.17700 1.000 131.49384 298 GLY A O 1
ATOM 2352 N N . THR A 1 300 ? -26.63200 51.06300 17.70300 1.000 141.42563 299 THR A N 1
ATOM 2353 C CA . THR A 1 300 ? -28.01000 51.02200 17.23800 1.000 141.40469 299 THR A CA 1
ATOM 2354 C C . THR A 1 300 ? -28.61600 49.65600 17.53600 1.000 154.92623 299 THR A C 1
ATOM 2355 O O . THR A 1 300 ? -27.90500 48.66100 17.70600 1.000 160.93442 299 THR A O 1
ATOM 2357 N N . GLY A 1 301 ? -29.94700 49.61700 17.59700 1.000 156.73777 300 GLY A N 1
ATOM 2358 C CA . GLY A 1 301 ? -30.65500 48.42200 18.01300 1.000 152.46315 300 GLY A CA 1
ATOM 2359 C C . GLY A 1 301 ? -30.69400 48.19100 19.50800 1.000 154.94857 300 GLY A C 1
ATOM 2360 O O . GLY A 1 301 ? -31.08300 47.09700 19.93600 1.000 146.86351 300 GLY A O 1
ATOM 2361 N N . GLN A 1 302 ? -30.30300 49.19400 20.30400 1.000 161.22305 301 GLN A N 1
ATOM 2362 C CA . GLN A 1 302 ? -30.14400 49.20300 21.76300 1.000 158.04000 301 GLN A CA 1
ATOM 2363 C C . GLN A 1 302 ? -28.95300 48.42200 22.24300 1.000 153.54426 301 GLN A C 1
ATOM 2364 O O . GLN A 1 302 ? -28.47000 48.63600 23.35900 1.000 145.08716 301 GLN A O 1
ATOM 2366 N N . ALA A 1 303 ? -28.45900 47.53900 21.40300 1.000 154.13970 302 ALA A N 1
ATOM 2367 C CA . ALA A 1 303 ? -27.33600 46.74200 21.81700 1.000 144.10377 302 ALA A CA 1
ATOM 2368 C C . ALA A 1 303 ? -26.10500 47.55600 21.51200 1.000 142.60928 302 ALA A C 1
ATOM 2369 O O . ALA A 1 303 ? -26.00800 48.21700 20.47400 1.000 141.52372 302 ALA A O 1
ATOM 2371 N N . LYS A 1 304 ? -25.22100 47.68200 22.48900 1.000 139.13081 303 LYS A N 1
ATOM 2372 C CA . LYS A 1 304 ? -24.02800 48.50100 22.32000 1.000 138.59276 303 LYS A CA 1
ATOM 2373 C C . LYS A 1 304 ? -22.88000 47.72600 21.72600 1.000 141.82300 303 LYS A C 1
ATOM 2374 O O . LYS A 1 304 ? -22.44300 46.72800 22.27300 1.000 147.58684 303 LYS A O 1
ATOM 2380 N N . GLU A 1 305 ? -22.38200 48.20100 20.60200 1.000 137.51708 304 GLU A N 1
ATOM 2381 C CA . GLU A 1 305 ? -21.29900 47.51700 19.91800 1.000 129.21781 304 GLU A CA 1
ATOM 2382 C C . GLU A 1 305 ? -20.26000 48.52900 19.48300 1.000 130.86929 304 GLU A C 1
ATOM 2383 O O . GLU A 1 305 ? -20.58100 49.66700 19.13700 1.000 131.26274 304 GLU A O 1
ATOM 2385 N N . PHE A 1 306 ? -19.00300 48.11300 19.52600 1.000 125.12894 305 PHE A N 1
ATOM 2386 C CA . PHE A 1 306 ? -17.87300 48.95800 19.17100 1.000 115.61418 305 PHE A CA 1
ATOM 2387 C C . PHE A 1 306 ? -17.27200 48.42100 17.89300 1.000 112.78475 305 PHE A C 1
ATOM 2388 O O . PHE A 1 306 ? -16.78100 47.30400 17.86500 1.000 106.99619 305 PHE A O 1
ATOM 2396 N N . ARG A 1 307 ? -17.30000 49.19300 16.82400 1.000 112.38432 306 ARG A N 1
ATOM 2397 C CA . ARG A 1 307 ? -16.75500 48.66200 15.58000 1.000 113.47199 306 ARG A CA 1
ATOM 2398 C C . ARG A 1 307 ? -15.41500 49.26900 15.17500 1.000 110.40320 306 ARG A C 1
ATOM 2399 O O . ARG A 1 307 ? -15.21500 50.46200 15.26700 1.000 112.62262 306 ARG A O 1
ATOM 2407 N N . VAL A 1 308 ? -14.49200 48.40100 14.77100 1.000 107.19780 307 VAL A N 1
ATOM 2408 C CA . VAL A 1 308 ? -13.14900 48.75800 14.35900 1.000 91.17486 307 VAL A CA 1
ATOM 2409 C C . VAL A 1 308 ? -12.88500 48.26900 12.96600 1.000 82.60517 307 VAL A C 1
ATOM 2410 O O . VAL A 1 308 ? -13.19500 47.14500 12.65500 1.000 81.68327 307 VAL A O 1
ATOM 2414 N N . ARG A 1 309 ? -12.32300 49.12300 12.12800 1.000 78.17941 308 ARG A N 1
ATOM 2415 C CA . ARG A 1 309 ? -12.06400 48.80400 10.73100 1.000 68.41175 308 ARG A CA 1
ATOM 2416 C C . ARG A 1 309 ? -10.78400 49.45600 10.26700 1.000 66.01638 308 ARG A C 1
ATOM 2417 O O . ARG A 1 309 ? -10.26600 50.29100 10.94300 1.000 71.12005 308 ARG A O 1
ATOM 2425 N N . TRP A 1 310 ? -10.24500 49.05900 9.13800 1.000 55.74301 309 TRP A N 1
ATOM 2426 C CA . TRP A 1 310 ? -9.01700 49.66000 8.66200 1.000 55.44981 309 TRP A CA 1
ATOM 2427 C C . TRP A 1 310 ? -9.23800 50.81700 7.77200 1.000 58.91170 309 TRP A C 1
ATOM 2428 O O . TRP A 1 310 ? -9.77200 50.66500 6.70100 1.000 56.08375 309 TRP A O 1
ATOM 2439 N N . GLN A 1 311 ? -8.79100 51.97700 8.20500 1.000 51.39250 310 GLN A N 1
ATOM 2440 C CA . GLN A 1 311 ? -8.88600 53.17100 7.38200 1.000 42.02372 310 GLN A CA 1
ATOM 2441 C C . GLN A 1 311 ? -7.60800 53.27200 6.56200 1.000 42.18744 310 GLN A C 1
ATOM 2442 O O . GLN A 1 311 ? -6.52100 53.44100 7.14000 1.000 40.23538 310 GLN A O 1
ATOM 2448 N N . PRO A 1 312 ? -7.67800 53.15300 5.24000 1.000 35.14516 311 PRO A N 1
ATOM 2449 C CA . PRO A 1 312 ? -6.47500 52.91300 4.43600 1.000 38.62569 311 PRO A CA 1
ATOM 2450 C C . PRO A 1 312 ? -5.64800 54.17200 4.20200 1.000 45.51800 311 PRO A C 1
ATOM 2451 O O . PRO A 1 312 ? -6.06100 55.29800 4.48300 1.000 52.93352 311 PRO A O 1
ATOM 2455 N N . ALA A 1 313 ? -4.45200 53.94400 3.66100 1.000 42.79333 312 ALA A N 1
ATOM 2456 C CA . ALA A 1 313 ? -3.57100 55.03100 3.26300 1.000 51.80525 312 ALA A CA 1
ATOM 2457 C C . ALA A 1 313 ? -4.12500 55.73800 2.03400 1.000 62.19197 312 ALA A C 1
ATOM 2458 O O . ALA A 1 313 ? -4.71900 55.12200 1.14400 1.000 59.12963 312 ALA A O 1
ATOM 2460 N N . VAL A 1 314 ? -3.93100 57.05300 1.99600 1.000 70.30579 313 VAL A N 1
ATOM 2461 C CA . VAL A 1 314 ? -4.58100 57.91600 1.01900 1.000 69.94294 313 VAL A CA 1
ATOM 2462 C C . VAL A 1 314 ? -3.53000 58.81500 0.39100 1.000 64.97817 313 VAL A C 1
ATOM 2463 O O . VAL A 1 314 ? -2.86300 59.58800 1.09300 1.000 77.08044 313 VAL A O 1
ATOM 2467 N N . PHE A 1 315 ? -3.49100 58.77700 -0.92500 1.000 60.99897 314 PHE A N 1
ATOM 2468 C CA . PHE A 1 315 ? -2.56300 59.57000 -1.69100 1.000 73.18075 314 PHE A CA 1
ATOM 2469 C C . PHE A 1 315 ? -3.04600 60.95600 -1.73100 1.000 73.40993 314 PHE A C 1
ATOM 2470 O O . PHE A 1 315 ? -4.01700 61.20800 -2.36800 1.000 72.10609 314 PHE A O 1
ATOM 2478 N N . VAL A 1 316 ? -2.34100 61.86200 -1.08300 1.000 77.44198 315 VAL A N 1
ATOM 2479 C CA . VAL A 1 316 ? -2.75200 63.24400 -1.09200 1.000 80.17050 315 VAL A CA 1
ATOM 2480 C C . VAL A 1 316 ? -1.91300 63.98800 -2.11700 1.000 74.76857 315 VAL A C 1
ATOM 2481 O O . VAL A 1 316 ? -0.72200 64.09500 -2.00400 1.000 77.21582 315 VAL A O 1
ATOM 2485 N N . ASN A 1 317 ? -2.55100 64.52000 -3.13100 1.000 71.59495 316 ASN A N 1
ATOM 2486 C CA . ASN A 1 317 ? -1.79800 65.21100 -4.13600 1.000 73.15007 316 ASN A CA 1
ATOM 2487 C C . ASN A 1 317 ? -2.32100 66.61700 -4.45300 1.000 70.72453 316 ASN A C 1
ATOM 2488 O O . ASN A 1 317 ? -2.34100 67.50500 -3.60800 1.000 66.02322 316 ASN A O 1
ATOM 2493 N N . SER B 1 1 ? 12.17300 25.87000 -3.46000 1.000 34.68734 0 SER B N 1
ATOM 2494 C CA . SER B 1 1 ? 12.66700 26.25300 -4.74300 1.000 45.04703 0 SER B CA 1
ATOM 2495 C C . SER B 1 1 ? 11.56700 26.34000 -5.72600 1.000 41.44449 0 SER B C 1
ATOM 2496 O O . SER B 1 1 ? 10.50200 25.88000 -5.49400 1.000 43.90043 0 SER B O 1
ATOM 2499 N N . MET B 1 2 ? 11.88600 26.91900 -6.86200 1.000 39.71686 1 MET B N 1
ATOM 2500 C CA . MET B 1 2 ? 10.99600 27.15100 -7.93900 1.000 30.06067 1 MET B CA 1
ATOM 2501 C C . MET B 1 2 ? 11.14000 26.12000 -8.96900 1.000 26.69738 1 MET B C 1
ATOM 2502 O O . MET B 1 2 ? 12.20500 25.86200 -9.41400 1.000 22.90784 1 MET B O 1
ATOM 2507 N N . HIS B 1 3 ? 9.99900 25.64900 -9.44600 1.000 17.53190 2 HIS B N 1
ATOM 2508 C CA . HIS B 1 3 ? 9.82600 24.64400 -10.45200 1.000 15.36745 2 HIS B CA 1
ATOM 2509 C C . HIS B 1 3 ? 10.38600 25.10000 -11.71700 1.000 15.98516 2 HIS B C 1
ATOM 2510 O O . HIS B 1 3 ? 10.32800 26.23300 -12.03100 1.000 23.67954 2 HIS B O 1
ATOM 2517 N N . HIS B 1 4 ? 10.91400 24.16900 -12.49700 1.000 16.56222 3 HIS B N 1
ATOM 2518 C CA . HIS B 1 4 ? 11.50800 24.52200 -13.77400 1.000 15.41757 3 HIS B CA 1
ATOM 2519 C C . HIS B 1 4 ? 10.50200 25.09600 -14.77000 1.000 15.11224 3 HIS B C 1
ATOM 2520 O O . HIS B 1 4 ? 10.84800 25.97300 -15.54900 1.000 26.47604 3 HIS B O 1
ATOM 2527 N N . THR B 1 5 ? 9.26200 24.62200 -14.74900 1.000 10.18303 4 THR B N 1
ATOM 2528 C CA . THR B 1 5 ? 8.27300 25.13100 -15.68400 1.000 10.70382 4 THR B CA 1
ATOM 2529 C C . THR B 1 5 ? 8.02900 26.60900 -15.44000 1.000 14.45540 4 THR B C 1
ATOM 2530 O O . THR B 1 5 ? 7.93700 27.39700 -16.37400 1.000 15.21376 4 THR B O 1
ATOM 2534 N N . ILE B 1 6 ? 7.91300 26.97200 -14.17100 1.000 13.66573 5 ILE B N 1
ATOM 2535 C CA . ILE B 1 6 ? 7.70800 28.35600 -13.78500 1.000 14.81950 5 ILE B CA 1
ATOM 2536 C C . ILE B 1 6 ? 8.92900 29.18900 -14.14400 1.000 17.77538 5 ILE B C 1
ATOM 2537 O O . ILE B 1 6 ? 8.81800 30.31700 -14.60500 1.000 21.54797 5 ILE B O 1
ATOM 2542 N N . ALA B 1 7 ? 10.10100 28.61100 -13.92500 1.000 20.71914 6 ALA B N 1
ATOM 2543 C CA . ALA B 1 7 ? 11.35300 29.28800 -14.20400 1.000 19.81084 6 ALA B CA 1
ATOM 2544 C C . ALA B 1 7 ? 11.57100 29.50800 -15.69100 1.000 24.07808 6 ALA B C 1
ATOM 2545 O O . ALA B 1 7 ? 12.14400 30.51400 -16.09200 1.000 22.94646 6 ALA B O 1
ATOM 2547 N N . ARG B 1 8 ? 11.12000 28.56800 -16.51300 1.000 23.59474 7 ARG B N 1
ATOM 2548 C CA . ARG B 1 8 ? 11.30100 28.71000 -17.91700 1.000 20.23562 7 ARG B CA 1
ATOM 2549 C C . ARG B 1 8 ? 10.27300 29.60100 -18.49100 1.000 25.74388 7 ARG B C 1
ATOM 2550 O O . ARG B 1 8 ? 10.52500 30.18500 -19.47400 1.000 27.20034 7 ARG B O 1
ATOM 2558 N N . MET B 1 9 ? 9.10000 29.67100 -17.89900 1.000 25.94137 8 MET B N 1
ATOM 2559 C CA . MET B 1 9 ? 8.06200 30.60700 -18.31800 1.000 17.71070 8 MET B CA 1
ATOM 2560 C C . MET B 1 9 ? 8.45400 32.04300 -17.99400 1.000 16.13809 8 MET B C 1
ATOM 2561 O O . MET B 1 9 ? 8.21600 32.95600 -18.79000 1.000 20.66352 8 MET B O 1
ATOM 2566 N N . ASN B 1 10 ? 9.06100 32.26300 -16.82300 1.000 15.71377 9 ASN B N 1
ATOM 2567 C CA . ASN B 1 10 ? 9.52000 33.60000 -16.47200 1.000 17.16191 9 ASN B CA 1
ATOM 2568 C C . ASN B 1 10 ? 10.62800 34.05400 -17.41000 1.000 24.77282 9 ASN B C 1
ATOM 2569 O O . ASN B 1 10 ? 10.63400 35.20400 -17.87200 1.000 33.26827 9 ASN B O 1
ATOM 2574 N N . ALA B 1 11 ? 11.56800 33.15500 -17.70900 1.000 24.34562 10 ALA B N 1
ATOM 2575 C CA . ALA B 1 11 ? 12.63800 33.48200 -18.64200 1.000 26.87321 10 ALA B CA 1
ATOM 2576 C C . ALA B 1 11 ? 12.08100 33.83900 -20.01200 1.000 25.12335 10 ALA B C 1
ATOM 2577 O O . ALA B 1 11 ? 12.54900 34.78700 -20.65000 1.000 28.55207 10 ALA B O 1
ATOM 2579 N N . PHE B 1 12 ? 11.08200 33.09000 -20.48000 1.000 19.05208 11 PHE B N 1
ATOM 2580 C CA . PHE B 1 12 ? 10.44600 33.41400 -21.75200 1.000 19.13317 11 PHE B CA 1
ATOM 2581 C C . PHE B 1 12 ? 9.77400 34.77800 -21.69200 1.000 25.55403 11 PHE B C 1
ATOM 2582 O O . PHE B 1 12 ? 9.95500 35.61100 -22.58700 1.000 28.23141 11 PHE B O 1
ATOM 2590 N N . ASN B 1 13 ? 9.02700 35.04200 -20.64900 1.000 30.41213 12 ASN B N 1
ATOM 2591 C CA . ASN B 1 13 ? 8.30600 36.26600 -20.50000 1.000 22.10062 12 ASN B CA 1
ATOM 2592 C C . ASN B 1 13 ? 9.23400 37.43400 -20.46500 1.000 23.47236 12 ASN B C 1
ATOM 2593 O O . ASN B 1 13 ? 8.86900 38.48800 -20.81200 1.000 32.70413 12 ASN B O 1
ATOM 2598 N N . LYS B 1 14 ? 10.43900 37.26200 -20.00700 1.000 24.15669 13 LYS B N 1
ATOM 2599 C CA . LYS B 1 14 ? 11.42500 38.33600 -20.02400 1.000 25.40801 13 LYS B CA 1
ATOM 2600 C C . LYS B 1 14 ? 12.21900 38.41000 -21.33000 1.000 27.22803 13 LYS B C 1
ATOM 2601 O O . LYS B 1 14 ? 12.68400 39.49600 -21.69300 1.000 36.88871 13 LYS B O 1
ATOM 2607 N N . ALA B 1 15 ? 12.37800 37.29800 -22.05100 1.000 35.77762 14 ALA B N 1
ATOM 2608 C CA . ALA B 1 15 ? 13.11200 37.31800 -23.31300 1.000 36.45715 14 ALA B CA 1
ATOM 2609 C C . ALA B 1 15 ? 12.27400 37.83900 -24.47000 1.000 33.44805 14 ALA B C 1
ATOM 2610 O O . ALA B 1 15 ? 12.83500 38.29900 -25.47100 1.000 46.47997 14 ALA B O 1
ATOM 2612 N N . PHE B 1 16 ? 10.95300 37.76700 -24.35700 1.000 31.70327 15 PHE B N 1
ATOM 2613 C CA . PHE B 1 16 ? 10.01100 38.25200 -25.36200 1.000 32.53793 15 PHE B CA 1
ATOM 2614 C C . PHE B 1 16 ? 9.14600 39.29600 -24.66400 1.000 40.00687 15 PHE B C 1
ATOM 2615 O O . PHE B 1 16 ? 8.01700 39.01100 -24.26100 1.000 39.92154 15 PHE B O 1
ATOM 2623 N N . ALA B 1 17 ? 9.69400 40.51100 -24.52200 1.000 38.69875 16 ALA B N 1
ATOM 2624 C CA . ALA B 1 17 ? 9.11200 41.53500 -23.65500 1.000 35.40626 16 ALA B CA 1
ATOM 2625 C C . ALA B 1 17 ? 7.64200 41.80800 -23.94500 1.000 39.93577 16 ALA B C 1
ATOM 2626 O O . ALA B 1 17 ? 6.91700 42.26100 -23.05300 1.000 43.80770 16 ALA B O 1
ATOM 2628 N N . ASN B 1 18 ? 7.18400 41.54700 -25.16500 1.000 32.72828 17 ASN B N 1
ATOM 2629 C CA . ASN B 1 18 ? 5.77900 41.71000 -25.51100 1.000 29.90847 17 ASN B CA 1
ATOM 2630 C C . ASN B 1 18 ? 4.89500 40.60500 -24.95900 1.000 39.33896 17 ASN B C 1
ATOM 2631 O O . ASN B 1 18 ? 3.69800 40.59000 -25.26600 1.000 34.81294 17 ASN B O 1
ATOM 2636 N N . ALA B 1 19 ? 5.46200 39.67400 -24.18800 1.000 48.15236 18 ALA B N 1
ATOM 2637 C CA . ALA B 1 19 ? 4.70900 38.52100 -23.71600 1.000 28.86651 18 ALA B CA 1
ATOM 2638 C C . ALA B 1 19 ? 3.43000 38.94700 -23.00600 1.000 24.79342 18 ALA B C 1
ATOM 2639 O O . ALA B 1 19 ? 2.33400 38.55800 -23.43100 1.000 21.29730 18 ALA B O 1
ATOM 2641 N N . LYS B 1 20 ? 3.55700 39.76200 -21.92300 1.000 26.39196 19 LYS B N 1
ATOM 2642 C CA . LYS B 1 20 ? 2.42700 40.02200 -21.03300 1.000 21.78841 19 LYS B CA 1
ATOM 2643 C C . LYS B 1 20 ? 1.39800 40.87500 -21.73300 1.000 27.48707 19 LYS B C 1
ATOM 2644 O O . LYS B 1 20 ? 0.20500 40.65800 -21.52800 1.000 25.30564 19 LYS B O 1
ATOM 2650 N N . ASP B 1 21 ? 1.82500 41.89900 -22.49100 1.000 29.60182 20 ASP B N 1
ATOM 2651 C CA . ASP B 1 21 ? 0.90500 42.58100 -23.40500 1.000 25.11430 20 ASP B CA 1
ATOM 2652 C C . ASP B 1 21 ? 0.05200 41.56700 -24.15900 1.000 23.64187 20 ASP B C 1
ATOM 2653 O O . ASP B 1 21 ? -1.18600 41.64200 -24.15400 1.000 26.12239 20 ASP B O 1
ATOM 2658 N N . CYS B 1 22 ? 0.70500 40.59300 -24.80500 1.000 21.43098 21 CYS B N 1
ATOM 2659 C CA . CYS B 1 22 ? -0.04100 39.58100 -25.54400 1.000 23.33962 21 CYS B CA 1
ATOM 2660 C C . CYS B 1 22 ? -1.06300 38.89300 -24.65200 1.000 21.40351 21 CYS B C 1
ATOM 2661 O O . CYS B 1 22 ? -2.22700 38.73500 -25.04700 1.000 21.23802 21 CYS B O 1
ATOM 2664 N N . TYR B 1 23 ? -0.67000 38.52400 -23.42600 1.000 24.18548 22 TYR B N 1
ATOM 2665 C CA . TYR B 1 23 ? -1.63400 37.86500 -22.55100 1.000 19.71289 22 TYR B CA 1
ATOM 2666 C C . TYR B 1 23 ? -2.83600 38.76400 -22.32000 1.000 20.66917 22 TYR B C 1
ATOM 2667 O O . TYR B 1 23 ? -3.98600 38.30700 -22.40400 1.000 17.30439 22 TYR B O 1
ATOM 2676 N N . LYS B 1 24 ? -2.59200 40.06100 -22.09800 1.000 24.49805 23 LYS B N 1
ATOM 2677 C CA . LYS B 1 24 ? -3.70000 40.99600 -21.94700 1.000 23.66315 23 LYS B CA 1
ATOM 2678 C C . LYS B 1 24 ? -4.61900 40.93500 -23.15900 1.000 19.80594 23 LYS B C 1
ATOM 2679 O O . LYS B 1 24 ? -5.83800 40.76300 -23.01500 1.000 13.76541 23 LYS B O 1
ATOM 2685 N N . LYS B 1 25 ? -4.04300 40.99700 -24.36800 1.000 15.52330 24 LYS B N 1
ATOM 2686 C CA . LYS B 1 25 ? -4.85700 40.83500 -25.56700 1.000 14.75581 24 LYS B CA 1
ATOM 2687 C C . LYS B 1 25 ? -5.65400 39.54100 -25.49600 1.000 22.30198 24 LYS B C 1
ATOM 2688 O O . LYS B 1 25 ? -6.88600 39.54800 -25.63300 1.000 21.49809 24 LYS B O 1
ATOM 2694 N N . MET B 1 26 ? -4.96700 38.42500 -25.22000 1.000 22.84829 25 MET B N 1
ATOM 2695 C CA . MET B 1 26 ? -5.65500 37.14700 -25.09300 1.000 17.73760 25 MET B CA 1
ATOM 2696 C C . MET B 1 26 ? -6.81000 37.26300 -24.11200 1.000 18.58711 25 MET B C 1
ATOM 2697 O O . MET B 1 26 ? -7.94900 36.88400 -24.42100 1.000 15.56934 25 MET B O 1
ATOM 2702 N N . GLN B 1 27 ? -6.54100 37.86000 -22.94500 1.000 20.67946 26 GLN B N 1
ATOM 2703 C CA . GLN B 1 27 ? -7.58300 38.01700 -21.93900 1.000 22.10523 26 GLN B CA 1
ATOM 2704 C C . GLN B 1 27 ? -8.78100 38.74500 -22.52100 1.000 17.62009 26 GLN B C 1
ATOM 2705 O O . GLN B 1 27 ? -9.91700 38.25300 -22.44800 1.000 16.92433 26 GLN B O 1
ATOM 2711 N N . ALA B 1 28 ? -8.53300 39.89600 -23.15900 1.000 19.71241 27 ALA B N 1
ATOM 2712 C CA . ALA B 1 28 ? -9.61100 40.62700 -23.81200 1.000 19.48507 27 ALA B CA 1
ATOM 2713 C C . ALA B 1 28 ? -10.41200 39.69100 -24.70000 1.000 19.06148 27 ALA B C 1
ATOM 2714 O O . ALA B 1 28 ? -11.62200 39.49900 -24.49800 1.000 18.08266 27 ALA B O 1
ATOM 2716 N N . TRP B 1 29 ? -9.71600 39.02200 -25.62500 1.000 13.85686 28 TRP B N 1
ATOM 2717 C CA . TRP B 1 29 ? -10.37600 38.08500 -26.52100 1.000 16.38820 28 TRP B CA 1
ATOM 2718 C C . TRP B 1 29 ? -11.26200 37.12400 -25.74700 1.000 23.74086 28 TRP B C 1
ATOM 2719 O O . TRP B 1 29 ? -12.44900 36.96500 -26.06400 1.000 21.20147 28 TRP B O 1
ATOM 2730 N N . HIS B 1 30 ? -10.69900 36.48200 -24.71600 1.000 26.73366 29 HIS B N 1
ATOM 2731 C CA . HIS B 1 30 ? -11.47700 35.53000 -23.93700 1.000 20.66965 29 HIS B CA 1
ATOM 2732 C C . HIS B 1 30 ? -12.78500 36.16600 -23.51400 1.000 17.56939 29 HIS B C 1
ATOM 2733 O O . HIS B 1 30 ? -13.86800 35.74600 -23.94600 1.000 20.14814 29 HIS B O 1
ATOM 2740 N N . LEU B 1 31 ? -12.71900 37.24900 -22.77900 1.000 23.15716 30 LEU B N 1
ATOM 2741 C CA . LEU B 1 31 ? -13.91100 37.88600 -22.25600 1.000 24.03678 30 LEU B CA 1
ATOM 2742 C C . LEU B 1 31 ? -14.96100 38.24600 -23.25500 1.000 22.22916 30 LEU B C 1
ATOM 2743 O O . LEU B 1 31 ? -16.11000 38.11200 -22.99900 1.000 20.32368 30 LEU B O 1
ATOM 2748 N N . LEU B 1 32 ? -14.55300 38.73000 -24.39100 1.000 16.15171 31 LEU B N 1
ATOM 2749 C CA . LEU B 1 32 ? -15.50500 39.02200 -25.39400 1.000 23.04178 31 LEU B CA 1
ATOM 2750 C C . LEU B 1 32 ? -16.08800 37.82000 -25.99400 1.000 27.39232 31 LEU B C 1
ATOM 2751 O O . LEU B 1 32 ? -17.26100 37.64400 -26.06400 1.000 35.93935 31 LEU B O 1
ATOM 2756 N N . ASN B 1 33 ? -15.21700 36.93200 -26.46000 1.000 24.86553 32 ASN B N 1
ATOM 2757 C CA . ASN B 1 33 ? -15.64600 35.71000 -27.14100 1.000 20.18687 32 ASN B CA 1
ATOM 2758 C C . ASN B 1 33 ? -16.26600 34.59200 -26.29700 1.000 25.11762 32 ASN B C 1
ATOM 2759 O O . ASN B 1 33 ? -17.07000 33.81700 -26.80400 1.000 27.90113 32 ASN B O 1
ATOM 2764 N N . LYS B 1 34 ? -15.87700 34.51300 -25.03200 1.000 23.56912 33 LYS B N 1
ATOM 2765 C CA . LYS B 1 34 ? -16.40300 33.50700 -24.11400 1.000 32.68820 33 LYS B CA 1
ATOM 2766 C C . LYS B 1 34 ? -16.42600 32.07800 -24.65700 1.000 30.19263 33 LYS B C 1
ATOM 2767 O O . LYS B 1 34 ? -17.49500 31.49400 -24.81700 1.000 26.03684 33 LYS B O 1
ATOM 2773 N N . PRO B 1 35 ? -15.24300 31.51400 -24.94100 1.000 33.34250 34 PRO B N 1
ATOM 2774 C CA . PRO B 1 35 ? -15.12600 30.14000 -25.44200 1.000 22.88158 34 PRO B CA 1
ATOM 2775 C C . PRO B 1 35 ? -15.60200 29.12600 -24.40300 1.000 24.92713 34 PRO B C 1
ATOM 2776 O O . PRO B 1 35 ? -15.41200 29.33300 -23.21100 1.000 34.67699 34 PRO B O 1
ATOM 2780 N N . LYS B 1 36 ? -16.22000 28.04500 -24.86100 1.000 21.25170 35 LYS B N 1
ATOM 2781 C CA . LYS B 1 36 ? -16.75700 27.01700 -23.97300 1.000 21.72260 35 LYS B CA 1
ATOM 2782 C C . LYS B 1 36 ? -15.73100 26.14100 -23.25800 1.000 30.61568 35 LYS B C 1
ATOM 2783 O O . LYS B 1 36 ? -15.84200 25.90900 -22.05700 1.000 37.65380 35 LYS B O 1
ATOM 2785 N N . HIS B 1 37 ? -14.74400 25.64400 -23.99200 1.000 27.96672 36 HIS B N 1
ATOM 2786 C CA . HIS B 1 37 ? -13.73900 24.76900 -23.40100 1.000 27.70531 36 HIS B CA 1
ATOM 2787 C C . HIS B 1 37 ? -12.34200 25.36500 -23.40500 1.000 23.19500 36 HIS B C 1
ATOM 2788 O O . HIS B 1 37 ? -11.60300 25.20300 -22.42900 1.000 17.57131 36 HIS B O 1
ATOM 2795 N N . ALA B 1 38 ? -11.96000 26.05000 -24.47700 1.000 17.34951 37 ALA B N 1
ATOM 2796 C CA . ALA B 1 38 ? -10.63700 26.64100 -24.56500 1.000 16.68701 37 ALA B CA 1
ATOM 2797 C C . ALA B 1 38 ? -10.60800 27.98300 -23.84500 1.000 21.22347 37 ALA B C 1
ATOM 2798 O O . ALA B 1 38 ? -11.59700 28.44000 -23.26400 1.000 31.45297 37 ALA B O 1
ATOM 2800 N N . PHE B 1 39 ? -9.44900 28.62000 -23.88700 1.000 20.86870 38 PHE B N 1
ATOM 2801 C CA . PHE B 1 39 ? -9.26800 29.96500 -23.37500 1.000 15.84741 38 PHE B CA 1
ATOM 2802 C C . PHE B 1 39 ? -8.90100 30.96100 -24.45800 1.000 14.91643 38 PHE B C 1
ATOM 2803 O O . PHE B 1 39 ? -9.27600 32.12900 -24.35700 1.000 22.71694 38 PHE B O 1
ATOM 2811 N N . PHE B 1 40 ? -8.20200 30.52400 -25.49700 1.000 20.57570 39 PHE B N 1
ATOM 2812 C CA . PHE B 1 40 ? -7.76000 31.35900 -26.60300 1.000 22.49837 39 PHE B CA 1
ATOM 2813 C C . PHE B 1 40 ? -7.20600 30.46700 -27.70600 1.000 27.06939 39 PHE B C 1
ATOM 2814 O O . PHE B 1 40 ? -6.27500 29.69100 -27.46100 1.000 32.04309 39 PHE B O 1
ATOM 2822 N N . PRO B 1 41 ? -7.73200 30.55800 -28.92700 1.000 33.65609 40 PRO B N 1
ATOM 2823 C CA . PRO B 1 41 ? -7.34400 29.60500 -29.97600 1.000 21.93077 40 PRO B CA 1
ATOM 2824 C C . PRO B 1 41 ? -5.90900 29.81500 -30.44200 1.000 28.16340 40 PRO B C 1
ATOM 2825 O O . PRO B 1 41 ? -5.41000 30.94200 -30.49000 1.000 26.56970 40 PRO B O 1
ATOM 2829 N N . MET B 1 42 ? -5.24900 28.70700 -30.80400 1.000 30.79784 41 MET B N 1
ATOM 2830 C CA . MET B 1 42 ? -3.86700 28.79000 -31.27300 1.000 28.19238 41 MET B CA 1
ATOM 2831 C C . MET B 1 42 ? -3.79300 29.46000 -32.63300 1.000 29.00504 41 MET B C 1
ATOM 2832 O O . MET B 1 42 ? -2.82500 30.16300 -32.94600 1.000 19.63234 41 MET B O 1
ATOM 2837 N N . GLN B 1 43 ? -4.85700 29.30300 -33.37700 1.000 24.80544 42 GLN B N 1
ATOM 2838 C CA . GLN B 1 43 ? -4.99800 29.89900 -34.65900 1.000 29.53979 42 GLN B CA 1
ATOM 2839 C C . GLN B 1 43 ? -4.81800 31.42600 -34.62900 1.000 38.55003 42 GLN B C 1
ATOM 2840 O O . GLN B 1 43 ? -4.23600 32.03200 -35.51300 1.000 32.41369 42 GLN B O 1
ATOM 2846 N N . ASN B 1 44 ? -5.26600 32.03000 -33.55400 1.000 31.09504 43 ASN B N 1
ATOM 2847 C CA . ASN B 1 44 ? -5.27300 33.44700 -33.38700 1.000 27.33565 43 ASN B CA 1
ATOM 2848 C C . ASN B 1 44 ? -4.04400 34.09300 -32.88800 1.000 32.52029 43 ASN B C 1
ATOM 2849 O O . ASN B 1 44 ? -4.00600 35.24200 -32.72000 1.000 33.40862 43 ASN B O 1
ATOM 2854 N N . THR B 1 45 ? -2.99400 33.34000 -32.70000 1.000 38.92337 44 THR B N 1
ATOM 2855 C CA . THR B 1 45 ? -1.73700 33.81900 -32.15300 1.000 35.18860 44 THR B CA 1
ATOM 2856 C C . THR B 1 45 ? -0.98100 34.76100 -32.98200 1.000 36.34645 44 THR B C 1
ATOM 2857 O O . THR B 1 45 ? -0.19900 35.52800 -32.51300 1.000 38.08910 44 THR B O 1
ATOM 2861 N N . PRO B 1 46 ? -1.18000 34.70200 -34.26000 1.000 42.48892 45 PRO B N 1
ATOM 2862 C CA . PRO B 1 46 ? -0.57200 35.63100 -35.16500 1.000 40.56906 45 PRO B CA 1
ATOM 2863 C C . PRO B 1 46 ? -1.00400 37.04300 -34.87800 1.000 47.37695 45 PRO B C 1
ATOM 2864 O O . PRO B 1 46 ? -0.19000 37.91500 -34.96900 1.000 52.97711 45 PRO B O 1
ATOM 2868 N N . ALA B 1 47 ? -2.26500 37.24000 -34.51300 1.000 44.94975 46 ALA B N 1
ATOM 2869 C CA . ALA B 1 47 ? -2.80100 38.56700 -34.23300 1.000 37.88428 46 ALA B CA 1
ATOM 2870 C C . ALA B 1 47 ? -2.27100 39.21600 -32.95700 1.000 41.28414 46 ALA B C 1
ATOM 2871 O O . ALA B 1 47 ? -2.35800 40.42900 -32.79400 1.000 53.02734 46 ALA B O 1
ATOM 2873 N N . LEU B 1 48 ? -1.71700 38.41500 -32.05800 1.000 41.72458 47 LEU B N 1
ATOM 2874 C CA . LEU B 1 48 ? -1.21800 38.93300 -30.78800 1.000 38.39132 47 LEU B CA 1
ATOM 2875 C C . LEU B 1 48 ? -0.07300 39.93700 -30.91300 1.000 36.87961 47 LEU B C 1
ATOM 2876 O O . LEU B 1 48 ? -0.03600 40.92600 -30.19100 1.000 35.84890 47 LEU B O 1
ATOM 2881 N N . ASP B 1 49 ? 0.86300 39.68100 -31.81400 1.000 33.12533 48 ASP B N 1
ATOM 2882 C CA . ASP B 1 49 ? 1.98000 40.59200 -32.01400 1.000 40.06864 48 ASP B CA 1
ATOM 2883 C C . ASP B 1 49 ? 2.05100 40.92300 -33.49100 1.000 55.57962 48 ASP B C 1
ATOM 2884 O O . ASP B 1 49 ? 1.87400 40.04900 -34.33000 1.000 61.04332 48 ASP B O 1
ATOM 2889 N N . ASN B 1 50 ? 2.31000 42.18300 -33.81400 1.000 68.35745 49 ASN B N 1
ATOM 2890 C CA . ASN B 1 50 ? 2.35600 42.59300 -35.21200 1.000 73.45470 49 ASN B CA 1
ATOM 2891 C C . ASN B 1 50 ? 3.66900 42.19100 -35.87100 1.000 73.99866 49 ASN B C 1
ATOM 2892 O O . ASN B 1 50 ? 3.67900 41.78900 -37.04000 1.000 82.07837 49 ASN B O 1
ATOM 2897 N N . GLY B 1 51 ? 4.78300 42.29800 -35.14200 1.000 66.04371 50 GLY B N 1
ATOM 2898 C CA . GLY B 1 51 ? 6.05500 41.85500 -35.69000 1.000 73.80358 50 GLY B CA 1
ATOM 2899 C C . GLY B 1 51 ? 6.07500 40.36500 -35.97600 1.000 72.74576 50 GLY B C 1
ATOM 2900 O O . GLY B 1 51 ? 6.65800 39.91900 -36.96800 1.000 80.31179 50 GLY B O 1
ATOM 2901 N N . LEU B 1 52 ? 5.42400 39.57700 -35.11900 1.000 64.07701 51 LEU B N 1
ATOM 2902 C CA . LEU B 1 52 ? 5.35800 38.13900 -35.35100 1.000 63.42513 51 LEU B CA 1
ATOM 2903 C C . LEU B 1 52 ? 4.54200 37.81400 -36.59600 1.000 73.63190 51 LEU B C 1
ATOM 2904 O O . LEU B 1 52 ? 4.91300 36.92200 -37.36300 1.000 79.70600 51 LEU B O 1
ATOM 2909 N N . ALA B 1 53 ? 3.43800 38.52800 -36.82500 1.000 71.23157 52 ALA B N 1
ATOM 2910 C CA . ALA B 1 53 ? 2.68700 38.32300 -38.06100 1.000 78.51337 52 ALA B CA 1
ATOM 2911 C C . ALA B 1 53 ? 3.49100 38.77700 -39.27500 1.000 89.06678 52 ALA B C 1
ATOM 2912 O O . ALA B 1 53 ? 3.44200 38.13700 -40.33300 1.000 89.32814 52 ALA B O 1
ATOM 2914 N N . ALA B 1 54 ? 4.24400 39.87200 -39.13700 1.000 89.95758 53 ALA B N 1
ATOM 2915 C CA . ALA B 1 54 ? 5.06200 40.35900 -40.24400 1.000 90.99733 53 ALA B CA 1
ATOM 2916 C C . ALA B 1 54 ? 6.14700 39.35600 -40.61600 1.000 98.43075 53 ALA B C 1
ATOM 2917 O O . ALA B 1 54 ? 6.46100 39.17600 -41.79900 1.000 99.33558 53 ALA B O 1
ATOM 2919 N N . LEU B 1 55 ? 6.73300 38.69400 -39.61800 1.000 92.85018 54 LEU B N 1
ATOM 2920 C CA . LEU B 1 55 ? 7.79100 37.72300 -39.86200 1.000 86.08798 54 LEU B CA 1
ATOM 2921 C C . LEU B 1 55 ? 7.25600 36.32700 -40.16300 1.000 89.50298 54 LEU B C 1
ATOM 2922 O O . LEU B 1 55 ? 7.99700 35.49500 -40.70000 1.000 98.70677 54 LEU B O 1
ATOM 2927 N N . TYR B 1 56 ? 5.98800 36.06400 -39.84200 1.000 82.33115 55 TYR B N 1
ATOM 2928 C CA . TYR B 1 56 ? 5.32300 34.79500 -40.10100 1.000 98.74226 55 TYR B CA 1
ATOM 2929 C C . TYR B 1 56 ? 4.60600 34.76600 -41.44300 1.000 112.18136 55 TYR B C 1
ATOM 2930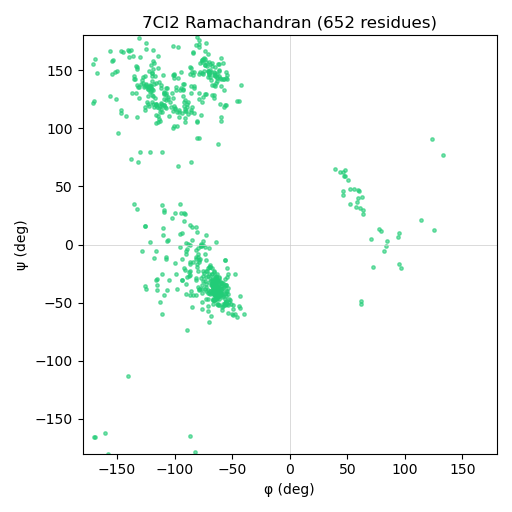 O O . TYR B 1 56 ? 4.31300 33.67900 -41.95400 1.000 118.83285 55 TYR B O 1
ATOM 2939 N N . GLU B 1 57 ? 4.29900 35.92800 -42.01300 1.000 115.51593 56 GLU B N 1
ATOM 2940 C CA . GLU B 1 57 ? 3.75100 35.99200 -43.35900 1.000 121.29394 56 GLU B CA 1
ATOM 2941 C C . GLU B 1 57 ? 4.83200 36.11200 -44.42600 1.000 122.12492 56 GLU B C 1
ATOM 2942 O O . GLU B 1 57 ? 4.50900 36.07100 -45.61900 1.000 122.02324 56 GLU B O 1
ATOM 2948 N N . LEU B 1 58 ? 6.09700 36.26600 -44.03000 1.000 118.32773 57 LEU B N 1
ATOM 2949 C CA . LEU B 1 58 ? 7.19500 36.20000 -44.98400 1.000 115.51225 57 LEU B CA 1
ATOM 2950 C C . LEU B 1 58 ? 7.21200 34.84500 -45.68000 1.000 122.39845 57 LEU B C 1
ATOM 2951 O O . LEU B 1 58 ? 6.64600 33.85800 -45.19900 1.000 123.48889 57 LEU B O 1
ATOM 2956 N N . ARG B 1 59 ? 7.88100 34.80200 -46.83000 1.000 127.69402 58 ARG B N 1
ATOM 2957 C CA . ARG B 1 59 ? 8.34000 33.51800 -47.33200 1.000 130.48295 58 ARG B CA 1
ATOM 2958 C C . ARG B 1 59 ? 9.25900 32.94200 -46.26600 1.000 127.64844 58 ARG B C 1
ATOM 2959 O O . ARG B 1 59 ? 10.37600 33.43000 -46.06700 1.000 128.81172 58 ARG B O 1
ATOM 2961 N N . GLY B 1 60 ? 8.77800 31.94200 -45.54100 1.000 116.67005 59 GLY B N 1
ATOM 2962 C CA . GLY B 1 60 ? 9.53800 31.43300 -44.42800 1.000 115.22923 59 GLY B CA 1
ATOM 2963 C C . GLY B 1 60 ? 8.87700 31.67100 -43.08800 1.000 121.67374 59 GLY B C 1
ATOM 2964 O O . GLY B 1 60 ? 9.54000 31.66800 -42.04600 1.000 118.89025 59 GLY B O 1
ATOM 2965 N N . GLY B 1 61 ? 7.56900 31.89200 -43.09800 1.000 125.55988 60 GLY B N 1
ATOM 2966 C CA . GLY B 1 61 ? 6.84600 32.00900 -41.84900 1.000 120.83021 60 GLY B CA 1
ATOM 2967 C C . GLY B 1 61 ? 6.63600 30.65500 -41.21300 1.000 117.18053 60 GLY B C 1
ATOM 2968 O O . GLY B 1 61 ? 6.77000 30.49100 -39.99600 1.000 118.00842 60 GLY B O 1
ATOM 2969 N N . LYS B 1 62 ? 6.29300 29.68400 -42.05200 1.000 110.83922 61 LYS B N 1
ATOM 2970 C CA . LYS B 1 62 ? 6.08400 28.31300 -41.59300 1.000 111.09741 61 LYS B CA 1
ATOM 2971 C C . LYS B 1 62 ? 7.36000 27.45600 -41.63700 1.000 109.70363 61 LYS B C 1
ATOM 2972 O O . LYS B 1 62 ? 7.33200 26.30300 -41.23000 1.000 108.11017 61 LYS B O 1
ATOM 2978 N N . GLU B 1 63 ? 8.43400 27.97800 -42.22700 1.000 113.75235 62 GLU B N 1
ATOM 2979 C CA . GLU B 1 63 ? 9.74700 27.34200 -42.11800 1.000 115.83180 62 GLU B CA 1
ATOM 2980 C C . GLU B 1 63 ? 10.35200 27.53300 -40.73700 1.000 106.23066 62 GLU B C 1
ATOM 2981 O O . GLU B 1 63 ? 11.11000 26.67500 -40.27100 1.000 100.83594 62 GLU B O 1
ATOM 2987 N N . ASP B 1 64 ? 10.05500 28.65700 -40.08600 1.000 93.19683 63 ASP B N 1
ATOM 2988 C CA . ASP B 1 64 ? 10.83500 29.12100 -38.94700 1.000 78.58306 63 ASP B CA 1
ATOM 2989 C C . ASP B 1 64 ? 10.17600 28.59200 -37.68500 1.000 64.88925 63 ASP B C 1
ATOM 2990 O O . ASP B 1 64 ? 9.05600 28.98700 -37.34400 1.000 62.98740 63 ASP B O 1
ATOM 2995 N N . ALA B 1 65 ? 10.86900 27.68800 -37.00100 1.000 56.17466 64 ALA B N 1
ATOM 2996 C CA . ALA B 1 65 ? 10.33600 27.09200 -35.78900 1.000 56.07488 64 ALA B CA 1
ATOM 2997 C C . ALA B 1 65 ? 10.51900 27.98000 -34.56700 1.000 51.98374 64 ALA B C 1
ATOM 2998 O O . ALA B 1 65 ? 9.90100 27.71000 -33.53400 1.000 56.30292 64 ALA B O 1
ATOM 3000 N N . HIS B 1 66 ? 11.33300 29.03400 -34.65700 1.000 50.30237 65 HIS B N 1
ATOM 3001 C CA . HIS B 1 66 ? 11.48800 29.93200 -33.51600 1.000 55.72662 65 HIS B CA 1
ATOM 3002 C C . HIS B 1 66 ? 10.24300 30.79300 -33.32800 1.000 50.16926 65 HIS B C 1
ATOM 3003 O O . HIS B 1 66 ? 9.73300 30.92300 -32.21000 1.000 50.90409 65 HIS B O 1
ATOM 3010 N N . ILE B 1 67 ? 9.73400 31.38400 -34.41300 1.000 53.98854 66 ILE B N 1
ATOM 3011 C CA . ILE B 1 67 ? 8.44800 32.08000 -34.34800 1.000 50.62262 66 ILE B CA 1
ATOM 3012 C C . ILE B 1 67 ? 7.32500 31.12800 -33.94400 1.000 41.26096 66 ILE B C 1
ATOM 3013 O O . ILE B 1 67 ? 6.42500 31.50200 -33.17600 1.000 39.55137 66 ILE B O 1
ATOM 3018 N N . LEU B 1 68 ? 7.31700 29.92200 -34.49200 1.000 34.72802 67 LEU B N 1
ATOM 3019 C CA . LEU B 1 68 ? 6.25800 28.99700 -34.13000 1.000 28.72157 67 LEU B CA 1
ATOM 3020 C C . LEU B 1 68 ? 6.35700 28.71300 -32.64500 1.000 34.29502 67 LEU B C 1
ATOM 3021 O O . LEU B 1 68 ? 5.35300 28.62600 -31.95300 1.000 32.68348 67 LEU B O 1
ATOM 3026 N N . SER B 1 69 ? 7.58200 28.60400 -32.14900 1.000 31.84862 68 SER B N 1
ATOM 3027 C CA . SER B 1 69 ? 7.78500 28.32600 -30.74000 1.000 35.08248 68 SER B CA 1
ATOM 3028 C C . SER B 1 69 ? 7.21600 29.44900 -29.89200 1.000 32.71895 68 SER B C 1
ATOM 3029 O O . SER B 1 69 ? 6.53300 29.19600 -28.90700 1.000 36.74720 68 SER B O 1
ATOM 3032 N N . ILE B 1 70 ? 7.49100 30.67900 -30.31400 1.000 35.96058 69 ILE B N 1
ATOM 3033 C CA . ILE B 1 70 ? 7.01000 31.86900 -29.63400 1.000 24.14220 69 ILE B CA 1
ATOM 3034 C C . ILE B 1 70 ? 5.49800 31.85600 -29.55800 1.000 21.03784 69 ILE B C 1
ATOM 3035 O O . ILE B 1 70 ? 4.93600 31.98500 -28.48800 1.000 23.68047 69 ILE B O 1
ATOM 3040 N N . LEU B 1 71 ? 4.83700 31.68100 -30.69400 1.000 21.09560 70 LEU B N 1
ATOM 3041 C CA . LEU B 1 71 ? 3.38300 31.66900 -30.71200 1.000 26.46298 70 LEU B CA 1
ATOM 3042 C C . LEU B 1 71 ? 2.84600 30.52400 -29.87800 1.000 23.35664 70 LEU B C 1
ATOM 3043 O O . LEU B 1 71 ? 1.90900 30.69300 -29.09700 1.000 26.73755 70 LEU B O 1
ATOM 3048 N N . SER B 1 72 ? 3.47000 29.36000 -30.01400 1.000 30.14158 71 SER B N 1
ATOM 3049 C CA . SER B 1 72 ? 3.03000 28.19800 -29.26800 1.000 29.08084 71 SER B CA 1
ATOM 3050 C C . SER B 1 72 ? 3.18000 28.47300 -27.78800 1.000 22.11645 71 SER B C 1
ATOM 3051 O O . SER B 1 72 ? 2.25800 28.24400 -27.00800 1.000 18.10098 71 SER B O 1
ATOM 3054 N N . ARG B 1 73 ? 4.31800 29.03100 -27.40300 1.000 18.54626 72 ARG B N 1
ATOM 3055 C CA . ARG B 1 73 ? 4.52000 29.30900 -25.99900 1.000 18.36774 72 ARG B CA 1
ATOM 3056 C C . ARG B 1 73 ? 3.53200 30.32700 -25.48200 1.000 21.59362 72 ARG B C 1
ATOM 3057 O O . ARG B 1 73 ? 3.01300 30.16200 -24.40400 1.000 19.73980 72 ARG B O 1
ATOM 3065 N N . LEU B 1 74 ? 3.23000 31.35600 -26.26300 1.000 24.80949 73 LEU B N 1
ATOM 3066 C CA . LEU B 1 74 ? 2.28800 32.36000 -25.80600 1.000 15.89797 73 LEU B CA 1
ATOM 3067 C C . LEU B 1 74 ? 0.94600 31.70900 -25.57600 1.000 14.94523 73 LEU B C 1
ATOM 3068 O O . LEU B 1 74 ? 0.39500 31.81100 -24.48900 1.000 15.10764 73 LEU B O 1
ATOM 3073 N N . TYR B 1 75 ? 0.42800 30.97400 -26.55300 1.000 13.52729 74 TYR B N 1
ATOM 3074 C CA . TYR B 1 75 ? -0.85800 30.27000 -26.41400 1.000 13.04050 74 TYR B CA 1
ATOM 3075 C C . TYR B 1 75 ? -0.96700 29.43300 -25.12000 1.000 13.40579 74 TYR B C 1
ATOM 3076 O O . TYR B 1 75 ? -1.79500 29.72300 -24.23200 1.000 12.92170 74 TYR B O 1
ATOM 3085 N N . LEU B 1 76 ? -0.07000 28.45800 -24.97600 1.000 17.54602 75 LEU B N 1
ATOM 3086 C CA . LEU B 1 76 ? -0.05000 27.58900 -23.80400 1.000 16.80649 75 LEU B CA 1
ATOM 3087 C C . LEU B 1 76 ? 0.07700 28.41200 -22.53000 1.000 12.01290 75 LEU B C 1
ATOM 3088 O O . LEU B 1 76 ? -0.70000 28.24500 -21.59000 1.000 8.02090 75 LEU B O 1
ATOM 3093 N N . TYR B 1 77 ? 1.07600 29.30100 -22.49800 1.000 9.39114 76 TYR B N 1
ATOM 3094 C CA . TYR B 1 77 ? 1.29900 30.16200 -21.34400 1.000 11.74920 76 TYR B CA 1
ATOM 3095 C C . TYR B 1 77 ? 0.10100 31.08000 -21.12300 1.000 20.62923 76 TYR B C 1
ATOM 3096 O O . TYR B 1 77 ? -0.30900 31.31700 -19.98600 1.000 30.03164 76 TYR B O 1
ATOM 3105 N N . GLY B 1 78 ? -0.46400 31.60000 -22.22200 1.000 21.36590 77 GLY B N 1
ATOM 3106 C CA . GLY B 1 78 ? -1.61900 32.47300 -22.15000 1.000 17.51196 77 GLY B CA 1
ATOM 3107 C C . GLY B 1 78 ? -2.74500 31.80000 -21.38900 1.000 13.54511 77 GLY B C 1
ATOM 3108 O O . GLY B 1 78 ? -3.49700 32.45200 -20.66600 1.000 24.60442 77 GLY B O 1
ATOM 3109 N N . ALA B 1 79 ? -2.85700 30.48500 -21.55500 1.000 11.38908 78 ALA B N 1
ATOM 3110 C CA . ALA B 1 79 ? -3.88900 29.71300 -20.86700 1.000 13.40482 78 ALA B CA 1
ATOM 3111 C C . ALA B 1 79 ? -3.50700 29.24900 -19.45200 1.000 22.43767 78 ALA B C 1
ATOM 3112 O O . ALA B 1 79 ? -4.31700 29.28700 -18.53000 1.000 20.87292 78 ALA B O 1
ATOM 3114 N N . TRP B 1 80 ? -2.26100 28.82200 -19.28900 1.000 21.66311 79 TRP B N 1
ATOM 3115 C CA . TRP B 1 80 ? -1.78700 28.24900 -18.02900 1.000 15.88473 79 TRP B CA 1
ATOM 3116 C C . TRP B 1 80 ? -1.58100 29.21200 -16.86600 1.000 16.57022 79 TRP B C 1
ATOM 3117 O O . TRP B 1 80 ? -1.77900 28.85000 -15.71100 1.000 16.78378 79 TRP B O 1
ATOM 3128 N N . ARG B 1 81 ? -1.16700 30.43000 -17.17100 1.000 12.81616 80 ARG B N 1
ATOM 3129 C CA A ARG B 1 81 ? -0.76900 31.28900 -16.06300 0.500 12.07429 80 ARG B CA 1
ATOM 3130 C CA B ARG B 1 81 ? -0.77400 31.31000 -16.08300 0.500 12.51553 80 ARG B CA 1
ATOM 3131 C C . ARG B 1 81 ? -1.95400 31.74900 -15.22800 1.000 9.99007 80 ARG B C 1
ATOM 3132 O O . ARG B 1 81 ? -1.74700 32.28700 -14.13500 1.000 8.69993 80 ARG B O 1
ATOM 3147 N N . ASN B 1 82 ? -3.17900 31.54000 -15.70600 1.000 9.95226 81 ASN B N 1
ATOM 3148 C CA . ASN B 1 82 ? -4.35600 31.90900 -14.93900 1.000 10.78063 81 ASN B CA 1
ATOM 3149 C C . ASN B 1 82 ? -4.62200 30.93500 -13.80100 1.000 13.23174 81 ASN B C 1
ATOM 3150 O O . ASN B 1 82 ? -5.26900 31.31200 -12.82000 1.000 17.84250 81 ASN B O 1
ATOM 3155 N N . THR B 1 83 ? -4.07800 29.67900 -13.94100 1.000 22.28500 82 THR B N 1
ATOM 3156 C CA . THR B 1 83 ? -4.34600 28.69100 -12.89800 1.000 12.94266 82 THR B CA 1
ATOM 3157 C C . THR B 1 83 ? -3.07300 28.06800 -12.32300 1.000 8.11226 82 THR B C 1
ATOM 3158 O O . THR B 1 83 ? -3.01800 27.76600 -11.12700 1.000 10.32540 82 THR B O 1
ATOM 3162 N N . LEU B 1 84 ? -2.05600 27.86300 -13.16200 1.000 6.78828 83 LEU B N 1
ATOM 3163 C CA . LEU B 1 84 ? -0.77000 27.27600 -12.75700 1.000 9.37922 83 LEU B CA 1
ATOM 3164 C C . LEU B 1 84 ? -0.93400 25.97600 -11.96700 1.000 8.07008 83 LEU B C 1
ATOM 3165 O O . LEU B 1 84 ? -0.41100 25.82200 -10.86300 1.000 8.13659 83 LEU B O 1
ATOM 3170 N N . GLY B 1 85 ? -1.64300 25.01900 -12.55700 1.000 11.59244 84 GLY B N 1
ATOM 3171 C CA . GLY B 1 85 ? -1.81300 23.72600 -11.92300 1.000 6.01073 84 GLY B CA 1
ATOM 3172 C C . GLY B 1 85 ? -0.75600 22.71700 -12.32100 1.000 7.42019 84 GLY B C 1
ATOM 3173 O O . GLY B 1 85 ? -0.57800 22.42400 -13.51200 1.000 12.33317 84 GLY B O 1
ATOM 3174 N N . ILE B 1 86 ? -0.04300 22.18800 -11.32800 1.000 8.15859 85 ILE B N 1
ATOM 3175 C CA . ILE B 1 86 ? 0.95500 21.13600 -11.51100 1.000 8.40281 85 ILE B CA 1
ATOM 3176 C C . ILE B 1 86 ? 0.47700 19.89900 -10.76000 1.000 8.97134 85 ILE B C 1
ATOM 3177 O O . ILE B 1 86 ? 0.31000 19.93900 -9.53400 1.000 10.34377 85 ILE B O 1
ATOM 3182 N N . TYR B 1 87 ? 0.27800 18.80000 -11.48500 1.000 11.19271 86 TYR B N 1
ATOM 3183 C CA . TYR B 1 87 ? -0.28000 17.56500 -10.93700 1.000 16.43039 86 TYR B CA 1
ATOM 3184 C C . TYR B 1 87 ? 0.78000 16.47300 -10.98400 1.000 17.32433 86 TYR B C 1
ATOM 3185 O O . TYR B 1 87 ? 1.07100 15.92800 -12.05300 1.000 10.01844 86 TYR B O 1
ATOM 3194 N N . GLN B 1 88 ? 1.34600 16.14900 -9.82800 1.000 14.22306 87 GLN B N 1
ATOM 3195 C CA . GLN B 1 88 ? 2.40900 15.15900 -9.73200 1.000 15.96431 87 GLN B CA 1
ATOM 3196 C C . GLN B 1 88 ? 1.79600 13.78600 -9.49400 1.000 17.68215 87 GLN B C 1
ATOM 3197 O O . GLN B 1 88 ? 1.11200 13.58200 -8.48400 1.000 18.24287 87 GLN B O 1
ATOM 3203 N N . LEU B 1 89 ? 2.07200 12.80200 -10.30100 1.000 19.57222 88 LEU B N 1
ATOM 3204 C CA . LEU B 1 89 ? 1.51900 11.49500 -10.09600 1.000 25.01366 88 LEU B CA 1
ATOM 3205 C C . LEU B 1 89 ? 2.42700 10.63000 -9.29300 1.000 28.23197 88 LEU B C 1
ATOM 3206 O O . LEU B 1 89 ? 3.59500 10.65300 -9.48700 1.000 29.49221 88 LEU B O 1
ATOM 3211 N N . ASP B 1 90 ? 1.88600 9.86600 -8.37000 1.000 29.41177 89 ASP B N 1
ATOM 3212 C CA . ASP B 1 90 ? 2.71800 9.03400 -7.53400 1.000 38.55131 89 ASP B CA 1
ATOM 3213 C C . ASP B 1 90 ? 3.33400 7.92600 -8.30400 1.000 40.76994 89 ASP B C 1
ATOM 3214 O O . ASP B 1 90 ? 2.73000 7.42400 -9.18700 1.000 44.66732 89 ASP B O 1
ATOM 3219 N N . GLU B 1 91 ? 4.55100 7.54400 -7.99100 1.000 41.41901 90 GLU B N 1
ATOM 3220 C CA . GLU B 1 91 ? 5.16300 6.45200 -8.71600 1.000 49.10331 90 GLU B CA 1
ATOM 3221 C C . GLU B 1 91 ? 4.39400 5.17500 -8.74400 1.000 46.36252 90 GLU B C 1
ATOM 3222 O O . GLU B 1 91 ? 4.22100 4.58800 -9.76100 1.000 46.71419 90 GLU B O 1
ATOM 3228 N N . GLU B 1 92 ? 3.95200 4.72200 -7.61000 1.000 38.90705 91 GLU B N 1
ATOM 3229 C CA . GLU B 1 92 ? 3.22300 3.45600 -7.57200 1.000 40.61074 91 GLU B CA 1
ATOM 3230 C C . GLU B 1 92 ? 1.91500 3.50200 -8.33800 1.000 39.55069 91 GLU B C 1
ATOM 3231 O O . GLU B 1 92 ? 1.18000 2.51000 -8.35500 1.000 54.01008 91 GLU B O 1
ATOM 3237 N N . ILE B 1 93 ? 1.61300 4.63100 -8.96300 1.000 38.83278 92 ILE B N 1
ATOM 3238 C CA . ILE B 1 93 ? 0.49200 4.73100 -9.86900 1.000 40.65751 92 ILE B CA 1
ATOM 3239 C C . ILE B 1 93 ? 0.93600 4.90100 -11.30900 1.000 39.80120 92 ILE B C 1
ATOM 3240 O O . ILE B 1 93 ? 0.23600 4.45200 -12.22500 1.000 42.82989 92 ILE B O 1
ATOM 3245 N N . ILE B 1 94 ? 2.15500 5.45100 -11.43500 1.000 39.30954 93 ILE B N 1
ATOM 3246 C CA . ILE B 1 94 ? 2.64300 5.66200 -12.79100 1.000 42.24087 93 ILE B CA 1
ATOM 3247 C C . ILE B 1 94 ? 2.93500 4.33600 -13.48600 1.000 47.79706 93 ILE B C 1
ATOM 3248 O O . ILE B 1 94 ? 2.60300 4.15600 -14.66500 1.000 45.82351 93 ILE B O 1
ATOM 3253 N N . LYS B 1 95 ? 3.53900 3.38100 -12.77200 1.000 42.36869 94 LYS B N 1
ATOM 3254 C CA A LYS B 1 95 ? 3.91400 2.09000 -13.35800 0.500 41.67253 94 LYS B CA 1
ATOM 3255 C CA B LYS B 1 95 ? 3.91000 2.17500 -13.48600 0.500 41.67653 94 LYS B CA 1
ATOM 3256 C C . LYS B 1 95 ? 2.69900 1.33700 -13.88100 1.000 42.30543 94 LYS B C 1
ATOM 3257 O O . LYS B 1 95 ? 2.77600 0.62600 -14.88900 1.000 53.26227 94 LYS B O 1
ATOM 3268 N N . ASP B 1 96 ? 1.58200 1.43300 -13.16300 1.000 36.21493 95 ASP B N 1
ATOM 3269 C CA . ASP B 1 96 ? 0.38400 0.70800 -13.55700 1.000 38.95803 95 ASP B CA 1
ATOM 3270 C C . ASP B 1 96 ? -0.38100 1.40300 -14.67300 1.000 42.65185 95 ASP B C 1
ATOM 3271 O O . ASP B 1 96 ? -1.31300 0.81200 -15.23300 1.000 50.56625 95 ASP B O 1
ATOM 3276 N N . CYS B 1 97 ? -0.01000 2.68100 -15.00500 1.000 42.93495 96 CYS B N 1
ATOM 3277 C CA . CYS B 1 97 ? -0.54300 3.37200 -16.17600 1.000 51.84908 96 CYS B CA 1
ATOM 3278 C C . CYS B 1 97 ? 0.23500 2.86200 -17.38000 1.000 58.25988 96 CYS B C 1
ATOM 3279 O O . CYS B 1 97 ? 1.30100 3.37400 -17.73100 1.000 58.73725 96 CYS B O 1
ATOM 3282 N N . LYS B 1 98 ? -0.29100 1.81000 -18.00200 1.000 58.09155 97 LYS B N 1
ATOM 3283 C CA . LYS B 1 98 ? 0.32400 1.24700 -19.21000 1.000 65.41234 97 LYS B CA 1
ATOM 3284 C C . LYS B 1 98 ? -0.27000 1.96900 -20.41300 1.000 55.19856 97 LYS B C 1
ATOM 3285 O O . LYS B 1 98 ? 0.39700 2.78700 -21.04900 1.000 57.17340 97 LYS B O 1
ATOM 3287 N N . GLU B 1 99 ? -1.52400 1.65900 -20.72400 1.000 40.46617 98 GLU B N 1
ATOM 3288 C CA . GLU B 1 99 ? -2.36500 2.41300 -21.64400 1.000 44.12975 98 GLU B CA 1
ATOM 3289 C C . GLU B 1 99 ? -3.81700 2.10200 -21.32200 1.000 50.50608 98 GLU B C 1
ATOM 3290 O O . GLU B 1 99 ? -4.12600 1.32200 -20.41800 1.000 47.60303 98 GLU B O 1
ATOM 3296 N N . LEU B 1 100 ? -4.70000 2.71700 -22.08300 1.000 49.78465 99 LEU B N 1
ATOM 3297 C CA . LEU B 1 100 ? -6.14000 2.89600 -22.10300 1.000 54.17592 99 LEU B CA 1
ATOM 3298 C C . LEU B 1 100 ? -6.80300 1.95700 -23.09500 1.000 59.31011 99 LEU B C 1
ATOM 3299 O O . LEU B 1 100 ? -6.24800 1.68900 -24.16600 1.000 57.48581 99 LEU B O 1
ATOM 3304 N N . PRO B 1 101 ? -7.98400 1.51900 -22.77600 1.000 62.58715 100 PRO B N 1
ATOM 3305 C CA . PRO B 1 101 ? -8.75900 0.71400 -23.66800 1.000 65.90837 100 PRO B CA 1
ATOM 3306 C C . PRO B 1 101 ? -8.99400 1.44500 -24.97200 1.000 73.01902 100 PRO B C 1
ATOM 3307 O O . PRO B 1 101 ? -9.27100 2.60700 -25.01600 1.000 71.23434 100 PRO B O 1
ATOM 3311 N N . ASP B 1 102 ? -9.25000 0.61400 -26.05800 1.000 84.99149 101 ASP B N 1
ATOM 3312 C CA . ASP B 1 102 ? -9.27800 1.21600 -27.38700 1.000 83.82411 101 ASP B CA 1
ATOM 3313 C C . ASP B 1 102 ? -10.54400 2.04300 -27.61200 1.000 84.55033 101 ASP B C 1
ATOM 3314 O O . ASP B 1 102 ? -10.48100 3.11300 -28.22500 1.000 79.04967 101 ASP B O 1
ATOM 3319 N N . ASP B 1 103 ? -11.70000 1.59700 -27.10900 1.000 86.81473 102 ASP B N 1
ATOM 3320 C CA . ASP B 1 103 ? -12.94200 2.33200 -27.34200 1.000 95.18336 102 ASP B CA 1
ATOM 3321 C C . ASP B 1 103 ? -13.25800 3.36000 -26.26300 1.000 95.69314 102 ASP B C 1
ATOM 3322 O O . ASP B 1 103 ? -14.43600 3.70100 -26.07900 1.000 97.68837 102 ASP B O 1
ATOM 3327 N N . THR B 1 104 ? -12.25600 3.88000 -25.56000 1.000 91.62974 103 THR B N 1
ATOM 3328 C CA . THR B 1 104 ? -12.51200 5.00900 -24.67600 1.000 80.20297 103 THR B CA 1
ATOM 3329 C C . THR B 1 104 ? -12.91700 6.23300 -25.49300 1.000 71.26146 103 THR B C 1
ATOM 3330 O O . THR B 1 104 ? -12.23200 6.58900 -26.45800 1.000 67.77952 103 THR B O 1
ATOM 3334 N N . PRO B 1 105 ? -14.02900 6.88200 -25.15400 1.000 69.75066 104 PRO B N 1
ATOM 3335 C CA . PRO B 1 105 ? -14.49200 8.02400 -25.94700 1.000 70.51518 104 PRO B CA 1
ATOM 3336 C C . PRO B 1 105 ? -13.56700 9.21500 -25.77200 1.000 61.79715 104 PRO B C 1
ATOM 3337 O O . PRO B 1 105 ? -12.83900 9.33600 -24.78500 1.000 67.37467 104 PRO B O 1
ATOM 3341 N N . THR B 1 106 ? -13.59600 10.10500 -26.76000 1.000 47.17020 105 THR B N 1
ATOM 3342 C CA . THR B 1 106 ? -12.90100 11.37000 -26.58600 1.000 55.67246 105 THR B CA 1
ATOM 3343 C C . THR B 1 106 ? -13.62000 12.27800 -25.59700 1.000 59.67319 105 THR B C 1
ATOM 3344 O O . THR B 1 106 ? -12.97900 13.14700 -24.99700 1.000 60.47992 105 THR B O 1
ATOM 3348 N N . SER B 1 107 ? -14.92700 12.07200 -25.40100 1.000 59.00813 106 SER B N 1
ATOM 3349 C CA . SER B 1 107 ? -15.73000 12.98600 -24.59400 1.000 53.19401 106 SER B CA 1
ATOM 3350 C C . SER B 1 107 ? -15.17000 13.14500 -23.18500 1.000 51.91636 106 SER B C 1
ATOM 3351 O O . SER B 1 107 ? -15.16500 14.25200 -22.63100 1.000 49.91311 106 SER B O 1
ATOM 3354 N N . ILE B 1 108 ? -14.61500 12.04000 -22.65700 1.000 50.82111 107 ILE B N 1
ATOM 3355 C CA . ILE B 1 108 ? -14.17600 12.07700 -21.26900 1.000 52.47803 107 ILE B CA 1
ATOM 3356 C C . ILE B 1 108 ? -12.96100 12.98000 -21.08800 1.000 45.00965 107 ILE B C 1
ATOM 3357 O O . ILE B 1 108 ? -12.69500 13.43600 -19.97100 1.000 44.82417 107 ILE B O 1
ATOM 3362 N N . PHE B 1 109 ? -12.23100 13.29100 -22.15800 1.000 43.94368 108 PHE B N 1
ATOM 3363 C CA . PHE B 1 109 ? -11.12600 14.23400 -22.06000 1.000 40.72441 108 PHE B CA 1
ATOM 3364 C C . PHE B 1 109 ? -11.57000 15.68000 -22.23600 1.000 36.24181 108 PHE B C 1
ATOM 3365 O O . PHE B 1 109 ? -10.73200 16.55300 -22.48500 1.000 34.14204 108 PHE B O 1
ATOM 3373 N N . LEU B 1 110 ? -12.86800 15.94800 -22.11400 1.000 42.78538 109 LEU B N 1
ATOM 3374 C CA . LEU B 1 110 ? -13.38600 17.30400 -22.03200 1.000 41.91915 109 LEU B CA 1
ATOM 3375 C C . LEU B 1 110 ? -13.58500 17.74900 -20.58800 1.000 36.50483 109 LEU B C 1
ATOM 3376 O O . LEU B 1 110 ? -14.15300 18.81900 -20.34900 1.000 39.42051 109 LEU B O 1
ATOM 3381 N N . ASN B 1 111 ? -13.10600 16.96000 -19.62600 1.000 31.40123 110 ASN B N 1
ATOM 3382 C CA . ASN B 1 111 ? -13.39700 17.15200 -18.21100 1.000 31.74105 110 ASN B CA 1
ATOM 3383 C C . ASN B 1 111 ? -12.19000 17.64600 -17.41900 1.000 29.16426 110 ASN B C 1
ATOM 3384 O O . ASN B 1 111 ? -12.08200 17.37800 -16.21900 1.000 26.87618 110 ASN B O 1
ATOM 3389 N N . LEU B 1 112 ? -11.27600 18.36000 -18.06100 1.000 24.48462 111 LEU B N 1
ATOM 3390 C CA . LEU B 1 112 ? -10.14300 18.88700 -17.32600 1.000 24.57685 111 LEU B CA 1
ATOM 3391 C C . LEU B 1 112 ? -10.60900 19.97800 -16.36200 1.000 24.35541 111 LEU B C 1
ATOM 3392 O O . LEU B 1 112 ? -11.59100 20.67500 -16.62900 1.000 25.82046 111 LEU B O 1
ATOM 3397 N N . PRO B 1 113 ? -9.93700 20.12600 -15.21600 1.000 31.71883 112 PRO B N 1
ATOM 3398 C CA . PRO B 1 113 ? -10.36800 21.15300 -14.25400 1.000 32.76513 112 PRO B CA 1
ATOM 3399 C C . PRO B 1 113 ? -10.18100 22.56800 -14.76700 1.000 27.03154 112 PRO B C 1
ATOM 3400 O O . PRO B 1 113 ? -10.97100 23.45200 -14.41600 1.000 30.24964 112 PRO B O 1
ATOM 3404 N N . ASP B 1 114 ? -9.16800 22.80600 -15.59100 1.000 18.71583 113 ASP B N 1
ATOM 3405 C CA . ASP B 1 114 ? -8.80200 24.14300 -16.02700 1.000 28.19521 113 ASP B CA 1
ATOM 3406 C C . ASP B 1 114 ? -8.64100 24.14700 -17.54400 1.000 21.54476 113 ASP B C 1
ATOM 3407 O O . ASP B 1 114 ? -8.78400 23.11600 -18.20800 1.000 23.62508 113 ASP B O 1
ATOM 3412 N N . TRP B 1 115 ? -8.35700 25.32800 -18.10200 1.000 19.39532 114 TRP B N 1
ATOM 3413 C CA . TRP B 1 115 ? -8.05000 25.40500 -19.52700 1.000 21.42005 114 TRP B CA 1
ATOM 3414 C C . TRP B 1 115 ? -6.79000 24.62300 -19.86200 1.000 22.09653 114 TRP B C 1
ATOM 3415 O O . TRP B 1 115 ? -6.68200 24.06200 -20.95800 1.000 20.68364 114 TRP B O 1
ATOM 3426 N N . CYS B 1 116 ? -5.83900 24.56900 -18.92700 1.000 16.00934 115 CYS B N 1
ATOM 3427 C CA . CYS B 1 116 ? -4.51000 24.01600 -19.16700 1.000 10.36086 115 CYS B CA 1
ATOM 3428 C C . CYS B 1 116 ? -3.96400 23.44000 -17.87100 1.000 14.49478 115 CYS B C 1
ATOM 3429 O O . CYS B 1 116 ? -3.88600 24.14700 -16.86300 1.000 21.02384 115 CYS B O 1
ATOM 3432 N N . VAL B 1 117 ? -3.56600 22.17100 -17.90300 1.000 15.13846 116 VAL B N 1
ATOM 3433 C CA . VAL B 1 117 ? -2.95300 21.52200 -16.74900 1.000 14.12330 116 VAL B CA 1
ATOM 3434 C C . VAL B 1 117 ? -1.55400 21.06100 -17.13300 1.000 9.98399 116 VAL B C 1
ATOM 3435 O O . VAL B 1 117 ? -1.30000 20.70300 -18.28800 1.000 15.00001 116 VAL B O 1
ATOM 3439 N N . TYR B 1 118 ? -0.63500 21.07900 -16.16900 1.000 7.36290 117 TYR B N 1
ATOM 3440 C CA . TYR B 1 118 ? 0.67500 20.47100 -16.34800 1.000 7.29970 117 TYR B CA 1
ATOM 3441 C C . TYR B 1 118 ? 0.71400 19.20100 -15.51600 1.000 12.05610 117 TYR B C 1
ATOM 3442 O O . TYR B 1 118 ? 0.46200 19.24300 -14.30900 1.000 12.79657 117 TYR B O 1
ATOM 3451 N N . VAL B 1 119 ? 1.02100 18.08000 -16.16000 1.000 12.50168 118 VAL B N 1
ATOM 3452 C CA . VAL B 1 119 ? 1.10100 16.78400 -15.50500 1.000 8.26110 118 VAL B CA 1
ATOM 3453 C C . VAL B 1 119 ? 2.57000 16.41900 -15.37900 1.000 7.01840 118 VAL B C 1
ATOM 3454 O O . VAL B 1 119 ? 3.31100 16.44500 -16.37200 1.000 9.34018 118 VAL B O 1
ATOM 3458 N N . ASP B 1 120 ? 2.99000 16.10000 -14.15400 1.000 9.30213 119 ASP B N 1
ATOM 3459 C CA . ASP B 1 120 ? 4.35400 15.70200 -13.84100 1.000 13.00852 119 ASP B CA 1
ATOM 3460 C C . ASP B 1 120 ? 4.40800 14.18100 -13.73800 1.000 16.93515 119 ASP B C 1
ATOM 3461 O O . ASP B 1 120 ? 3.77400 13.58100 -12.84800 1.000 17.79344 119 ASP B O 1
ATOM 3466 N N . ILE B 1 121 ? 5.17700 13.57400 -14.64900 1.000 18.02016 120 ILE B N 1
ATOM 3467 C CA . ILE B 1 121 ? 5.31100 12.12800 -14.78500 1.000 23.21569 120 ILE B CA 1
ATOM 3468 C C . ILE B 1 121 ? 6.77500 11.73900 -14.95900 1.000 19.23117 120 ILE B C 1
ATOM 3469 O O . ILE B 1 121 ? 7.08500 10.78300 -15.67700 1.000 27.96160 120 ILE B O 1
ATOM 3474 N N . SER B 1 122 ? 7.69200 12.46400 -14.31000 1.000 13.71773 121 SER B N 1
ATOM 3475 C CA . SER B 1 122 ? 9.10900 12.13700 -14.47300 1.000 22.43442 121 SER B CA 1
ATOM 3476 C C . SER B 1 122 ? 9.44100 10.76100 -13.90700 1.000 34.02847 121 SER B C 1
ATOM 3477 O O . SER B 1 122 ? 10.37000 10.10000 -14.38500 1.000 31.32076 121 SER B O 1
ATOM 3480 N N . SER B 1 123 ? 8.69000 10.30900 -12.90500 1.000 37.81050 122 SER B N 1
ATOM 3481 C CA . SER B 1 123 ? 8.88500 8.98600 -12.33300 1.000 31.26908 122 SER B CA 1
ATOM 3482 C C . SER B 1 123 ? 8.45600 7.86400 -13.27200 1.000 31.87725 122 SER B C 1
ATOM 3483 O O . SER B 1 123 ? 8.60000 6.69100 -12.91100 1.000 53.64301 122 SER B O 1
ATOM 3486 N N . ALA B 1 124 ? 7.91700 8.19000 -14.44800 1.000 30.22679 123 ALA B N 1
ATOM 3487 C CA . ALA B 1 124 ? 7.63900 7.18400 -15.46500 1.000 34.11708 123 ALA B CA 1
ATOM 3488 C C . ALA B 1 124 ? 8.87600 6.80600 -16.24900 1.000 34.17108 123 ALA B C 1
ATOM 3489 O O . ALA B 1 124 ? 8.87900 5.76000 -16.91000 1.000 33.94862 123 ALA B O 1
ATOM 3491 N N . GLN B 1 125 ? 9.89100 7.61600 -16.23300 1.000 38.91764 124 GLN B N 1
ATOM 3492 C CA . GLN B 1 125 ? 11.06000 7.41600 -17.04100 1.000 33.24220 124 GLN B CA 1
ATOM 3493 C C . GLN B 1 125 ? 10.74800 7.22300 -18.46400 1.000 30.68681 124 GLN B C 1
ATOM 3494 O O . GLN B 1 125 ? 11.39700 6.48100 -19.10000 1.000 31.93810 124 GLN B O 1
ATOM 3500 N N . ILE B 1 126 ? 9.73000 7.89800 -18.96000 1.000 28.88315 125 ILE B N 1
ATOM 3501 C CA . ILE B 1 126 ? 9.43100 7.86900 -20.38500 1.000 20.30957 125 ILE B CA 1
ATOM 3502 C C . ILE B 1 126 ? 10.32700 8.88400 -21.07200 1.000 18.85710 125 ILE B C 1
ATOM 3503 O O . ILE B 1 126 ? 10.70000 9.90900 -20.48900 1.000 18.61514 125 ILE B O 1
ATOM 3508 N N . ALA B 1 127 ? 10.70100 8.59900 -22.31000 1.000 15.73416 126 ALA B N 1
ATOM 3509 C CA . ALA B 1 127 ? 11.55200 9.50000 -23.05900 1.000 15.55413 126 ALA B CA 1
ATOM 3510 C C . ALA B 1 127 ? 10.93900 9.76400 -24.42400 1.000 23.61609 126 ALA B C 1
ATOM 3511 O O . ALA B 1 127 ? 10.07000 9.02900 -24.90200 1.000 23.55409 126 ALA B O 1
ATOM 3513 N N . THR B 1 128 ? 11.40100 10.84500 -25.03200 1.000 25.94966 127 THR B N 1
ATOM 3514 C CA . THR B 1 128 ? 10.96300 11.28100 -26.34300 1.000 30.12059 127 THR B CA 1
ATOM 3515 C C . THR B 1 128 ? 12.15600 11.20800 -27.28500 1.000 30.96512 127 THR B C 1
ATOM 3516 O O . THR B 1 128 ? 13.28700 11.53200 -26.89700 1.000 28.98554 127 THR B O 1
ATOM 3520 N N . PHE B 1 129 ? 11.91400 10.73300 -28.50500 1.000 34.14848 128 PHE B N 1
ATOM 3521 C CA . PHE B 1 129 ? 12.97300 10.51000 -29.48100 1.000 40.89716 128 PHE B CA 1
ATOM 3522 C C . PHE B 1 129 ? 12.75300 11.37800 -30.70900 1.000 43.15663 128 PHE B C 1
ATOM 3523 O O . PHE B 1 129 ? 11.67300 11.34600 -31.31000 1.000 38.44063 128 PHE B O 1
ATOM 3531 N N . ASP B 1 130 ? 13.78400 12.12900 -31.09400 1.000 43.35773 129 ASP B N 1
ATOM 3532 C CA . ASP B 1 130 ? 13.75100 12.89500 -32.33600 1.000 53.28855 129 ASP B CA 1
ATOM 3533 C C . ASP B 1 130 ? 15.14900 12.94600 -32.93300 1.000 51.90280 129 ASP B C 1
ATOM 3534 O O . ASP B 1 130 ? 16.05600 13.53100 -32.33200 1.000 52.93896 129 ASP B O 1
ATOM 3539 N N . ASP B 1 131 ? 15.30200 12.34100 -34.11000 1.000 51.00237 130 ASP B N 1
ATOM 3540 C CA . ASP B 1 131 ? 16.54300 12.31600 -34.89000 1.000 54.12427 130 ASP B CA 1
ATOM 3541 C C . ASP B 1 131 ? 17.75900 12.04500 -34.01400 1.000 47.52564 130 ASP B C 1
ATOM 3542 O O . ASP B 1 131 ? 18.66700 12.86700 -33.89000 1.000 56.57510 130 ASP B O 1
ATOM 3544 N N . GLY B 1 132 ? 17.76400 10.86800 -33.39800 1.000 40.30211 131 GLY B N 1
ATOM 3545 C CA . GLY B 1 132 ? 18.91800 10.48000 -32.61800 1.000 43.73903 131 GLY B CA 1
ATOM 3546 C C . GLY B 1 132 ? 19.11500 11.23600 -31.32700 1.000 46.33074 131 GLY B C 1
ATOM 3547 O O . GLY B 1 132 ? 20.13200 11.03000 -30.65700 1.000 49.15146 131 GLY B O 1
ATOM 3548 N N . VAL B 1 133 ? 18.18600 12.11200 -30.95500 1.000 51.00025 132 VAL B N 1
ATOM 3549 C CA . VAL B 1 133 ? 18.23400 12.81700 -29.68000 1.000 43.43974 132 VAL B CA 1
ATOM 3550 C C . VAL B 1 133 ? 17.12500 12.25200 -28.80400 1.000 47.35370 132 VAL B C 1
ATOM 3551 O O . VAL B 1 133 ? 15.94300 12.30800 -29.17000 1.000 44.50705 132 VAL B O 1
ATOM 3555 N N . ALA B 1 134 ? 17.50600 11.69000 -27.66200 1.000 39.54158 133 ALA B N 1
ATOM 3556 C CA . ALA B 1 134 ? 16.56300 11.14700 -26.69500 1.000 36.94844 133 ALA B CA 1
ATOM 3557 C C . ALA B 1 134 ? 16.54900 12.04600 -25.46800 1.000 37.37979 133 ALA B C 1
ATOM 3558 O O . ALA B 1 134 ? 17.61100 12.40200 -24.94300 1.000 35.08045 133 ALA B O 1
ATOM 3560 N N . LYS B 1 135 ? 15.35200 12.41600 -25.02000 1.000 28.50371 134 LYS B N 1
ATOM 3561 C CA . LYS B 1 135 ? 15.19500 13.35200 -23.91700 1.000 17.21151 134 LYS B CA 1
ATOM 3562 C C . LYS B 1 135 ? 14.18200 12.81100 -22.92300 1.000 19.02567 134 LYS B C 1
ATOM 3563 O O . LYS B 1 135 ? 13.13200 12.29700 -23.31300 1.000 17.97505 134 LYS B O 1
ATOM 3569 N N . HIS B 1 136 ? 14.49200 12.94000 -21.63700 1.000 17.19621 135 HIS B N 1
ATOM 3570 C CA . HIS B 1 136 ? 13.57900 12.47400 -20.60300 1.000 15.56978 135 HIS B CA 1
ATOM 3571 C C . HIS B 1 136 ? 12.38700 13.41900 -20.50300 1.000 16.37362 135 HIS B C 1
ATOM 3572 O O . HIS B 1 136 ? 12.55600 14.64000 -20.41200 1.000 12.95574 135 HIS B O 1
ATOM 3579 N N . ILE B 1 137 ? 11.18400 12.85400 -20.52600 1.000 13.56667 136 ILE B N 1
ATOM 3580 C CA . ILE B 1 137 ? 9.96100 13.64100 -20.41900 1.000 10.92386 136 ILE B CA 1
ATOM 3581 C C . ILE B 1 137 ? 9.72600 13.96500 -18.94700 1.000 12.70325 136 ILE B C 1
ATOM 3582 O O . ILE B 1 137 ? 9.32500 13.09700 -18.16600 1.000 8.72318 136 ILE B O 1
ATOM 3587 N N . LYS B 1 138 ? 9.98600 15.21800 -18.56400 1.000 21.29813 137 LYS B N 1
ATOM 3588 C CA . LYS B 1 138 ? 9.60000 15.68600 -17.23600 1.000 11.13616 137 LYS B CA 1
ATOM 3589 C C . LYS B 1 138 ? 8.08300 15.72100 -17.09400 1.000 11.86418 137 LYS B C 1
ATOM 3590 O O . LYS B 1 138 ? 7.53100 15.22800 -16.10400 1.000 19.66451 137 LYS B O 1
ATOM 3596 N N . GLY B 1 139 ? 7.39000 16.29500 -18.06900 1.000 10.78075 138 GLY B N 1
ATOM 3597 C CA . GLY B 1 139 ? 5.94200 16.29000 -17.98800 1.000 10.37848 138 GLY B CA 1
ATOM 3598 C C . GLY B 1 139 ? 5.30500 16.75200 -19.27900 1.000 12.95956 138 GLY B C 1
ATOM 3599 O O . GLY B 1 139 ? 5.95500 16.84200 -20.32100 1.000 15.02128 138 GLY B O 1
ATOM 3600 N N . PHE B 1 140 ? 4.01200 17.05300 -19.20000 1.000 10.03792 139 PHE B N 1
ATOM 3601 C CA . PHE B 1 140 ? 3.34400 17.60000 -20.37400 1.000 8.70708 139 PHE B CA 1
ATOM 3602 C C . PHE B 1 140 ? 2.17400 18.48200 -19.96700 1.000 9.40485 139 PHE B C 1
ATOM 3603 O O . PHE B 1 140 ? 1.51800 18.24400 -18.95400 1.000 8.31945 139 PHE B O 1
ATOM 3611 N N . TRP B 1 141 ? 1.91300 19.49300 -20.78800 1.000 9.74875 140 TRP B N 1
ATOM 3612 C CA . TRP B 1 141 ? 0.72200 20.31900 -20.65500 1.000 6.40705 140 TRP B CA 1
ATOM 3613 C C . TRP B 1 141 ? -0.38800 19.76300 -21.53700 1.000 11.02604 140 TRP B C 1
ATOM 3614 O O . TRP B 1 141 ? -0.16000 19.45800 -22.71200 1.000 15.30316 140 TRP B O 1
ATOM 3625 N N . ALA B 1 142 ? -1.58300 19.64600 -20.97000 1.000 11.57995 141 ALA B N 1
ATOM 3626 C CA . ALA B 1 142 ? -2.80600 19.41000 -21.72800 1.000 9.66409 141 ALA B CA 1
ATOM 3627 C C . ALA B 1 142 ? -3.62500 20.69300 -21.69900 1.000 18.30475 141 ALA B C 1
ATOM 3628 O O . ALA B 1 142 ? -4.01600 21.15800 -20.62000 1.000 14.60219 141 ALA B O 1
ATOM 3630 N N . ILE B 1 143 ? -3.87000 21.26600 -22.87700 1.000 18.18634 142 ILE B N 1
ATOM 3631 C CA . ILE B 1 143 ? -4.49000 22.58100 -23.00700 1.000 13.22500 142 ILE B CA 1
ATOM 3632 C C . ILE B 1 143 ? -5.56800 22.50900 -24.07700 1.000 15.52477 142 ILE B C 1
ATOM 3633 O O . ILE B 1 143 ? -5.40000 21.82500 -25.08900 1.000 17.64049 142 ILE B O 1
ATOM 3638 N N . TYR B 1 144 ? -6.67700 23.21100 -23.87100 1.000 19.81673 143 TYR B N 1
ATOM 3639 C CA . TYR B 1 144 ? -7.71200 23.11800 -24.88900 1.000 19.02315 143 TYR B CA 1
ATOM 3640 C C . TYR B 1 144 ? -7.46600 24.09200 -26.03500 1.000 17.72824 143 TYR B C 1
ATOM 3641 O O . TYR B 1 144 ? -6.67400 25.03600 -25.94300 1.000 12.20580 143 TYR B O 1
ATOM 3650 N N . ASP B 1 145 ? -8.17600 23.83700 -27.12900 1.000 21.68582 144 ASP B N 1
ATOM 3651 C CA . ASP B 1 145 ? -8.11400 24.62900 -28.34100 1.000 20.22040 144 ASP B CA 1
ATOM 3652 C C . ASP B 1 145 ? -9.43900 24.47200 -29.06500 1.000 28.18917 144 ASP B C 1
ATOM 3653 O O . ASP B 1 145 ? -10.17200 23.49800 -28.87000 1.000 30.96328 144 ASP B O 1
ATOM 3658 N N . ILE B 1 146 ? -9.68300 25.43800 -29.90900 1.000 32.77892 145 ILE B N 1
ATOM 3659 C CA . ILE B 1 146 ? -10.83100 25.49800 -30.74300 1.000 33.29199 145 ILE B CA 1
ATOM 3660 C C . ILE B 1 146 ? -10.27200 25.66200 -32.13100 1.000 38.20128 145 ILE B C 1
ATOM 3661 O O . ILE B 1 146 ? -9.49300 26.53100 -32.39800 1.000 33.09459 145 ILE B O 1
ATOM 3666 N N . VAL B 1 147 ? -10.40200 24.78400 -33.11600 1.000 44.68493 146 VAL B N 1
ATOM 3667 C CA . VAL B 1 147 ? -9.67600 24.80200 -34.38200 1.000 53.91978 146 VAL B CA 1
ATOM 3668 C C . VAL B 1 147 ? -10.66900 24.87300 -35.53500 1.000 55.17324 146 VAL B C 1
ATOM 3669 O O . VAL B 1 147 ? -11.74100 24.26900 -35.46900 1.000 56.08671 146 VAL B O 1
ATOM 3673 N N . GLU B 1 148 ? -10.37500 25.69300 -36.53700 1.000 57.83892 147 GLU B N 1
ATOM 3674 C CA . GLU B 1 148 ? -11.20400 25.80100 -37.73300 1.000 74.29018 147 GLU B CA 1
ATOM 3675 C C . GLU B 1 148 ? -10.67700 25.04200 -38.94200 1.000 76.14429 147 GLU B C 1
ATOM 3676 O O . GLU B 1 148 ? -9.78000 25.46200 -39.62400 1.000 66.02408 147 GLU B O 1
ATOM 3682 N N . MET B 1 149 ? -11.28500 23.90000 -39.18200 1.000 84.72303 148 MET B N 1
ATOM 3683 C CA . MET B 1 149 ? -10.98600 23.05200 -40.32500 1.000 90.54409 148 MET B CA 1
ATOM 3684 C C . MET B 1 149 ? -12.11800 23.65100 -41.05700 1.000 90.24836 148 MET B C 1
ATOM 3685 O O . MET B 1 149 ? -13.25900 23.30100 -40.79900 1.000 87.27308 148 MET B O 1
ATOM 3687 N N . ASN B 1 150 ? -11.79500 24.32600 -42.13400 1.000 95.48420 149 ASN B N 1
ATOM 3688 C CA . ASN B 1 150 ? -12.72500 25.26800 -42.69300 1.000 96.88902 149 ASN B CA 1
ATOM 3689 C C . ASN B 1 150 ? -14.15100 24.98700 -42.86200 1.000 93.04652 149 ASN B C 1
ATOM 3690 O O . ASN B 1 150 ? -14.61000 24.01600 -43.42300 1.000 86.71195 149 ASN B O 1
ATOM 3695 N N . GLY B 1 151 ? -14.82100 25.92000 -42.21600 1.000 89.47217 150 GLY B N 1
ATOM 3696 C CA . GLY B 1 151 ? -16.23100 26.02300 -42.06400 1.000 84.57914 150 GLY B CA 1
ATOM 3697 C C . GLY B 1 151 ? -16.67200 25.44100 -40.76400 1.000 80.88917 150 GLY B C 1
ATOM 3698 O O . GLY B 1 151 ? -17.72600 25.78100 -40.26700 1.000 79.63642 150 GLY B O 1
ATOM 3699 N N . ILE B 1 152 ? -15.81500 24.59800 -40.22700 1.000 78.96052 151 ILE B N 1
ATOM 3700 C CA . ILE B 1 152 ? -16.11600 23.92500 -38.99600 1.000 73.90418 151 ILE B CA 1
ATOM 3701 C C . ILE B 1 152 ? -15.15100 24.19400 -37.88600 1.000 70.64073 151 ILE B C 1
ATOM 3702 O O . ILE B 1 152 ? -13.96800 24.25200 -38.09800 1.000 71.33901 151 ILE B O 1
ATOM 3707 N N . ASN B 1 153 ? -15.71900 24.40900 -36.71700 1.000 62.38172 152 ASN B N 1
ATOM 3708 C CA . ASN B 1 153 ? -15.04000 24.57800 -35.43700 1.000 58.60153 152 ASN B CA 1
ATOM 3709 C C . ASN B 1 153 ? -15.10800 23.33400 -34.56000 1.000 60.10242 152 ASN B C 1
ATOM 3710 O O . ASN B 1 153 ? -16.19600 22.87800 -34.19200 1.000 56.44943 152 ASN B O 1
ATOM 3715 N N . HIS B 1 154 ? -13.95200 22.78000 -34.25500 1.000 60.48577 153 HIS B N 1
ATOM 3716 C CA . HIS B 1 154 ? -13.90600 21.61100 -33.42300 1.000 58.25008 153 HIS B CA 1
ATOM 3717 C C . HIS B 1 154 ? -13.15700 21.84300 -32.14300 1.000 50.85725 153 HIS B C 1
ATOM 3718 O O . HIS B 1 154 ? -12.33300 22.71500 -32.05600 1.000 39.58979 153 HIS B O 1
ATOM 3725 N N . ASP B 1 155 ? -13.49000 21.02500 -31.16200 1.000 49.34083 154 ASP B N 1
ATOM 3726 C CA . ASP B 1 155 ? -12.87000 21.01200 -29.84300 1.000 44.91080 154 ASP B CA 1
ATOM 3727 C C . ASP B 1 155 ? -11.63400 20.12300 -29.91200 1.000 42.32392 154 ASP B C 1
ATOM 3728 O O . ASP B 1 155 ? -11.74400 18.90900 -30.11600 1.000 47.16907 154 ASP B O 1
ATOM 3733 N N . VAL B 1 156 ? -10.47300 20.76200 -29.74000 1.000 36.62622 155 VAL B N 1
ATOM 3734 C CA . VAL B 1 156 ? -9.20800 20.05200 -29.84500 1.000 33.26336 155 VAL B CA 1
ATOM 3735 C C . VAL B 1 156 ? -8.50800 20.11500 -28.49300 1.000 36.57705 155 VAL B C 1
ATOM 3736 O O . VAL B 1 156 ? -8.63000 21.10700 -27.76900 1.000 37.11097 155 VAL B O 1
ATOM 3740 N N . LEU B 1 157 ? -7.80300 19.04600 -28.13500 1.000 30.49849 156 LEU B N 1
ATOM 3741 C CA . LEU B 1 157 ? -6.96200 19.01600 -26.94800 1.000 21.68608 156 LEU B CA 1
ATOM 3742 C C . LEU B 1 157 ? -5.51300 18.94200 -27.40600 1.000 17.50369 156 LEU B C 1
ATOM 3743 O O . LEU B 1 157 ? -5.14100 18.02500 -28.14100 1.000 26.37110 156 LEU B O 1
ATOM 3748 N N . ASP B 1 158 ? -4.71100 19.91100 -26.99700 1.000 17.15370 157 ASP B N 1
ATOM 3749 C CA . ASP B 1 158 ? -3.31800 20.00700 -27.38500 1.000 16.87566 157 ASP B CA 1
ATOM 3750 C C . ASP B 1 158 ? -2.42700 19.49900 -26.26300 1.000 16.68921 157 ASP B C 1
ATOM 3751 O O . ASP B 1 158 ? -2.73300 19.65000 -25.07400 1.000 17.65734 157 ASP B O 1
ATOM 3756 N N . PHE B 1 159 ? -1.32000 18.88700 -26.66200 1.000 17.16400 158 PHE B N 1
ATOM 3757 C CA . PHE B 1 159 ? -0.31800 18.38900 -25.73400 1.000 11.44929 158 PHE B CA 1
ATOM 3758 C C . PHE B 1 159 ? 1.00500 19.07300 -26.04000 1.000 10.56077 158 PHE B C 1
ATOM 3759 O O . PHE B 1 159 ? 1.40500 19.16800 -27.20500 1.000 13.59332 158 PHE B O 1
ATOM 3767 N N . VAL B 1 160 ? 1.65900 19.57600 -24.99900 1.000 6.60264 159 VAL B N 1
ATOM 3768 C CA . VAL B 1 160 ? 2.96800 20.20900 -25.11600 1.000 7.26800 159 VAL B CA 1
ATOM 3769 C C . VAL B 1 160 ? 3.92500 19.44900 -24.21100 1.000 10.61607 159 VAL B C 1
ATOM 3770 O O . VAL B 1 160 ? 3.71200 19.37600 -22.99700 1.000 12.68308 159 VAL B O 1
ATOM 3774 N N . VAL B 1 161 ? 4.96800 18.87800 -24.79800 1.000 10.91070 160 VAL B N 1
ATOM 3775 C CA . VAL B 1 161 ? 5.91600 18.06300 -24.04600 1.000 11.60288 160 VAL B CA 1
ATOM 3776 C C . VAL B 1 161 ? 6.93500 18.97200 -23.37000 1.000 10.77112 160 VAL B C 1
ATOM 3777 O O . VAL B 1 161 ? 7.45600 19.91300 -23.98400 1.000 8.83177 160 VAL B O 1
ATOM 3781 N N . ASP B 1 162 ? 7.21400 18.69800 -22.09300 1.000 9.99504 161 ASP B N 1
ATOM 3782 C CA . ASP B 1 162 ? 8.20400 19.41800 -21.30500 1.000 10.22212 161 ASP B CA 1
ATOM 3783 C C . ASP B 1 162 ? 9.33300 18.45500 -20.96700 1.000 16.30258 161 ASP B C 1
ATOM 3784 O O . ASP B 1 162 ? 9.14900 17.52500 -20.16600 1.000 15.44052 161 ASP B O 1
ATOM 3789 N N . THR B 1 163 ? 10.49300 18.69300 -21.57400 1.000 16.94878 162 THR B N 1
ATOM 3790 C CA . THR B 1 163 ? 11.72400 17.97500 -21.28800 1.000 13.38213 162 THR B CA 1
ATOM 3791 C C . THR B 1 163 ? 12.74400 18.85100 -20.56800 1.000 19.22032 162 THR B C 1
ATOM 3792 O O . THR B 1 163 ? 13.92300 18.48700 -20.50100 1.000 28.43983 162 THR B O 1
ATOM 3796 N N . ASP B 1 164 ? 12.31200 19.99500 -20.03700 1.000 19.18406 163 ASP B N 1
ATOM 3797 C CA . ASP B 1 164 ? 13.14200 20.92000 -19.25700 1.000 23.83222 163 ASP B CA 1
ATOM 3798 C C . ASP B 1 164 ? 14.49000 21.18400 -19.93500 1.000 25.46815 163 ASP B C 1
ATOM 3799 O O . ASP B 1 164 ? 15.55800 20.88700 -19.40000 1.000 23.86675 163 ASP B O 1
ATOM 3804 N N . THR B 1 165 ? 14.42500 21.77200 -21.13000 1.000 28.59420 164 THR B N 1
ATOM 3805 C CA . THR B 1 165 ? 15.63700 22.05300 -21.88500 1.000 30.89020 164 THR B CA 1
ATOM 3806 C C . THR B 1 165 ? 15.45500 23.28400 -22.76500 1.000 32.49539 164 THR B C 1
ATOM 3807 O O . THR B 1 165 ? 14.35600 23.56600 -23.25000 1.000 26.06456 164 THR B O 1
ATOM 3811 N N . ASP B 1 166 ? 16.57200 23.99500 -22.97400 1.000 32.53694 165 ASP B N 1
ATOM 3812 C CA . ASP B 1 166 ? 16.57100 25.27900 -23.67200 1.000 29.58957 165 ASP B CA 1
ATOM 3813 C C . ASP B 1 166 ? 15.95700 25.17900 -25.06000 1.000 27.26141 165 ASP B C 1
ATOM 3814 O O . ASP B 1 166 ? 15.38700 26.15700 -25.55800 1.000 38.66525 165 ASP B O 1
ATOM 3819 N N . ASP B 1 167 ? 16.07000 24.02100 -25.70500 1.000 28.66772 166 ASP B N 1
ATOM 3820 C CA . ASP B 1 167 ? 15.48700 23.80400 -27.02100 1.000 30.46690 166 ASP B CA 1
ATOM 3821 C C . ASP B 1 167 ? 14.32700 22.81400 -26.97500 1.000 26.90769 166 ASP B C 1
ATOM 3822 O O . ASP B 1 167 ? 14.13000 22.04100 -27.91600 1.000 30.47102 166 ASP B O 1
ATOM 3827 N N . ASN B 1 168 ? 13.55600 22.82100 -25.88900 1.000 22.10102 167 ASN B N 1
ATOM 3828 C CA . ASN B 1 168 ? 12.35200 22.00300 -25.84700 1.000 21.56771 167 ASN B CA 1
ATOM 3829 C C . ASN B 1 168 ? 11.41300 22.40700 -26.97500 1.000 19.77063 167 ASN B C 1
ATOM 3830 O O . ASN B 1 168 ? 11.28900 23.58800 -27.31200 1.000 27.83097 167 ASN B O 1
ATOM 3835 N N . VAL B 1 169 ? 10.75500 21.41600 -27.56500 1.000 17.63382 168 VAL B N 1
ATOM 3836 C CA . VAL B 1 169 ? 9.79000 21.65500 -28.63000 1.000 19.72510 168 VAL B CA 1
ATOM 3837 C C . VAL B 1 169 ? 8.41300 21.81900 -27.99300 1.000 19.03466 168 VAL B C 1
ATOM 3838 O O . VAL B 1 169 ? 7.79700 20.84300 -27.55300 1.000 17.03610 168 VAL B O 1
ATOM 3842 N N . TYR B 1 170 ? 7.93600 23.06200 -27.94500 1.000 17.70298 169 TYR B N 1
ATOM 3843 C CA . TYR B 1 170 ? 6.65400 23.39800 -27.34200 1.000 12.39004 169 TYR B CA 1
ATOM 3844 C C . TYR B 1 170 ? 5.49500 23.35100 -28.32700 1.000 13.90990 169 TYR B C 1
ATOM 3845 O O . TYR B 1 170 ? 4.36100 23.64400 -27.93300 1.000 15.27314 169 TYR B O 1
ATOM 3854 N N . VAL B 1 171 ? 5.74400 22.99800 -29.58300 1.000 10.61376 170 VAL B N 1
ATOM 3855 C CA . VAL B 1 171 ? 4.69800 23.01200 -30.60100 1.000 14.71101 170 VAL B CA 1
ATOM 3856 C C . VAL B 1 171 ? 3.58400 22.05200 -30.20000 1.000 10.31279 170 VAL B C 1
ATOM 3857 O O . VAL B 1 171 ? 3.83100 20.85400 -30.01600 1.000 20.43246 170 VAL B O 1
ATOM 3861 N N . PRO B 1 172 ? 2.35500 22.53600 -30.04500 1.000 17.81164 171 PRO B N 1
ATOM 3862 C CA . PRO B 1 172 ? 1.27500 21.67400 -29.55300 1.000 15.74208 171 PRO B CA 1
ATOM 3863 C C . PRO B 1 172 ? 0.99800 20.50900 -30.49100 1.000 17.50777 171 PRO B C 1
ATOM 3864 O O . PRO B 1 172 ? 1.26900 20.56800 -31.69200 1.000 26.53129 171 PRO B O 1
ATOM 3868 N N . GLN B 1 173 ? 0.44300 19.44200 -29.92300 1.000 13.83285 172 GLN B N 1
ATOM 3869 C CA . GLN B 1 173 ? 0.01200 18.27500 -30.68100 1.000 18.78623 172 GLN B CA 1
ATOM 3870 C C . GLN B 1 173 ? -1.49200 18.12500 -30.51300 1.000 21.59445 172 GLN B C 1
ATOM 3871 O O . GLN B 1 173 ? -1.96600 17.94600 -29.37700 1.000 25.75121 172 GLN B O 1
ATOM 3877 N N . PRO B 1 174 ? -2.27000 18.21200 -31.58900 1.000 25.27043 173 PRO B N 1
ATOM 3878 C CA . PRO B 1 174 ? -3.73100 18.20900 -31.47900 1.000 18.52283 173 PRO B CA 1
ATOM 3879 C C . PRO B 1 174 ? -4.34300 16.81900 -31.41000 1.000 20.55090 173 PRO B C 1
ATOM 3880 O O . PRO B 1 174 ? -3.85600 15.85300 -31.99900 1.000 33.67662 173 PRO B O 1
ATOM 3884 N N . PHE B 1 175 ? -5.45700 16.74900 -30.68700 1.000 16.12471 174 PHE B N 1
ATOM 3885 C CA . PHE B 1 175 ? -6.21700 15.51900 -30.48900 1.000 23.02502 174 PHE B CA 1
ATOM 3886 C C . PHE B 1 175 ? -7.68500 15.92000 -30.50200 1.000 37.41387 174 PHE B C 1
ATOM 3887 O O . PHE B 1 175 ? -8.14800 16.59300 -29.57900 1.000 47.29445 174 PHE B O 1
ATOM 3895 N N . ILE B 1 176 ? -8.44100 15.56500 -31.49800 1.000 42.63219 175 ILE B N 1
ATOM 3896 C CA . ILE B 1 176 ? -9.81600 15.97300 -31.59900 1.000 37.98655 175 ILE B CA 1
ATOM 3897 C C . ILE B 1 176 ? -10.85400 15.28000 -30.72900 1.000 49.37007 175 ILE B C 1
ATOM 3898 O O . ILE B 1 176 ? -11.04400 14.10900 -30.80000 1.000 53.73705 175 ILE B O 1
ATOM 3903 N N . LEU B 1 177 ? -11.54600 16.07400 -29.93200 1.000 48.20183 176 LEU B N 1
ATOM 3904 C CA . LEU B 1 177 ? -12.56000 15.67000 -28.97300 1.000 50.14175 176 LEU B CA 1
ATOM 3905 C C . LEU B 1 177 ? -13.97000 15.85300 -29.50700 1.000 60.74675 176 LEU B C 1
ATOM 3906 O O . LEU B 1 177 ? -14.89300 15.15700 -29.06600 1.000 56.09726 176 LEU B O 1
ATOM 3911 N N . SER B 1 178 ? -14.13700 16.78200 -30.45300 1.000 68.17139 177 SER B N 1
ATOM 3912 C CA . SER B 1 178 ? -15.45100 17.17900 -30.94700 1.000 73.71348 177 SER B CA 1
ATOM 3913 C C . SER B 1 178 ? -16.19200 16.03700 -31.62900 1.000 82.53623 177 SER B C 1
ATOM 3914 O O . SER B 1 178 ? -17.42700 16.05900 -31.68500 1.000 85.61929 177 SER B O 1
ATOM 3917 N N . SER B 1 179 ? -15.47300 15.05000 -32.15200 1.000 71.74657 178 SER B N 1
ATOM 3918 C CA . SER B 1 179 ? -16.11100 13.90700 -32.77900 1.000 75.59117 178 SER B CA 1
ATOM 3919 C C . SER B 1 179 ? -16.67400 12.96600 -31.71900 1.000 78.23276 178 SER B C 1
ATOM 3920 O O . SER B 1 179 ? -16.26800 12.98800 -30.55300 1.000 77.48492 178 SER B O 1
ATOM 3923 N N . GLY B 1 180 ? -17.62900 12.14200 -32.13400 1.000 74.88316 179 GLY B N 1
ATOM 3924 C CA . GLY B 1 180 ? -18.11900 11.10600 -31.25300 1.000 77.38970 179 GLY B CA 1
ATOM 3925 C C . GLY B 1 180 ? -17.20300 9.91300 -31.13000 1.000 81.29408 179 GLY B C 1
ATOM 3926 O O . GLY B 1 180 ? -17.49400 8.98300 -30.37300 1.000 73.59006 179 GLY B O 1
ATOM 3927 N N . GLN B 1 181 ? -16.08300 9.93300 -31.84800 1.000 81.52687 180 GLN B N 1
ATOM 3928 C CA . GLN B 1 181 ? -15.22200 8.76800 -31.96600 1.000 84.51492 180 GLN B CA 1
ATOM 3929 C C . GLN B 1 181 ? -14.44100 8.51800 -30.68100 1.000 75.95717 180 GLN B C 1
ATOM 3930 O O . GLN B 1 181 ? -14.18200 9.43100 -29.89300 1.000 82.39257 180 GLN B O 1
ATOM 3932 N N . SER B 1 182 ? -14.09300 7.26000 -30.54400 1.000 75.65831 181 SER B N 1
ATOM 3933 C CA . SER B 1 182 ? -13.24700 6.86700 -29.42900 1.000 71.35771 181 SER B CA 1
ATOM 3934 C C . SER B 1 182 ? -11.78100 7.16600 -29.74900 1.000 73.05554 181 SER B C 1
ATOM 3935 O O . SER B 1 182 ? -11.42500 7.52800 -30.87200 1.000 74.36372 181 SER B O 1
ATOM 3938 N N . VAL B 1 183 ? -10.92500 7.01200 -28.73300 1.000 67.14427 182 VAL B N 1
ATOM 3939 C CA . VAL B 1 183 ? -9.47200 7.14300 -28.90500 1.000 66.44894 182 VAL B CA 1
ATOM 3940 C C . VAL B 1 183 ? -8.97400 6.34800 -30.11200 1.000 68.34197 182 VAL B C 1
ATOM 3941 O O . VAL B 1 183 ? -8.42500 6.91400 -31.07500 1.000 61.69465 182 VAL B O 1
ATOM 3945 N N . ALA B 1 184 ? -9.19500 5.02400 -30.08900 1.000 76.50868 183 ALA B N 1
ATOM 3946 C CA . ALA B 1 184 ? -8.64900 4.13900 -31.12200 1.000 67.78643 183 ALA B CA 1
ATOM 3947 C C . ALA B 1 184 ? -9.00600 4.59600 -32.52300 1.000 65.34948 183 ALA B C 1
ATOM 3948 O O . ALA B 1 184 ? -8.15100 4.66400 -33.39800 1.000 69.69940 183 ALA B O 1
ATOM 3950 N N . GLU B 1 185 ? -10.25800 4.91500 -32.73300 1.000 64.33671 184 GLU B N 1
ATOM 3951 C CA . GLU B 1 185 ? -10.70600 5.66900 -33.88800 1.000 70.21718 184 GLU B CA 1
ATOM 3952 C C . GLU B 1 185 ? -9.81000 6.81000 -34.31100 1.000 75.54855 184 GLU B C 1
ATOM 3953 O O . GLU B 1 185 ? -9.35800 6.85400 -35.45900 1.000 72.76224 184 GLU B O 1
ATOM 3959 N N . VAL B 1 186 ? -9.60200 7.76200 -33.43400 1.000 79.29095 185 VAL B N 1
ATOM 3960 C CA . VAL B 1 186 ? -9.02500 9.02200 -33.83400 1.000 74.68588 185 VAL B CA 1
ATOM 3961 C C . VAL B 1 186 ? -7.56900 8.82600 -34.18200 1.000 72.68231 185 VAL B C 1
ATOM 3962 O O . VAL B 1 186 ? -7.13900 9.18700 -35.27800 1.000 78.33757 185 VAL B O 1
ATOM 3966 N N . LEU B 1 187 ? -6.77200 8.30900 -33.23800 1.000 69.21829 186 LEU B N 1
ATOM 3967 C CA . LEU B 1 187 ? -5.32200 8.41600 -33.40500 1.000 71.68380 186 LEU B CA 1
ATOM 3968 C C . LEU B 1 187 ? -4.62000 7.10800 -33.75200 1.000 81.64734 186 LEU B C 1
ATOM 3969 O O . LEU B 1 187 ? -3.45400 7.13900 -34.17100 1.000 81.48578 186 LEU B O 1
ATOM 3974 N N . ASP B 1 188 ? -5.29700 5.96700 -33.62100 1.000 82.95069 187 ASP B N 1
ATOM 3975 C CA . ASP B 1 188 ? -4.70500 4.72100 -34.10200 1.000 79.95189 187 ASP B CA 1
ATOM 3976 C C . ASP B 1 188 ? -4.97200 4.49900 -35.59100 1.000 80.05199 187 ASP B C 1
ATOM 3977 O O . ASP B 1 188 ? -4.05300 4.15000 -36.34200 1.000 77.58373 187 ASP B O 1
ATOM 3982 N N . TYR B 1 189 ? -6.21600 4.53900 -36.02000 1.000 79.19533 188 TYR B N 1
ATOM 3983 C CA . TYR B 1 189 ? -6.60900 4.30400 -37.40400 1.000 76.38250 188 TYR B CA 1
ATOM 3984 C C . TYR B 1 189 ? -6.71900 5.45500 -38.36500 1.000 79.74829 188 TYR B C 1
ATOM 3985 O O . TYR B 1 189 ? -7.43200 5.34500 -39.33100 1.000 68.65582 188 TYR B O 1
ATOM 3994 N N . GLY B 1 190 ? -6.07400 6.56300 -38.05400 1.000 86.23428 189 GLY B N 1
ATOM 3995 C CA . GLY B 1 190 ? -6.01900 7.74800 -38.89300 1.000 85.25695 189 GLY B CA 1
ATOM 3996 C C . GLY B 1 190 ? -7.36200 8.40800 -39.28900 1.000 91.44728 189 GLY B C 1
ATOM 3997 O O . GLY B 1 190 ? -7.44800 9.07900 -40.31800 1.000 86.61630 189 GLY B O 1
ATOM 3998 N N . ALA B 1 191 ? -8.36300 8.34200 -38.42300 1.000 86.21150 190 ALA B N 1
ATOM 3999 C CA . ALA B 1 191 ? -9.67600 8.85400 -38.76100 1.000 90.13063 190 ALA B CA 1
ATOM 4000 C C . ALA B 1 191 ? -9.86900 10.32500 -38.48900 1.000 94.86277 190 ALA B C 1
ATOM 4001 O O . ALA B 1 191 ? -10.91000 10.89100 -38.78500 1.000 90.28401 190 ALA B O 1
ATOM 4003 N N . SER B 1 192 ? -8.84700 10.97300 -37.97000 1.000 89.05152 191 SER B N 1
ATOM 4004 C CA . SER B 1 192 ? -8.92000 12.36900 -37.62700 1.000 80.38381 191 SER B CA 1
ATOM 4005 C C . SER B 1 192 ? -8.58700 13.27600 -38.79400 1.000 84.13981 191 SER B C 1
ATOM 4006 O O . SER B 1 192 ? -8.53800 12.86200 -39.92100 1.000 86.03424 191 SER B O 1
ATOM 4009 N N . LEU B 1 193 ? -8.32500 14.53200 -38.51900 1.000 80.38961 192 LEU B N 1
ATOM 4010 C CA . LEU B 1 193 ? -8.00700 15.43200 -39.57600 1.000 75.60656 192 LEU B CA 1
ATOM 4011 C C . LEU B 1 193 ? -6.54000 15.74300 -39.49200 1.000 83.16677 192 LEU B C 1
ATOM 4012 O O . LEU B 1 193 ? -5.93500 16.33400 -40.36900 1.000 84.13912 192 LEU B O 1
ATOM 4017 N N . PHE B 1 194 ? -5.99200 15.32000 -38.38100 1.000 83.91980 193 PHE B N 1
ATOM 4018 C CA . PHE B 1 194 ? -4.60700 15.46000 -37.97300 1.000 78.31786 193 PHE B CA 1
ATOM 4019 C C . PHE B 1 194 ? -4.16200 14.04000 -38.14100 1.000 77.90033 193 PHE B C 1
ATOM 4020 O O . PHE B 1 194 ? -4.74600 13.13300 -37.58800 1.000 65.47782 193 PHE B O 1
ATOM 4028 N N . ASP B 1 195 ? -3.22900 13.83700 -39.02900 1.000 83.12935 194 ASP B N 1
ATOM 4029 C CA . ASP B 1 19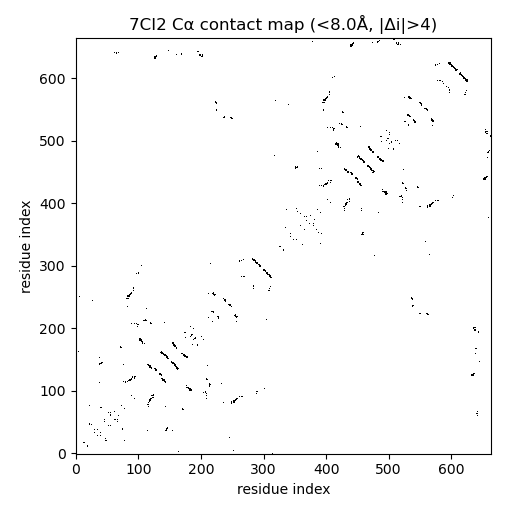5 ? -2.86600 12.49400 -39.30800 1.000 85.23068 194 ASP B CA 1
ATOM 4030 C C . ASP B 1 195 ? -1.42700 12.30500 -39.14600 1.000 83.80636 194 ASP B C 1
ATOM 4031 O O . ASP B 1 195 ? -0.93700 11.31900 -39.65000 1.000 84.95204 194 ASP B O 1
ATOM 4036 N N . ASP B 1 196 ? -0.73500 13.23000 -38.48700 1.000 76.46885 195 ASP B N 1
ATOM 4037 C CA . ASP B 1 196 ? 0.68600 13.01700 -38.43500 1.000 73.55025 195 ASP B CA 1
ATOM 4038 C C . ASP B 1 196 ? 1.18500 11.71400 -37.87100 1.000 72.58229 195 ASP B C 1
ATOM 4039 O O . ASP B 1 196 ? 2.33800 11.39100 -38.06000 1.000 75.75311 195 ASP B O 1
ATOM 4044 N N . ASP B 1 197 ? 0.37900 10.90200 -37.19800 1.000 62.59491 196 ASP B N 1
ATOM 4045 C CA . ASP B 1 197 ? 0.84500 9.57900 -36.62700 1.000 64.93465 196 ASP B CA 1
ATOM 4046 C C . ASP B 1 197 ? 1.94100 9.51800 -35.58300 1.000 58.15620 196 ASP B C 1
ATOM 4047 O O . ASP B 1 197 ? 1.78100 8.84200 -34.60200 1.000 55.20072 196 ASP B O 1
ATOM 4052 N N . THR B 1 198 ? 3.07700 10.15900 -35.82900 1.000 53.18842 197 THR B N 1
ATOM 4053 C CA . THR B 1 198 ? 4.12700 10.15100 -34.82200 1.000 57.42929 197 THR B CA 1
ATOM 4054 C C . THR B 1 198 ? 3.54800 10.90900 -33.63500 1.000 61.40841 197 THR B C 1
ATOM 4055 O O . THR B 1 198 ? 3.73100 10.53400 -32.47800 1.000 47.65709 197 THR B O 1
ATOM 4059 N N . SER B 1 199 ? 2.84900 11.99300 -33.95200 1.000 62.78839 198 SER B N 1
ATOM 4060 C CA . SER B 1 199 ? 2.17800 12.82000 -32.97000 1.000 44.57902 198 SER B CA 1
ATOM 4061 C C . SER B 1 199 ? 1.08000 12.02900 -32.28200 1.000 38.36816 198 SER B C 1
ATOM 4062 O O . SER B 1 199 ? 0.88100 12.14200 -31.07900 1.000 39.16610 198 SER B O 1
ATOM 4065 N N . ASN B 1 200 ? 0.36600 11.22800 -33.06100 1.000 37.90799 199 ASN B N 1
ATOM 4066 C CA . ASN B 1 200 ? -0.72700 10.42700 -32.53400 1.000 38.62025 199 ASN B CA 1
ATOM 4067 C C . ASN B 1 200 ? -0.27700 9.36500 -31.54100 1.000 41.84763 199 ASN B C 1
ATOM 4068 O O . ASN B 1 200 ? -0.91800 9.17400 -30.51300 1.000 44.93619 199 ASN B O 1
ATOM 4073 N N . THR B 1 201 ? 0.81400 8.66600 -31.83400 1.000 45.75526 200 THR B N 1
ATOM 4074 C CA . THR B 1 201 ? 1.26600 7.65300 -30.90900 1.000 46.35030 200 THR B CA 1
ATOM 4075 C C . THR B 1 201 ? 1.73400 8.28000 -29.64800 1.000 42.09292 200 THR B C 1
ATOM 4076 O O . THR B 1 201 ? 1.61300 7.70300 -28.60900 1.000 34.73520 200 THR B O 1
ATOM 4080 N N . LEU B 1 202 ? 2.29200 9.46500 -29.75500 1.000 36.48407 201 LEU B N 1
ATOM 4081 C CA . LEU B 1 202 ? 2.73900 10.21300 -28.58200 1.000 28.02369 201 LEU B CA 1
ATOM 4082 C C . LEU B 1 202 ? 1.56100 10.57400 -27.67600 1.000 23.01122 201 LEU B C 1
ATOM 4083 O O . LEU B 1 202 ? 1.61800 10.40300 -26.44900 1.000 22.27768 201 LEU B O 1
ATOM 4088 N N . ILE B 1 203 ? 0.47000 11.05800 -28.27300 1.000 24.17796 202 ILE B N 1
ATOM 4089 C CA . ILE B 1 203 ? -0.71400 11.40300 -27.49200 1.000 26.28658 202 ILE B CA 1
ATOM 4090 C C . ILE B 1 203 ? -1.31500 10.15200 -26.85700 1.000 30.45428 202 ILE B C 1
ATOM 4091 O O . ILE B 1 203 ? -1.80200 10.18600 -25.71700 1.000 29.55678 202 ILE B O 1
ATOM 4096 N N . LYS B 1 204 ? -1.29700 9.03300 -27.58700 1.000 33.81330 203 LYS B N 1
ATOM 4097 C CA . LYS B 1 204 ? -1.75300 7.76600 -27.02400 1.000 28.82684 203 LYS B CA 1
ATOM 4098 C C . LYS B 1 204 ? -0.92000 7.38300 -25.81000 1.000 30.64003 203 LYS B C 1
ATOM 4099 O O . LYS B 1 204 ? -1.44300 6.83600 -24.83000 1.000 22.21050 203 LYS B O 1
ATOM 4105 N N . GLY B 1 205 ? 0.38400 7.66000 -25.86500 1.000 30.06757 204 GLY B N 1
ATOM 4106 C CA . GLY B 1 205 ? 1.23700 7.39300 -24.72200 1.000 37.46143 204 GLY B CA 1
ATOM 4107 C C . GLY B 1 205 ? 0.94400 8.29200 -23.54000 1.000 30.20624 204 GLY B C 1
ATOM 4108 O O . GLY B 1 205 ? 1.10800 7.88000 -22.38700 1.000 28.14698 204 GLY B O 1
ATOM 4109 N N . LEU B 1 206 ? 0.50900 9.52500 -23.80100 1.000 27.43913 205 LEU B N 1
ATOM 4110 C CA . LEU B 1 206 ? 0.29100 10.46300 -22.70200 1.000 19.49474 205 LEU B CA 1
ATOM 4111 C C . LEU B 1 206 ? -1.09400 10.36900 -22.06300 1.000 21.10409 205 LEU B C 1
ATOM 4112 O O . LEU B 1 206 ? -1.23700 10.70500 -20.88200 1.000 23.92493 205 LEU B O 1
ATOM 4117 N N . LEU B 1 207 ? -2.11100 9.91300 -22.79200 1.000 17.41423 206 LEU B N 1
ATOM 4118 C CA . LEU B 1 207 ? -3.45800 9.83700 -22.22200 1.000 22.21674 206 LEU B CA 1
ATOM 4119 C C . LEU B 1 207 ? -3.57500 9.06700 -20.90300 1.000 24.58247 206 LEU B C 1
ATOM 4120 O O . LEU B 1 207 ? -4.38800 9.48100 -20.05600 1.000 29.84543 206 LEU B O 1
ATOM 4125 N N . PRO B 1 208 ? -2.85500 7.95900 -20.66900 1.000 34.17883 207 PRO B N 1
ATOM 4126 C CA . PRO B 1 208 ? -3.04400 7.23100 -19.39900 1.000 33.09601 207 PRO B CA 1
ATOM 4127 C C . PRO B 1 208 ? -2.77000 8.05700 -18.16000 1.000 32.43691 207 PRO B C 1
ATOM 4128 O O . PRO B 1 208 ? -3.42200 7.85100 -17.12900 1.000 35.91151 207 PRO B O 1
ATOM 4132 N N . TYR B 1 209 ? -1.82000 8.98200 -18.22600 1.000 31.48981 208 TYR B N 1
ATOM 4133 C CA . TYR B 1 209 ? -1.54900 9.84500 -17.08600 1.000 33.08337 208 TYR B CA 1
ATOM 4134 C C . TYR B 1 209 ? -2.57700 10.96600 -16.98600 1.000 30.22306 208 TYR B C 1
ATOM 4135 O O . TYR B 1 209 ? -3.02500 11.30500 -15.88600 1.000 26.02236 208 TYR B O 1
ATOM 4144 N N . LEU B 1 210 ? -2.99000 11.52200 -18.12900 1.000 25.26139 209 LEU B N 1
ATOM 4145 C CA . LEU B 1 210 ? -3.96000 12.61000 -18.14200 1.000 25.19340 209 LEU B CA 1
ATOM 4146 C C . LEU B 1 210 ? -5.35200 12.16700 -17.71500 1.000 27.24210 209 LEU B C 1
ATOM 4147 O O . LEU B 1 210 ? -6.18000 13.02000 -17.37800 1.000 31.12303 209 LEU B O 1
ATOM 4152 N N . LEU B 1 211 ? -5.63900 10.86400 -17.72200 1.000 26.70747 210 LEU B N 1
ATOM 4153 C CA . LEU B 1 211 ? -7.00000 10.43500 -17.40200 1.000 37.08651 210 LEU B CA 1
ATOM 4154 C C . LEU B 1 211 ? -7.40000 10.78600 -15.97100 1.000 31.41474 210 LEU B C 1
ATOM 4155 O O . LEU B 1 211 ? -8.58900 10.97700 -15.69100 1.000 32.83427 210 LEU B O 1
ATOM 4160 N N . TRP B 1 212 ? -6.43100 10.88700 -15.05900 1.000 29.34010 211 TRP B N 1
ATOM 4161 C CA . TRP B 1 212 ? -6.75200 11.09500 -13.65000 1.000 30.07449 211 TRP B CA 1
ATOM 4162 C C . TRP B 1 212 ? -7.52700 12.38200 -13.41600 1.000 40.51614 211 TRP B C 1
ATOM 4163 O O . TRP B 1 212 ? -8.36900 12.44200 -12.51200 1.000 40.19887 211 TRP B O 1
ATOM 4174 N N . LEU B 1 213 ? -7.26600 13.41200 -14.21500 1.000 35.60706 212 LEU B N 1
ATOM 4175 C CA . LEU B 1 213 ? -7.95100 14.68700 -14.06800 1.000 25.36745 212 LEU B CA 1
ATOM 4176 C C . LEU B 1 213 ? -9.34200 14.68900 -14.68500 1.000 36.53978 212 LEU B C 1
ATOM 4177 O O . LEU B 1 213 ? -10.08500 15.65700 -14.48900 1.000 41.03103 212 LEU B O 1
ATOM 4182 N N . CYS B 1 214 ? -9.71400 13.63400 -15.40900 1.000 36.12858 213 CYS B N 1
ATOM 4183 C CA . CYS B 1 214 ? -11.00700 13.54800 -16.06900 1.000 22.63273 213 CYS B CA 1
ATOM 4184 C C . CYS B 1 214 ? -11.96000 12.58100 -15.38500 1.000 32.21870 213 CYS B C 1
ATOM 4185 O O . CYS B 1 214 ? -13.09400 12.42000 -15.84500 1.000 46.25438 213 CYS B O 1
ATOM 4188 N N . VAL B 1 215 ? -11.58600 11.98900 -14.29900 1.000 38.64083 214 VAL B N 1
ATOM 4189 C CA . VAL B 1 215 ? -12.42300 11.01700 -13.62000 1.000 44.95164 214 VAL B CA 1
ATOM 4190 C C . VAL B 1 215 ? -13.38300 11.69200 -12.64100 1.000 52.72762 214 VAL B C 1
ATOM 4191 O O . VAL B 1 215 ? -13.13100 12.74000 -12.17400 1.000 58.40301 214 VAL B O 1
ATOM 4195 N N . ALA B 1 216 ? -14.51200 11.09600 -12.35900 1.000 49.71689 215 ALA B N 1
ATOM 4196 C CA . ALA B 1 216 ? -15.45300 11.64700 -11.44900 1.000 54.12356 215 ALA B CA 1
ATOM 4197 C C . ALA B 1 216 ? -14.94100 11.78400 -10.05000 1.000 60.28885 215 ALA B C 1
ATOM 4198 O O . ALA B 1 216 ? -15.31500 12.69800 -9.36700 1.000 68.36205 215 ALA B O 1
ATOM 4200 N N . GLU B 1 217 ? -14.15700 10.84800 -9.56200 1.000 54.79224 216 GLU B N 1
ATOM 4201 C CA . GLU B 1 217 ? -13.67500 10.96500 -8.19900 1.000 61.14276 216 GLU B CA 1
ATOM 4202 C C . GLU B 1 217 ? -12.21100 10.76300 -8.13200 1.000 59.81610 216 GLU B C 1
ATOM 4203 O O . GLU B 1 217 ? -11.76100 9.70800 -7.76400 1.000 61.11758 216 GLU B O 1
ATOM 4205 N N . PRO B 1 218 ? -11.47900 11.86900 -8.49900 1.000 55.47610 217 PRO B N 1
ATOM 4206 C CA . PRO B 1 218 ? -10.01700 11.81200 -8.60100 1.000 55.13829 217 PRO B CA 1
ATOM 4207 C C . PRO B 1 218 ? -9.37200 11.62200 -7.23700 1.000 54.09548 217 PRO B C 1
ATOM 4208 O O . PRO B 1 218 ? -9.94700 11.94200 -6.19500 1.000 56.09622 217 PRO B O 1
ATOM 4212 N N . ASP B 1 219 ? -8.15600 11.07900 -7.25100 1.000 52.73654 218 ASP B N 1
ATOM 4213 C CA . ASP B 1 219 ? -7.35400 10.97500 -6.03200 1.000 48.29511 218 ASP B CA 1
ATOM 4214 C C . ASP B 1 219 ? -6.36800 12.13800 -5.97000 1.000 42.97134 218 ASP B C 1
ATOM 4215 O O . ASP B 1 219 ? -5.15100 11.97300 -6.03200 1.000 41.37433 218 ASP B O 1
ATOM 4220 N N . ILE B 1 220 ? -6.90800 13.31400 -5.79800 1.000 46.83487 219 ILE B N 1
ATOM 4221 C CA . ILE B 1 220 ? -6.09400 14.49000 -5.72300 1.000 36.34647 219 ILE B CA 1
ATOM 4222 C C . ILE B 1 220 ? -6.02200 15.04400 -4.32700 1.000 34.58926 219 ILE B C 1
ATOM 4223 O O . ILE B 1 220 ? -6.98300 15.14000 -3.65000 1.000 32.99660 219 ILE B O 1
ATOM 4228 N N . THR B 1 221 ? -4.82700 15.31200 -3.88600 1.000 31.01045 220 THR B N 1
ATOM 4229 C CA . THR B 1 221 ? -4.59900 15.97300 -2.60900 1.000 26.59617 220 THR B CA 1
ATOM 4230 C C . THR B 1 221 ? -3.79300 17.24500 -2.82600 1.000 21.38944 220 THR B C 1
ATOM 4231 O O . THR B 1 221 ? -2.80600 17.25000 -3.57200 1.000 24.43136 220 THR B O 1
ATOM 4235 N N . TYR B 1 222 ? -4.21300 18.32100 -2.16700 1.000 18.54206 221 TYR B N 1
ATOM 4236 C CA . TYR B 1 222 ? -3.44700 19.56100 -2.11700 1.000 20.68821 221 TYR B CA 1
ATOM 4237 C C . TYR B 1 222 ? -2.81800 19.66800 -0.73400 1.000 18.30015 221 TYR B C 1
ATOM 4238 O O . TYR B 1 222 ? -3.52700 19.82300 0.26600 1.000 17.70343 221 TYR B O 1
ATOM 4247 N N . LYS B 1 223 ? -1.54400 19.54200 -0.67500 1.000 22.84770 222 LYS B N 1
ATOM 4248 C CA . LYS B 1 223 ? -0.75500 19.66300 0.55300 1.000 16.54077 222 LYS B CA 1
ATOM 4249 C C . LYS B 1 223 ? -1.09900 18.57700 1.57200 1.000 21.13204 222 LYS B C 1
ATOM 4250 O O . LYS B 1 223 ? -0.95400 18.77100 2.78100 1.000 17.35260 222 LYS B O 1
ATOM 4256 N N . GLY B 1 224 ? -1.52400 17.41300 1.08700 1.000 23.78813 223 GLY B N 1
ATOM 4257 C CA . GLY B 1 224 ? -1.81500 16.28400 1.94200 1.000 16.44980 223 GLY B CA 1
ATOM 4258 C C . GLY B 1 224 ? -3.25900 16.14300 2.35200 1.000 21.93050 223 GLY B C 1
ATOM 4259 O O . GLY B 1 224 ? -3.56100 15.31400 3.21800 1.000 28.79425 223 GLY B O 1
ATOM 4260 N N . LEU B 1 225 ? -4.16300 16.91900 1.76000 1.000 22.70906 224 LEU B N 1
ATOM 4261 C CA . LEU B 1 225 ? -5.54900 16.90500 2.18300 1.000 24.16146 224 LEU B CA 1
ATOM 4262 C C . LEU B 1 225 ? -6.42200 16.68500 0.95600 1.000 22.89019 224 LEU B C 1
ATOM 4263 O O . LEU B 1 225 ? -6.11600 17.20500 -0.12300 1.000 34.89758 224 LEU B O 1
ATOM 4268 N N . PRO B 1 226 ? -7.49600 15.91100 1.08200 1.000 31.36044 225 PRO B N 1
ATOM 4269 C CA . PRO B 1 226 ? -8.26800 15.52700 -0.10400 1.000 33.53703 225 PRO B CA 1
ATOM 4270 C C . PRO B 1 226 ? -8.88300 16.73700 -0.78600 1.000 27.88188 225 PRO B C 1
ATOM 4271 O O . PRO B 1 226 ? -9.18100 17.75100 -0.15500 1.000 31.88660 225 PRO B O 1
ATOM 4275 N N . VAL B 1 227 ? -8.94400 16.69700 -2.05300 1.000 32.30617 226 VAL B N 1
ATOM 4276 C CA . VAL B 1 227 ? -9.56100 17.74100 -2.85400 1.000 37.51990 226 VAL B CA 1
ATOM 4277 C C . VAL B 1 227 ? -10.71800 17.10400 -3.59900 1.000 34.75312 226 VAL B C 1
ATOM 4278 O O . VAL B 1 227 ? -10.52500 16.13900 -4.35000 1.000 39.47344 226 VAL B O 1
ATOM 4282 N N . SER B 1 228 ? -11.92000 17.61800 -3.36900 1.000 34.52847 227 SER B N 1
ATOM 4283 C CA . SER B 1 228 ? -13.04000 17.11000 -4.13200 1.000 47.07503 227 SER B CA 1
ATOM 4284 C C . SER B 1 228 ? -12.96700 17.66400 -5.54300 1.000 55.23526 227 SER B C 1
ATOM 4285 O O . SER B 1 228 ? -12.30300 18.67000 -5.81300 1.000 51.81878 227 SER B O 1
ATOM 4288 N N . ARG B 1 229 ? -13.66500 16.99000 -6.45100 1.000 58.61921 228 ARG B N 1
ATOM 4289 C CA . ARG B 1 229 ? -13.66100 17.43000 -7.83800 1.000 52.35784 228 ARG B CA 1
ATOM 4290 C C . ARG B 1 229 ? -14.47700 18.70700 -8.05100 1.000 51.57534 228 ARG B C 1
ATOM 4291 O O . ARG B 1 229 ? -14.20700 19.45900 -8.99500 1.000 45.76022 228 ARG B O 1
ATOM 4299 N N . GLU B 1 230 ? -15.43500 19.00600 -7.17100 1.000 58.12301 229 GLU B N 1
ATOM 4300 C CA . GLU B 1 230 ? -16.11100 20.29900 -7.24900 1.000 53.02518 229 GLU B CA 1
ATOM 4301 C C . GLU B 1 230 ? -15.14000 21.44400 -7.00200 1.000 51.44329 229 GLU B C 1
ATOM 4302 O O . GLU B 1 230 ? -15.07400 22.39400 -7.78900 1.000 56.54867 229 GLU B O 1
ATOM 4308 N N . GLU B 1 231 ? -14.38100 21.37800 -5.90900 1.000 52.85420 230 GLU B N 1
ATOM 4309 C CA . GLU B 1 231 ? -13.49300 22.48500 -5.58200 1.000 58.10616 230 GLU B CA 1
ATOM 4310 C C . GLU B 1 231 ? -12.21200 22.47800 -6.40800 1.000 54.72888 230 GLU B C 1
ATOM 4311 O O . GLU B 1 231 ? -11.50600 23.49200 -6.43100 1.000 56.07654 230 GLU B O 1
ATOM 4317 N N . LEU B 1 232 ? -11.91600 21.37900 -7.10500 1.000 52.78398 231 LEU B N 1
ATOM 4318 C CA . LEU B 1 232 ? -10.84600 21.39300 -8.09900 1.000 49.22259 231 LEU B CA 1
ATOM 4319 C C . LEU B 1 232 ? -11.17200 22.33700 -9.24900 1.000 53.69103 231 LEU B C 1
ATOM 4320 O O . LEU B 1 232 ? -10.31700 23.11900 -9.68300 1.000 58.43877 231 LEU B O 1
ATOM 4325 N N . THR B 1 233 ? -12.39600 22.24300 -9.74800 1.000 53.29660 232 THR B N 1
ATOM 4326 C CA . THR B 1 233 ? -12.84600 23.04400 -10.86900 1.000 50.76888 232 THR B CA 1
ATOM 4327 C C . THR B 1 233 ? -13.18200 24.47500 -10.48900 1.000 62.78008 232 THR B C 1
ATOM 4328 O O . THR B 1 233 ? -13.56800 25.27500 -11.33600 1.000 59.70959 232 THR B O 1
ATOM 4332 N N . ARG B 1 234 ? -13.03000 24.80300 -9.21500 1.000 61.84704 233 ARG B N 1
ATOM 4333 C CA . ARG B 1 234 ? -13.31700 26.15000 -8.75800 1.000 64.80265 233 ARG B CA 1
ATOM 4334 C C . ARG B 1 234 ? -12.34300 27.09900 -9.42800 1.000 69.52187 233 ARG B C 1
ATOM 4335 O O . ARG B 1 234 ? -11.16000 26.79400 -9.54900 1.000 72.21448 233 ARG B O 1
ATOM 4343 N N . PRO B 1 235 ? -12.82500 28.26600 -9.85800 1.000 67.11377 234 PRO B N 1
ATOM 4344 C CA . PRO B 1 235 ? -11.91200 29.19000 -10.52900 1.000 63.18339 234 PRO B CA 1
ATOM 4345 C C . PRO B 1 235 ? -10.83500 29.70800 -9.59600 1.000 53.87875 234 PRO B C 1
ATOM 4346 O O . PRO B 1 235 ? -11.12300 30.02500 -8.45200 1.000 64.51995 234 PRO B O 1
ATOM 4350 N N . LYS B 1 236 ? -9.60100 29.76400 -10.07300 1.000 44.59929 235 LYS B N 1
ATOM 4351 C CA . LYS B 1 236 ? -8.51900 30.28900 -9.26700 1.000 46.64078 235 LYS B CA 1
ATOM 4352 C C . LYS B 1 236 ? -8.25500 31.73300 -9.63700 1.000 48.70655 235 LYS B C 1
ATOM 4353 O O . LYS B 1 236 ? -7.99000 32.56400 -8.78200 1.000 52.38283 235 LYS B O 1
ATOM 4359 N N . HIS B 1 237 ? -8.35000 32.02900 -10.92400 1.000 52.79843 236 HIS B N 1
ATOM 4360 C CA . HIS B 1 237 ? -8.09600 33.37500 -11.41200 1.000 43.10476 236 HIS B CA 1
ATOM 4361 C C . HIS B 1 237 ? -9.19000 34.33300 -11.00300 1.000 40.70629 236 HIS B C 1
ATOM 4362 O O . HIS B 1 237 ? -10.34500 33.95700 -10.85200 1.000 43.52424 236 HIS B O 1
ATOM 4369 N N . SER B 1 238 ? -8.81200 35.58300 -10.81600 1.000 41.03373 237 SER B N 1
ATOM 4370 C CA . SER B 1 238 ? -9.76400 36.59800 -10.43900 1.000 41.01299 237 SER B CA 1
ATOM 4371 C C . SER B 1 238 ? -9.81500 37.67400 -11.50900 1.000 43.76147 237 SER B C 1
ATOM 4372 O O . SER B 1 238 ? -8.78700 38.12400 -11.99800 1.000 40.83124 237 SER B O 1
ATOM 4375 N N . ILE B 1 239 ? -11.02200 38.05200 -11.90300 1.000 40.54521 238 ILE B N 1
ATOM 4376 C CA . ILE B 1 239 ? -11.20900 39.11700 -12.88200 1.000 35.54407 238 ILE B CA 1
ATOM 4377 C C . ILE B 1 239 ? -11.60800 40.38200 -12.13600 1.000 38.45467 238 ILE B C 1
ATOM 4378 O O . ILE B 1 239 ? -12.61900 40.39800 -11.42200 1.000 45.25129 238 ILE B O 1
ATOM 4383 N N . ASN B 1 240 ? -10.93900 41.48200 -12.43400 1.000 33.45704 239 ASN B N 1
ATOM 4384 C CA . ASN B 1 240 ? -11.27300 42.77900 -11.85900 1.000 34.38421 239 ASN B CA 1
ATOM 4385 C C . ASN B 1 240 ? -12.50900 43.29200 -12.52600 1.000 40.53866 239 ASN B C 1
ATOM 4386 O O . ASN B 1 240 ? -12.56900 43.36300 -13.69400 1.000 41.00509 239 ASN B O 1
ATOM 4391 N N . LYS B 1 241 ? -13.50500 43.64700 -11.74900 1.000 40.31557 240 LYS B N 1
ATOM 4392 C CA . LYS B 1 241 ? -14.78200 44.13400 -12.20600 1.000 39.69906 240 LYS B CA 1
ATOM 4393 C C . LYS B 1 241 ? -14.88800 45.48000 -12.93100 1.000 41.34155 240 LYS B C 1
ATOM 4394 O O . LYS B 1 241 ? -15.76900 45.66800 -13.72100 1.000 39.75897 240 LYS B O 1
ATOM 4396 N N . LYS B 1 242 ? -14.08200 46.44900 -12.54700 1.000 42.15492 241 LYS B N 1
ATOM 4397 C CA . LYS B 1 242 ? -14.09200 47.76500 -13.15600 1.000 39.87684 241 LYS B CA 1
ATOM 4398 C C . LYS B 1 242 ? -13.17800 47.89300 -14.30600 1.000 39.23390 241 LYS B C 1
ATOM 4399 O O . LYS B 1 242 ? -13.49400 48.52400 -15.27500 1.000 36.91522 241 LYS B O 1
ATOM 4405 N N . THR B 1 243 ? -11.99600 47.33400 -14.14000 1.000 39.14562 242 THR B N 1
ATOM 4406 C CA . THR B 1 243 ? -10.95700 47.34200 -15.14100 1.000 30.87564 242 THR B CA 1
ATOM 4407 C C . THR B 1 243 ? -10.94700 46.19400 -16.12200 1.000 30.43639 242 THR B C 1
ATOM 4408 O O . THR B 1 243 ? -10.58800 46.38700 -17.24500 1.000 30.20185 242 THR B O 1
ATOM 4412 N N . GLY B 1 244 ? -11.43800 45.03100 -15.74400 1.000 26.74918 243 GLY B N 1
ATOM 4413 C CA . GLY B 1 244 ? -11.38600 43.90600 -16.62700 1.000 26.32074 243 GLY B CA 1
ATOM 4414 C C . GLY B 1 244 ? -10.09900 43.13900 -16.63800 1.000 24.80345 243 GLY B C 1
ATOM 4415 O O . GLY B 1 244 ? -9.99900 42.20400 -17.31500 1.000 22.39155 243 GLY B O 1
ATOM 4416 N N . ALA B 1 245 ? -9.11100 43.54600 -15.87100 1.000 26.37375 244 ALA B N 1
ATOM 4417 C CA . ALA B 1 245 ? -7.83400 42.85600 -15.82200 1.000 24.52138 244 ALA B CA 1
ATOM 4418 C C . ALA B 1 245 ? -7.95900 41.53900 -15.06100 1.000 25.56997 244 ALA B C 1
ATOM 4419 O O . ALA B 1 245 ? -8.89100 41.31900 -14.28200 1.000 26.17223 244 ALA B O 1
ATOM 4421 N N . PHE B 1 246 ? -6.99800 40.65600 -15.30500 1.000 21.53725 245 PHE B N 1
ATOM 4422 C CA . PHE B 1 246 ? -6.91900 39.37800 -14.62200 1.000 17.14772 245 PHE B CA 1
ATOM 4423 C C . PHE B 1 246 ? -6.00000 39.49000 -13.41400 1.000 15.12268 245 PHE B C 1
ATOM 4424 O O . PHE B 1 246 ? -5.03600 40.26100 -13.41300 1.000 12.30574 245 PHE B O 1
ATOM 4432 N N . VAL B 1 247 ? -6.30500 38.71000 -12.38200 1.000 21.36901 246 VAL B N 1
ATOM 4433 C CA . VAL B 1 247 ? -5.40200 38.51000 -11.25300 1.000 24.44789 246 VAL B CA 1
ATOM 4434 C C . VAL B 1 247 ? -5.01200 37.03900 -11.24900 1.000 23.17720 246 VAL B C 1
ATOM 4435 O O . VAL B 1 247 ? -5.88000 36.16200 -11.14100 1.000 25.49858 246 VAL B O 1
ATOM 4439 N N . THR B 1 248 ? -3.71300 36.77100 -11.37300 1.000 23.19823 247 THR B N 1
ATOM 4440 C CA . THR B 1 248 ? -3.19600 35.43100 -11.60600 1.000 18.36717 247 THR B CA 1
ATOM 4441 C C . THR B 1 248 ? -2.36300 34.94600 -10.42400 1.000 21.60666 247 THR B C 1
ATOM 4442 O O . THR B 1 248 ? -1.76200 35.75400 -9.70700 1.000 20.47470 247 THR B O 1
ATOM 4446 N N . PRO B 1 249 ? -2.30500 33.63200 -10.20200 1.000 19.85440 248 PRO B N 1
ATOM 4447 C CA . PRO B 1 249 ? -1.50400 33.10500 -9.09100 1.000 11.23944 248 PRO B CA 1
ATOM 4448 C C . PRO B 1 249 ? -0.03300 33.45900 -9.23400 1.000 12.08289 248 PRO B C 1
ATOM 4449 O O . PRO B 1 249 ? 0.51600 33.48500 -10.33700 1.000 21.47529 248 PRO B O 1
ATOM 4453 N N . SER B 1 250 ? 0.61300 33.74100 -8.11000 1.000 7.74857 249 SER B N 1
ATOM 4454 C CA . SER B 1 250 ? 2.02400 34.09300 -8.11400 1.000 8.39369 249 SER B CA 1
ATOM 4455 C C . SER B 1 250 ? 2.87700 32.84000 -8.03900 1.000 15.53027 249 SER B C 1
ATOM 4456 O O . SER B 1 250 ? 4.03700 32.83600 -8.43700 1.000 21.70234 249 SER B O 1
ATOM 4459 N N . GLU B 1 251 ? 2.28500 31.77600 -7.51500 1.000 19.72659 250 GLU B N 1
ATOM 4460 C CA . GLU B 1 251 ? 2.95500 30.49800 -7.38700 1.000 9.23151 250 GLU B CA 1
ATOM 4461 C C . GLU B 1 251 ? 2.02300 29.42200 -7.89300 1.000 11.05489 250 GLU B C 1
ATOM 4462 O O . GLU B 1 251 ? 0.80800 29.57100 -7.82900 1.000 9.24472 250 GLU B O 1
ATOM 4468 N N . PRO B 1 252 ? 2.59200 28.33600 -8.41700 1.000 8.16774 251 PRO B N 1
ATOM 4469 C CA . PRO B 1 252 ? 1.80900 27.21400 -8.92900 1.000 8.29769 251 PRO B CA 1
ATOM 4470 C C . PRO B 1 252 ? 1.14700 26.43200 -7.80900 1.000 8.93706 251 PRO B C 1
ATOM 4471 O O . PRO B 1 252 ? 1.66400 26.38600 -6.70000 1.000 9.63421 251 PRO B O 1
ATOM 4475 N N . PHE B 1 253 ? -0.00700 25.84600 -8.09000 1.000 8.15178 252 PHE B N 1
ATOM 4476 C CA . PHE B 1 253 ? -0.67300 25.02700 -7.10300 1.000 9.83833 252 PHE B CA 1
ATOM 4477 C C . PHE B 1 253 ? -0.23500 23.61700 -7.44900 1.000 10.91021 252 PHE B C 1
ATOM 4478 O O . PHE B 1 253 ? -0.65900 23.05900 -8.45200 1.000 10.82697 252 PHE B O 1
ATOM 4486 N N . ILE B 1 254 ? 0.60100 23.03800 -6.60000 1.000 8.90031 253 ILE B N 1
ATOM 4487 C CA . ILE B 1 254 ? 1.12400 21.70500 -6.84000 1.000 9.10125 253 ILE B CA 1
ATOM 4488 C C . ILE B 1 254 ? 0.31900 20.64100 -6.11800 1.000 10.95805 253 ILE B C 1
ATOM 4489 O O . ILE B 1 254 ? 0.29000 20.58500 -4.89600 1.000 16.06992 253 ILE B O 1
ATOM 4494 N N . TYR B 1 255 ? -0.33600 19.79700 -6.89800 1.000 10.07563 254 TYR B N 1
ATOM 4495 C CA . TYR B 1 255 ? -1.15500 18.72600 -6.34700 1.000 14.69614 254 TYR B CA 1
ATOM 4496 C C . TYR B 1 255 ? -0.40300 17.39700 -6.40800 1.000 14.81299 254 TYR B C 1
ATOM 4497 O O . TYR B 1 255 ? 0.66400 17.28100 -7.01700 1.000 16.63122 254 TYR B O 1
ATOM 4506 N N . GLN B 1 256 ? -0.97300 16.38600 -5.75700 1.000 15.13410 255 GLN B N 1
ATOM 4507 C CA . GLN B 1 256 ? -0.52700 15.00600 -5.90800 1.000 21.86850 255 GLN B CA 1
ATOM 4508 C C . GLN B 1 256 ? -1.70200 14.13200 -6.31500 1.000 25.54097 255 GLN B C 1
ATOM 4509 O O . GLN B 1 256 ? -2.80300 14.26900 -5.77700 1.000 26.18458 255 GLN B O 1
ATOM 4515 N N . ILE B 1 257 ? -1.46900 13.23000 -7.26400 1.000 23.00516 256 ILE B N 1
ATOM 4516 C CA . ILE B 1 257 ? -2.50200 12.32300 -7.74700 1.000 27.86621 256 ILE B CA 1
ATOM 4517 C C . ILE B 1 257 ? -2.16200 10.90600 -7.31600 1.000 33.33319 256 ILE B C 1
ATOM 4518 O O . ILE B 1 257 ? -1.01400 10.46400 -7.44600 1.000 30.66712 256 ILE B O 1
ATOM 4523 N N . GLY B 1 258 ? -3.17000 10.19700 -6.80900 1.000 38.96926 257 GLY B N 1
ATOM 4524 C CA . GLY B 1 258 ? -3.00500 8.82800 -6.36500 1.000 40.82994 257 GLY B CA 1
ATOM 4525 C C . GLY B 1 258 ? -1.96600 8.69900 -5.27500 1.000 42.97100 257 GLY B C 1
ATOM 4526 O O . GLY B 1 258 ? -1.09200 7.82900 -5.33700 1.000 44.57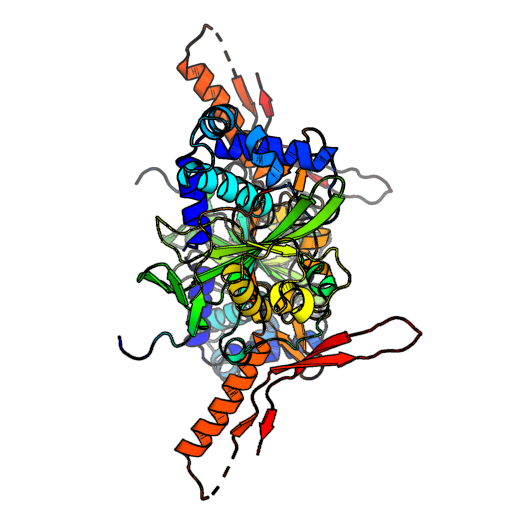779 257 GLY B O 1
ATOM 4527 N N . GLU B 1 259 ? -2.03800 9.57400 -4.27200 1.000 41.97559 258 GLU B N 1
ATOM 4528 C CA . GLU B 1 259 ? -1.04200 9.53100 -3.21100 1.000 35.54619 258 GLU B CA 1
ATOM 4529 C C . GLU B 1 259 ? -1.40600 8.50100 -2.15100 1.000 46.57482 258 GLU B C 1
ATOM 4530 O O . GLU B 1 259 ? -0.54200 7.75000 -1.68700 1.000 46.64258 258 GLU B O 1
ATOM 4536 N N . ARG B 1 260 ? -2.67800 8.45600 -1.74400 1.000 43.69590 259 ARG B N 1
ATOM 4537 C CA . ARG B 1 260 ? -3.07500 7.43800 -0.78000 1.000 43.14928 259 ARG B CA 1
ATOM 4538 C C . ARG B 1 260 ? -2.93900 6.04300 -1.37200 1.000 46.13378 259 ARG B C 1
ATOM 4539 O O . ARG B 1 260 ? -2.56500 5.10300 -0.66000 1.000 49.66324 259 ARG B O 1
ATOM 4547 N N . LEU B 1 261 ? -3.20300 5.89100 -2.67500 1.000 43.24345 260 LEU B N 1
ATOM 4548 C CA . LEU B 1 261 ? -3.03000 4.58400 -3.30300 1.000 40.44931 260 LEU B CA 1
ATOM 4549 C C . LEU B 1 261 ? -1.57000 4.14700 -3.23800 1.000 38.68500 260 LEU B C 1
ATOM 4550 O O . LEU B 1 261 ? -1.26300 3.03500 -2.79000 1.000 47.68252 260 LEU B O 1
ATOM 4555 N N . GLY B 1 262 ? -0.65500 5.01700 -3.67700 1.000 34.24712 261 GLY B N 1
ATOM 4556 C CA . GLY B 1 262 ? 0.76000 4.69000 -3.62300 1.000 36.71382 261 GLY B CA 1
ATOM 4557 C C . GLY B 1 262 ? 1.27300 4.48200 -2.21100 1.000 39.25633 261 GLY B C 1
ATOM 4558 O O . GLY B 1 262 ? 2.18200 3.67800 -1.98400 1.000 44.89916 261 GLY B O 1
ATOM 4559 N N . SER B 1 263 ? 0.68100 5.17000 -1.23400 1.000 45.59339 262 SER B N 1
ATOM 4560 C CA . SER B 1 263 ? 1.08400 4.96700 0.15700 1.000 42.89893 262 SER B CA 1
ATOM 4561 C C . SER B 1 263 ? 0.63200 3.60000 0.67800 1.000 45.79500 262 SER B C 1
ATOM 4562 O O . SER B 1 263 ? 1.36600 2.92900 1.42900 1.000 49.94182 262 SER B O 1
ATOM 4565 N N . GLU B 1 264 ? -0.57900 3.17600 0.29900 1.000 47.30046 263 GLU B N 1
ATOM 4566 C CA . GLU B 1 264 ? -1.02800 1.83100 0.64900 1.000 45.25352 263 GLU B CA 1
ATOM 4567 C C . GLU B 1 264 ? -0.14000 0.77300 -0.00300 1.000 48.64698 263 GLU B C 1
ATOM 4568 O O . GLU B 1 264 ? 0.24200 -0.21600 0.64000 1.000 53.03701 263 GLU B O 1
ATOM 4574 N N . VAL B 1 265 ? 0.19300 0.92800 -1.25600 1.000 40.51738 264 VAL B N 1
ATOM 4575 C CA . VAL B 1 265 ? 1.05800 -0.00300 -1.90600 1.000 36.37485 264 VAL B CA 1
ATOM 4576 C C . VAL B 1 265 ? 2.37400 0.00500 -1.20900 1.000 38.33700 264 VAL B C 1
ATOM 4577 O O . VAL B 1 265 ? 3.01100 -0.98800 -1.11100 1.000 48.50567 264 VAL B O 1
ATOM 4581 N N . ARG B 1 266 ? 2.81000 1.13800 -0.73600 1.000 38.45304 265 ARG B N 1
ATOM 4582 C CA . ARG B 1 266 ? 4.07600 1.18100 -0.06800 1.000 44.51668 265 ARG B CA 1
ATOM 4583 C C . ARG B 1 266 ? 4.05800 0.32500 1.17400 1.000 45.42407 265 ARG B C 1
ATOM 4584 O O . ARG B 1 266 ? 4.99300 -0.39700 1.41800 1.000 56.36670 265 ARG B O 1
ATOM 4592 N N . ARG B 1 267 ? 2.99900 0.38900 1.95700 1.000 44.50719 266 ARG B N 1
ATOM 4593 C CA . ARG B 1 267 ? 2.86800 -0.46600 3.13200 1.000 53.33368 266 ARG B CA 1
ATOM 4594 C C . ARG B 1 267 ? 2.72200 -1.92300 2.77500 1.000 53.83415 266 ARG B C 1
ATOM 4595 O O . ARG B 1 267 ? 3.21800 -2.76700 3.47800 1.000 53.80280 266 ARG B O 1
ATOM 4603 N N . TYR B 1 268 ? 2.06100 -2.23600 1.66500 1.000 47.10113 267 TYR B N 1
ATOM 4604 C CA . TYR B 1 268 ? 1.98100 -3.61900 1.25300 1.000 48.68317 267 TYR B CA 1
ATOM 4605 C C . TYR B 1 268 ? 3.36900 -4.11700 0.98800 1.000 50.37005 267 TYR B C 1
ATOM 4606 O O . TYR B 1 268 ? 3.76400 -5.15400 1.47900 1.000 62.86562 267 TYR B O 1
ATOM 4615 N N . GLN B 1 269 ? 4.22200 -3.43500 0.28600 1.000 52.39724 268 GLN B N 1
ATOM 4616 C CA . GLN B 1 269 ? 5.59000 -3.87900 0.05800 1.000 56.03321 268 GLN B CA 1
ATOM 4617 C C . GLN B 1 269 ? 6.39200 -3.89500 1.35000 1.000 56.13924 268 GLN B C 1
ATOM 4618 O O . GLN B 1 269 ? 7.31300 -4.70500 1.49300 1.000 66.55866 268 GLN B O 1
ATOM 4624 N N . SER B 1 270 ? 6.06400 -3.01300 2.29900 1.000 55.28560 269 SER B N 1
ATOM 4625 C CA . SER B 1 270 ? 6.73100 -3.04500 3.59700 1.000 61.36344 269 SER B CA 1
ATOM 4626 C C . SER B 1 270 ? 6.41200 -4.33100 4.35100 1.000 65.65482 269 SER B C 1
ATOM 4627 O O . SER B 1 270 ? 7.29700 -4.91700 4.98000 1.000 65.91868 269 SER B O 1
ATOM 4630 N N . ILE B 1 271 ? 5.15300 -4.77900 4.31000 1.000 64.17767 270 ILE B N 1
ATOM 4631 C CA . ILE B 1 271 ? 4.81700 -6.09500 4.86200 1.000 64.99132 270 ILE B CA 1
ATOM 4632 C C . ILE B 1 271 ? 5.59100 -7.20100 4.15500 1.000 67.10040 270 ILE B C 1
ATOM 4633 O O . ILE B 1 271 ? 6.06900 -8.14400 4.79700 1.000 72.91594 270 ILE B O 1
ATOM 4638 N N . ILE B 1 272 ? 5.71500 -7.12900 2.82600 1.000 63.95640 271 ILE B N 1
ATOM 4639 C CA . ILE B 1 272 ? 6.44400 -8.19400 2.13000 1.000 56.31053 271 ILE B CA 1
ATOM 4640 C C . ILE B 1 272 ? 7.91100 -8.21600 2.56700 1.000 64.74164 271 ILE B C 1
ATOM 4641 O O . ILE B 1 272 ? 8.48300 -9.28100 2.85100 1.000 72.57749 271 ILE B O 1
ATOM 4646 N N . ASP B 1 273 ? 8.53100 -7.03600 2.65600 1.000 70.69707 272 ASP B N 1
ATOM 4647 C CA . ASP B 1 273 ? 9.91200 -6.93400 3.12400 1.000 71.63437 272 ASP B CA 1
ATOM 4648 C C . ASP B 1 273 ? 10.04700 -7.43500 4.55500 1.000 76.56506 272 ASP B C 1
ATOM 4649 O O . ASP B 1 273 ? 11.02700 -8.10800 4.89800 1.000 83.90300 272 ASP B O 1
ATOM 4654 N N . GLY B 1 274 ? 9.08200 -7.09400 5.41000 1.000 80.23330 273 GLY B N 1
ATOM 4655 C CA . GLY B 1 274 ? 9.08100 -7.59800 6.77000 1.000 82.89772 273 GLY B CA 1
ATOM 4656 C C . GLY B 1 274 ? 8.92700 -9.10300 6.85100 1.000 80.83217 273 GLY B C 1
ATOM 4657 O O . GLY B 1 274 ? 9.42200 -9.72900 7.78700 1.000 76.85349 273 GLY B O 1
ATOM 4658 N N . GLU B 1 275 ? 8.21800 -9.70800 5.89900 1.000 82.06886 274 GLU B N 1
ATOM 4659 C CA . GLU B 1 275 ? 8.22400 -11.16800 5.87000 1.000 91.13391 274 GLU B CA 1
ATOM 4660 C C . GLU B 1 275 ? 9.58600 -11.69500 5.43000 1.000 96.12330 274 GLU B C 1
ATOM 4661 O O . GLU B 1 275 ? 10.02600 -12.74000 5.91400 1.000 106.74656 274 GLU B O 1
ATOM 4667 N N . GLN B 1 276 ? 10.30500 -10.97000 4.56700 1.000 95.41914 275 GLN B N 1
ATOM 4668 C CA . GLN B 1 276 ? 11.67600 -11.38400 4.25800 1.000 93.08700 275 GLN B CA 1
ATOM 4669 C C . GLN B 1 276 ? 12.74100 -10.74400 5.15100 1.000 88.22399 275 GLN B C 1
ATOM 4670 O O . GLN B 1 276 ? 13.88800 -10.58100 4.71500 1.000 86.43426 275 GLN B O 1
ATOM 4676 N N . LYS B 1 277 ? 12.40300 -10.37200 6.38000 1.000 92.04016 276 LYS B N 1
ATOM 4677 C CA . LYS B 1 277 ? 13.39700 -10.16600 7.42700 1.000 94.55676 276 LYS B CA 1
ATOM 4678 C C . LYS B 1 277 ? 13.26100 -11.21600 8.51500 1.000 109.00717 276 LYS B C 1
ATOM 4679 O O . LYS B 1 277 ? 14.24100 -11.85300 8.91600 1.000 107.95062 276 LYS B O 1
ATOM 4681 N N . ARG B 1 278 ? 12.03600 -11.39500 8.99300 1.000 113.97217 277 ARG B N 1
ATOM 4682 C CA . ARG B 1 278 ? 11.70300 -12.48200 9.90000 1.000 115.46202 277 ARG B CA 1
ATOM 4683 C C . ARG B 1 278 ? 11.75100 -13.84300 9.21100 1.000 116.99457 277 ARG B C 1
ATOM 4684 O O . ARG B 1 278 ? 12.25500 -14.81400 9.78800 1.000 119.45009 277 ARG B O 1
ATOM 4692 N N . ASN B 1 279 ? 11.22200 -13.93700 7.98900 1.000 114.66239 278 ASN B N 1
ATOM 4693 C CA . ASN B 1 279 ? 11.50100 -15.05100 7.07300 1.000 112.66753 278 ASN B CA 1
ATOM 4694 C C . ASN B 1 279 ? 11.08200 -16.41000 7.63600 1.000 112.99502 278 ASN B C 1
ATOM 4695 O O . ASN B 1 279 ? 11.82100 -17.39200 7.55900 1.000 112.04767 278 ASN B O 1
ATOM 4697 N N . ARG B 1 280 ? 9.87200 -16.46800 8.18700 1.000 113.61323 279 ARG B N 1
ATOM 4698 C CA . ARG B 1 280 ? 9.32500 -17.73700 8.63900 1.000 114.62837 279 ARG B CA 1
ATOM 4699 C C . ARG B 1 280 ? 8.94500 -18.60800 7.43800 1.000 124.46023 279 ARG B C 1
ATOM 4700 O O . ARG B 1 280 ? 8.65500 -18.09400 6.35400 1.000 121.63683 279 ARG B O 1
ATOM 4702 N N . PRO B 1 281 ? 8.93900 -19.94400 7.60300 1.000 122.80994 280 PRO B N 1
ATOM 4703 C CA . PRO B 1 281 ? 8.59800 -20.81100 6.47000 1.000 111.67378 280 PRO B CA 1
ATOM 4704 C C . PRO B 1 281 ? 7.09700 -20.89200 6.21400 1.000 99.34443 280 PRO B C 1
ATOM 4705 O O . PRO B 1 281 ? 6.70900 -21.22400 5.09500 1.000 99.33238 280 PRO B O 1
ATOM 4709 N N . PRO B 1 286 ? 2.03600 -13.96800 -0.87700 1.000 67.39037 285 PRO B N 1
ATOM 4710 C CA . PRO B 1 286 ? 2.16000 -12.57400 -0.44500 1.000 72.61349 285 PRO B CA 1
ATOM 4711 C C . PRO B 1 286 ? 2.80300 -11.71900 -1.50600 1.000 73.16312 285 PRO B C 1
ATOM 4712 O O . PRO B 1 286 ? 4.00500 -11.55400 -1.54300 1.000 65.66724 285 PRO B O 1
ATOM 4716 N N . HIS B 1 287 ? 1.98600 -11.14400 -2.36000 1.000 75.12937 286 HIS B N 1
ATOM 4717 C CA . HIS B 1 287 ? 2.43000 -10.32100 -3.44400 1.000 80.32745 286 HIS B CA 1
ATOM 4718 C C . HIS B 1 287 ? 1.40900 -9.19600 -3.71700 1.000 82.58559 286 HIS B C 1
ATOM 4719 O O . HIS B 1 287 ? 0.30100 -9.22600 -3.21400 1.000 75.75616 286 HIS B O 1
ATOM 4726 N N . ILE B 1 288 ? 1.77100 -8.20300 -4.49000 1.000 76.32065 287 ILE B N 1
ATOM 4727 C CA . ILE B 1 288 ? 0.85700 -7.11800 -4.81500 1.000 67.38723 287 ILE B CA 1
ATOM 4728 C C . ILE B 1 288 ? 0.29900 -7.36300 -6.22600 1.000 60.55098 287 ILE B C 1
ATOM 4729 O O . ILE B 1 288 ? 1.07600 -7.47200 -7.17900 1.000 56.85813 287 ILE B O 1
ATOM 4734 N N . ARG B 1 289 ? -1.00100 -7.37700 -6.36100 1.000 63.22778 288 ARG B N 1
ATOM 4735 C CA . ARG B 1 289 ? -1.62000 -7.46500 -7.63900 1.000 61.60281 288 ARG B CA 1
ATOM 4736 C C . ARG B 1 289 ? -1.66100 -5.99900 -8.09600 1.000 70.50956 288 ARG B C 1
ATOM 4737 O O . ARG B 1 289 ? -2.31400 -5.19300 -7.49600 1.000 64.63824 288 ARG B O 1
ATOM 4745 N N . ARG B 1 290 ? -0.99400 -5.66900 -9.19000 1.000 73.83396 289 ARG B N 1
ATOM 4746 C CA . ARG B 1 290 ? -0.89000 -4.32400 -9.71900 1.000 61.57282 289 ARG B CA 1
ATOM 4747 C C . ARG B 1 290 ? -2.27200 -3.78500 -10.09100 1.000 61.59644 289 ARG B C 1
ATOM 4748 O O . ARG B 1 290 ? -3.18200 -4.50600 -10.50300 1.000 63.49458 289 ARG B O 1
ATOM 4756 N N . GLY B 1 291 ? -2.44000 -2.47500 -9.88600 1.000 54.56284 290 GLY B N 1
ATOM 4757 C CA . GLY B 1 291 ? -3.63700 -1.79900 -10.34200 1.000 50.85717 290 GLY B CA 1
ATOM 4758 C C . GLY B 1 291 ? -3.55300 -1.52000 -11.81700 1.000 54.35011 290 GLY B C 1
ATOM 4759 O O . GLY B 1 291 ? -2.53800 -1.78300 -12.46700 1.000 58.48456 290 GLY B O 1
ATOM 4760 N N . HIS B 1 292 ? -4.64000 -0.97500 -12.34900 1.000 42.35392 291 HIS B N 1
ATOM 4761 C CA . HIS B 1 292 ? -4.72100 -0.73100 -13.78100 1.000 48.67023 291 HIS B CA 1
ATOM 4762 C C . HIS B 1 292 ? -5.96600 0.08600 -14.08300 1.000 52.77687 291 HIS B C 1
ATOM 4763 O O . HIS B 1 292 ? -6.93500 0.06500 -13.31900 1.000 41.76553 291 HIS B O 1
ATOM 4770 N N . TRP B 1 293 ? -5.92900 0.80000 -15.20600 1.000 57.69775 292 TRP B N 1
ATOM 4771 C CA . TRP B 1 293 ? -7.14800 1.39000 -15.73900 1.000 60.57840 292 TRP B CA 1
ATOM 4772 C C . TRP B 1 293 ? -8.06900 0.30200 -16.27400 1.000 64.74459 292 TRP B C 1
ATOM 4773 O O . TRP B 1 293 ? -7.62000 -0.71300 -16.81700 1.000 69.74651 292 TRP B O 1
ATOM 4784 N N . HIS B 1 294 ? -9.37300 0.53400 -16.14400 1.000 72.96063 293 HIS B N 1
ATOM 4785 C CA . HIS B 1 294 ? -10.36100 -0.50500 -16.41800 1.000 92.10634 293 HIS B CA 1
ATOM 4786 C C . HIS B 1 294 ? -11.60900 0.15400 -16.99100 1.000 100.74590 293 HIS B C 1
ATOM 4787 O O . HIS B 1 294 ? -12.29200 0.90300 -16.28600 1.000 108.83014 293 HIS B O 1
ATOM 4794 N N . GLY B 1 295 ? -11.90700 -0.12500 -18.26000 1.000 96.30964 294 GLY B N 1
ATOM 4795 C CA . GLY B 1 295 ? -13.02600 0.51300 -18.93000 1.000 103.32335 294 GLY B CA 1
ATOM 4796 C C . GLY B 1 295 ? -14.06100 -0.43600 -19.50400 1.000 109.23987 294 GLY B C 1
ATOM 4797 O O . GLY B 1 295 ? -13.72300 -1.34400 -20.26900 1.000 108.98333 294 GLY B O 1
ATOM 4798 N N . TYR B 1 296 ? -15.33000 -0.21500 -19.15800 1.000 114.37572 295 TYR B N 1
ATOM 4799 C CA . TYR B 1 296 ? -16.42900 -1.08800 -19.55100 1.000 114.27933 295 TYR B CA 1
ATOM 4800 C C . TYR B 1 296 ? -17.62500 -0.24400 -19.97000 1.000 117.52595 295 TYR B C 1
ATOM 4801 O O . TYR B 1 296 ? -17.72200 0.93800 -19.63000 1.000 122.16383 295 TYR B O 1
ATOM 4810 N N . TRP B 1 297 ? -18.59400 -0.90700 -20.59200 1.000 119.39547 296 TRP B N 1
ATOM 4811 C CA . TRP B 1 297 ? -19.81000 -0.21100 -20.97000 1.000 124.81056 296 TRP B CA 1
ATOM 4812 C C . TRP B 1 297 ? -20.94600 -0.41000 -19.99500 1.000 125.04200 296 TRP B C 1
ATOM 4813 O O . TRP B 1 297 ? -21.46300 -1.51100 -19.84700 1.000 115.78841 296 TRP B O 1
ATOM 4824 N N . GLN B 1 298 ? -21.34200 0.68200 -19.33200 1.000 127.86271 297 GLN B N 1
ATOM 4825 C CA . GLN B 1 298 ? -22.49500 0.65300 -18.46100 1.000 132.19300 297 GLN B CA 1
ATOM 4826 C C . GLN B 1 298 ? -23.63600 0.40600 -19.41300 1.000 142.48444 297 GLN B C 1
ATOM 4827 O O . GLN B 1 298 ? -24.45100 -0.45900 -19.16800 1.000 151.92641 297 GLN B O 1
ATOM 4833 N N . GLY B 1 299 ? -23.69200 1.15700 -20.51500 1.000 138.82549 298 GLY B N 1
ATOM 4834 C CA . GLY B 1 299 ? -24.62800 0.85500 -21.57300 1.000 133.85566 298 GLY B CA 1
ATOM 4835 C C . GLY B 1 299 ? -26.06000 0.59300 -21.25200 1.000 132.96548 298 GLY B C 1
ATOM 4836 O O . GLY B 1 299 ? -26.50300 -0.51500 -21.48100 1.000 122.36626 298 GLY B O 1
ATOM 4837 N N . THR B 1 300 ? -26.72800 1.55100 -20.62600 1.000 139.90212 299 THR B N 1
ATOM 4838 C CA . THR B 1 300 ? -28.14400 1.43700 -20.28700 1.000 141.04946 299 THR B CA 1
ATOM 4839 C C . THR B 1 300 ? -28.85600 2.76100 -20.52900 1.000 147.75655 299 THR B C 1
ATOM 4840 O O . THR B 1 300 ? -28.21300 3.80300 -20.65500 1.000 149.03078 299 THR B O 1
ATOM 4842 N N . GLY B 1 301 ? -30.18500 2.70100 -20.64200 1.000 150.88070 300 GLY B N 1
ATOM 4843 C CA . GLY B 1 301 ? -31.04100 3.87100 -20.84900 1.000 146.32861 300 GLY B CA 1
ATOM 4844 C C . GLY B 1 301 ? -31.05300 4.41700 -22.25400 1.000 148.00811 300 GLY B C 1
ATOM 4845 O O . GLY B 1 301 ? -31.57400 5.48300 -22.49000 1.000 139.53090 300 GLY B O 1
ATOM 4846 N N . GLN B 1 302 ? -30.52000 3.62200 -23.17300 1.000 156.85100 301 GLN B N 1
ATOM 4847 C CA . GLN B 1 302 ? -30.33700 3.93200 -24.58500 1.000 156.42248 301 GLN B CA 1
ATOM 4848 C C . GLN B 1 302 ? -29.47300 5.15800 -24.83300 1.000 149.31603 301 GLN B C 1
ATOM 4849 O O . GLN B 1 302 ? -29.78600 6.00600 -25.65300 1.000 142.84342 301 GLN B O 1
ATOM 4851 N N . ALA B 1 303 ? -28.42400 5.26500 -24.03300 1.000 150.61656 302 ALA B N 1
ATOM 4852 C CA . ALA B 1 303 ? -27.42000 6.30900 -24.14500 1.000 143.17475 302 ALA B CA 1
ATOM 4853 C C . ALA B 1 303 ? -26.12600 5.52800 -24.03700 1.000 143.69382 302 ALA B C 1
ATOM 4854 O O . ALA B 1 303 ? -26.00100 4.69900 -23.14400 1.000 143.70921 302 ALA B O 1
ATOM 4856 N N . LYS B 1 304 ? -25.17200 5.71400 -24.93300 1.000 141.47410 303 LYS B N 1
ATOM 4857 C CA . LYS B 1 304 ? -23.93600 4.95300 -24.78900 1.000 143.46760 303 LYS B CA 1
ATOM 4858 C C . LYS B 1 304 ? -23.12400 5.36300 -23.56500 1.000 149.19368 303 LYS B C 1
ATOM 4859 O O . LYS B 1 304 ? -22.96100 6.53900 -23.22700 1.000 149.94948 303 LYS B O 1
ATOM 4865 N N . GLU B 1 305 ? -22.62300 4.36300 -22.88200 1.000 146.23714 304 GLU B N 1
ATOM 4866 C CA . GLU B 1 305 ? -21.83300 4.61000 -21.72100 1.000 138.51824 304 GLU B CA 1
ATOM 4867 C C . GLU B 1 305 ? -20.59100 3.76500 -21.84900 1.000 133.14332 304 GLU B C 1
ATOM 4868 O O . GLU B 1 305 ? -20.68300 2.61000 -22.22900 1.000 127.59540 304 GLU B O 1
ATOM 4870 N N . PHE B 1 306 ? -19.43500 4.34100 -21.55000 1.000 127.47692 305 PHE B N 1
ATOM 4871 C CA . PHE B 1 306 ? -18.19100 3.61000 -21.60300 1.000 118.12571 305 PHE B CA 1
ATOM 4872 C C . PHE B 1 306 ? -17.40900 4.01900 -20.39600 1.000 115.46848 305 PHE B C 1
ATOM 4873 O O . PHE B 1 306 ? -16.42500 4.71400 -20.51500 1.000 108.81896 305 PHE B O 1
ATOM 4881 N N . ARG B 1 307 ? -17.79700 3.56200 -19.22500 1.000 119.06046 306 ARG B N 1
ATOM 4882 C CA . ARG B 1 307 ? -17.05500 3.96600 -18.06100 1.000 119.12378 306 ARG B CA 1
ATOM 4883 C C . ARG B 1 307 ? -15.65900 3.34000 -18.01100 1.000 119.75783 306 ARG B C 1
ATOM 4884 O O . ARG B 1 307 ? -15.43900 2.26600 -18.54900 1.000 120.36094 306 ARG B O 1
ATOM 4892 N N . VAL B 1 308 ? -14.71100 4.08300 -17.43400 1.000 116.21257 307 VAL B N 1
ATOM 4893 C CA . VAL B 1 308 ? -13.35400 3.63600 -17.19300 1.000 98.17448 307 VAL B CA 1
ATOM 4894 C C . VAL B 1 308 ? -12.97000 4.08400 -15.82700 1.000 89.57607 307 VAL B C 1
ATOM 4895 O O . VAL B 1 308 ? -13.11300 5.24100 -15.52500 1.000 85.57693 307 VAL B O 1
ATOM 4899 N N . ARG B 1 309 ? -12.44700 3.18900 -15.01200 1.000 86.57673 308 ARG B N 1
ATOM 4900 C CA . ARG B 1 309 ? -12.08700 3.51900 -13.65000 1.000 75.17699 308 ARG B CA 1
ATOM 4901 C C . ARG B 1 309 ? -10.77900 2.86900 -13.26400 1.000 71.03239 308 ARG B C 1
ATOM 4902 O O . ARG B 1 309 ? -10.26800 2.06800 -13.98400 1.000 70.35483 308 ARG B O 1
ATOM 4910 N N . TRP B 1 310 ? -10.19200 3.28000 -12.16600 1.000 65.90139 309 TRP B N 1
ATOM 4911 C CA . TRP B 1 310 ? -8.95000 2.70300 -11.73300 1.000 55.94202 309 TRP B CA 1
ATOM 4912 C C . TRP B 1 310 ? -9.26700 1.61400 -10.81400 1.000 55.50332 309 TRP B C 1
ATOM 4913 O O . TRP B 1 310 ? -9.99400 1.81600 -9.87000 1.000 48.93805 309 TRP B O 1
ATOM 4924 N N . GLN B 1 311 ? -8.71300 0.44700 -11.09500 1.000 50.03778 310 GLN B N 1
ATOM 4925 C CA . GLN B 1 311 ? -8.86200 -0.65800 -10.23600 1.000 41.93862 310 GLN B CA 1
ATOM 4926 C C . GLN B 1 311 ? -7.52600 -0.67200 -9.59400 1.000 40.31259 310 GLN B C 1
ATOM 4927 O O . GLN B 1 311 ? -6.52300 -0.73800 -10.24000 1.000 38.77746 310 GLN B O 1
ATOM 4933 N N . PRO B 1 312 ? -7.52700 -0.58500 -8.29700 1.000 34.56782 311 PRO B N 1
ATOM 4934 C CA . PRO B 1 312 ? -6.45600 -0.49900 -7.32700 1.000 39.36822 311 PRO B CA 1
ATOM 4935 C C . PRO B 1 312 ? -5.66100 -1.74100 -7.05000 1.000 46.06770 311 PRO B C 1
ATOM 4936 O O . PRO B 1 312 ? -6.07300 -2.81000 -7.37900 1.000 52.48836 311 PRO B O 1
ATOM 4940 N N . ALA B 1 313 ? -4.54200 -1.59200 -6.38000 1.000 47.67265 312 ALA B N 1
ATOM 4941 C CA . ALA B 1 313 ? -3.68400 -2.67800 -6.01300 1.000 51.43077 312 ALA B CA 1
ATOM 4942 C C . ALA B 1 313 ? -4.30900 -3.42400 -4.87700 1.000 60.34807 312 ALA B C 1
ATOM 4943 O O . ALA B 1 313 ? -4.97800 -2.83100 -4.05500 1.000 51.87652 312 ALA B O 1
ATOM 4945 N N . VAL B 1 314 ? -4.09600 -4.74300 -4.84700 1.000 69.22302 313 VAL B N 1
ATOM 4946 C CA . VAL B 1 314 ? -4.65500 -5.62800 -3.81900 1.000 63.48677 313 VAL B CA 1
ATOM 4947 C C . VAL B 1 314 ? -3.61300 -6.40300 -3.08700 1.000 58.45977 313 VAL B C 1
ATOM 4948 O O . VAL B 1 314 ? -2.74000 -6.91600 -3.69300 1.000 64.98417 313 VAL B O 1
ATOM 4952 N N . PHE B 1 315 ? -3.69200 -6.46700 -1.77400 1.000 58.26357 314 PHE B N 1
ATOM 4953 C CA . PHE B 1 315 ? -2.70400 -7.21800 -1.02600 1.000 65.10396 314 PHE B CA 1
ATOM 4954 C C . PHE B 1 315 ? -3.17200 -8.60500 -1.00200 1.000 71.78208 314 PHE B C 1
ATOM 4955 O O . PHE B 1 315 ? -4.32000 -8.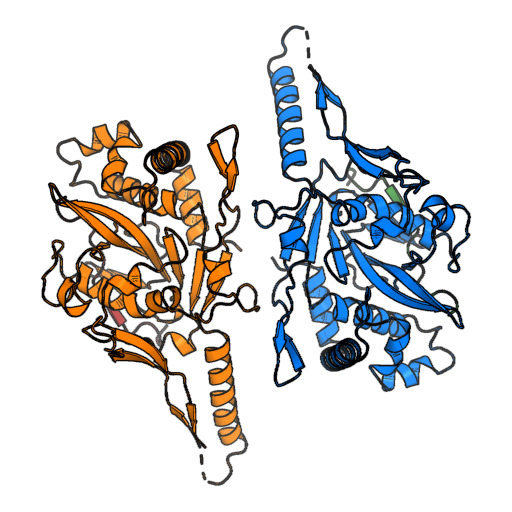83700 -0.79800 1.000 80.95898 314 PHE B O 1
ATOM 4963 N N . VAL B 1 316 ? -2.27000 -9.53300 -1.21600 1.000 75.69545 315 VAL B N 1
ATOM 4964 C CA . VAL B 1 316 ? -2.61900 -10.92800 -1.21800 1.000 76.99990 315 VAL B CA 1
ATOM 4965 C C . VAL B 1 316 ? -1.86000 -11.68300 -0.13000 1.000 72.85756 315 VAL B C 1
ATOM 4966 O O . VAL B 1 316 ? -0.66200 -11.68600 -0.11600 1.000 75.22377 315 VAL B O 1
ATOM 4970 N N . ASN B 1 317 ? -2.56100 -12.34600 0.77000 1.000 66.63076 316 ASN B N 1
ATOM 4971 C CA . ASN B 1 317 ? -1.88500 -13.06900 1.82300 1.000 68.57214 316 ASN B CA 1
ATOM 4972 C C . ASN B 1 317 ? -1.62200 -14.50300 1.41600 1.000 75.49138 316 ASN B C 1
ATOM 4973 O O . ASN B 1 317 ? -2.31900 -15.06900 0.57800 1.000 68.74243 316 ASN B O 1
ATOM 4978 N N . TYR C 2 7 ? 25.08100 47.52000 12.81300 1.000 84.55152 618 TYR C N 1
ATOM 4979 C CA . TYR C 2 7 ? 23.89200 47.31400 12.04000 1.000 79.37894 618 TYR C CA 1
ATOM 4980 C C . TYR C 2 7 ? 22.98300 48.29600 12.69300 1.000 75.26586 618 TYR C C 1
ATOM 4981 O O . TYR C 2 7 ? 22.64400 48.11700 13.84700 1.000 70.90122 618 TYR C O 1
ATOM 4983 N N . GLN C 2 8 ? 22.66400 49.38000 11.98800 1.000 75.59162 619 GLN C N 1
ATOM 4984 C CA . GLN C 2 8 ? 21.83900 50.45400 12.54400 1.000 65.68288 619 GLN C CA 1
ATOM 4985 C C . GLN C 2 8 ? 20.36000 50.45500 12.15500 1.000 73.09438 619 GLN C C 1
ATOM 4986 O O . GLN C 2 8 ? 19.55800 51.12700 12.79700 1.000 72.69615 619 GLN C O 1
ATOM 4992 N N . LYS C 2 9 ? 19.99400 49.71700 11.11400 1.000 80.79053 620 LYS C N 1
ATOM 4993 C CA . LYS C 2 9 ? 18.59200 49.63400 10.73400 1.000 77.85498 620 LYS C CA 1
ATOM 4994 C C . LYS C 2 9 ? 18.13200 48.43000 11.52300 1.000 85.30683 620 LYS C C 1
ATOM 4995 O O . LYS C 2 9 ? 18.48300 47.29900 11.19100 1.000 94.44360 620 LYS C O 1
ATOM 5001 N N . MET C 2 10 ? 17.32000 48.66700 12.54800 1.000 71.96092 621 MET C N 1
ATOM 5002 C CA . MET C 2 10 ? 16.90000 47.59200 13.43300 1.000 60.12889 621 MET C CA 1
ATOM 5003 C C . MET C 2 10 ? 15.64600 47.89800 14.24100 1.000 52.90700 621 MET C C 1
ATOM 5004 O O . MET C 2 10 ? 14.87000 48.79000 13.91300 1.000 51.57825 621 MET C O 1
ATOM 5009 N N . ILE C 2 11 ? 15.46800 47.10800 15.29100 1.000 53.90839 622 ILE C N 1
ATOM 5010 C CA . ILE C 2 11 ? 14.34900 47.17300 16.21800 1.000 52.70043 622 ILE C CA 1
ATOM 5011 C C . ILE C 2 11 ? 14.23500 48.53000 16.92300 1.000 40.05450 622 ILE C C 1
ATOM 5012 O O . ILE C 2 11 ? 15.23400 49.09600 17.34700 1.000 46.07068 622 ILE C O 1
ATOM 5017 N N . TYR C 2 12 ? 13.01800 49.05300 17.01600 1.000 37.51723 623 TYR C N 1
ATOM 5018 C CA . TYR C 2 12 ? 12.77800 50.33000 17.67400 1.000 35.06028 623 TYR C CA 1
ATOM 5019 C C . TYR C 2 12 ? 11.67700 50.21200 18.71700 1.000 32.76192 623 TYR C C 1
ATOM 5020 O O . TYR C 2 12 ? 11.39100 51.15400 19.44600 1.000 27.59837 623 TYR C O 1
ATOM 5029 N N . LYS C 2 13 ? 11.04900 49.04800 18.77500 1.000 34.40050 624 LYS C N 1
ATOM 5030 C CA . LYS C 2 13 ? 9.99000 48.81500 19.74000 1.000 23.96577 624 LYS C CA 1
ATOM 5031 C C . LYS C 2 13 ? 10.31900 47.62700 20.62100 1.000 19.11318 624 LYS C C 1
ATOM 5032 O O . LYS C 2 13 ? 10.80300 46.60900 20.14400 1.000 24.29269 624 LYS C O 1
ATOM 5038 N N . LEU C 2 14 ? 10.09300 47.78800 21.91800 1.000 23.14514 625 LEU C N 1
ATOM 5039 C CA . LEU C 2 14 ? 10.33800 46.72700 22.87500 1.000 18.89997 625 LEU C CA 1
ATOM 5040 C C . LEU C 2 14 ? 9.06500 46.38300 23.62300 1.000 26.48237 625 LEU C C 1
ATOM 5041 O O . LEU C 2 14 ? 8.31000 47.26300 24.02500 1.000 27.16781 625 LEU C O 1
ATOM 5046 N N . LEU C 2 15 ? 8.82400 45.09000 23.78000 1.000 24.97746 626 LEU C N 1
ATOM 5047 C CA . LEU C 2 15 ? 7.69100 44.60200 24.51600 1.000 26.27422 626 LEU C CA 1
ATOM 5048 C C . LEU C 2 15 ? 8.24600 43.74000 25.61900 1.000 27.58712 626 LEU C C 1
ATOM 5049 O O . LEU C 2 15 ? 9.28100 43.15100 25.49000 1.000 23.96223 626 LEU C O 1
ATOM 5054 N N . PRO C 2 16 ? 7.55700 43.69800 26.73300 1.000 23.67251 627 PRO C N 1
ATOM 5055 C CA . PRO C 2 16 ? 8.06100 42.88900 27.81000 1.000 26.36370 627 PRO C CA 1
ATOM 5056 C C . PRO C 2 16 ? 8.02300 41.42700 27.49800 1.000 28.33346 627 PRO C C 1
ATOM 5057 O O . PRO C 2 16 ? 7.01900 40.94400 27.12700 1.000 28.49468 627 PRO C O 1
ATOM 5061 N N . GLY C 2 17 ? 9.13600 40.74100 27.66900 1.000 33.55416 628 GLY C N 1
ATOM 5062 C CA . GLY C 2 17 ? 9.22000 39.32000 27.42100 1.000 31.20818 628 GLY C CA 1
ATOM 5063 C C . GLY C 2 17 ? 8.23300 38.52900 28.25400 1.000 40.48447 628 GLY C C 1
ATOM 5064 O O . GLY C 2 17 ? 7.97300 38.85100 29.41800 1.000 50.59027 628 GLY C O 1
ATOM 5065 N N . PRO C 2 18 ? 7.66100 37.47600 27.67400 1.000 46.27969 629 PRO C N 1
ATOM 5066 C CA . PRO C 2 18 ? 6.67200 36.68600 28.40900 1.000 38.26328 629 PRO C CA 1
ATOM 5067 C C . PRO C 2 18 ? 7.30600 35.97500 29.59200 1.000 37.19425 629 PRO C C 1
ATOM 5068 O O . PRO C 2 18 ? 8.47000 35.56900 29.55200 1.000 36.03321 629 PRO C O 1
ATOM 5072 N N . ASN C 2 19 ? 6.53100 35.85000 30.66500 1.000 33.30675 630 ASN C N 1
ATOM 5073 C CA . ASN C 2 19 ? 6.96500 35.05100 31.80300 1.000 47.78499 630 ASN C CA 1
ATOM 5074 C C . ASN C 2 19 ? 6.99300 33.55700 31.48900 1.000 39.26013 630 ASN C C 1
ATOM 5075 O O . ASN C 2 19 ? 6.28200 33.05300 30.61100 1.000 42.36253 630 ASN C O 1
ATOM 5080 N N . LYS C 2 20 ? 7.83600 32.85800 32.24400 1.000 32.12935 631 LYS C N 1
ATOM 5081 C CA . LYS C 2 20 ? 8.16000 31.45600 32.05900 1.000 28.19000 631 LYS C CA 1
ATOM 5082 C C . LYS C 2 20 ? 7.42500 30.57100 33.06400 1.000 45.03272 631 LYS C C 1
ATOM 5083 O O . LYS C 2 20 ? 7.74800 29.38400 33.19500 1.000 42.92511 631 LYS C O 1
ATOM 5089 N N . MET C 2 21 ? 6.32700 31.11100 33.55600 1.000 41.33225 632 MET C N 1
ATOM 5090 C CA . MET C 2 21 ? 5.41700 30.48500 34.46000 1.000 46.01184 632 MET C CA 1
ATOM 5091 C C . MET C 2 21 ? 4.02600 30.77000 34.01800 1.000 45.95998 632 MET C C 1
ATOM 5092 O O . MET C 2 21 ? 3.77200 31.70300 33.36700 1.000 45.56305 632 MET C O 1
ATOM 5097 N N . LEU C 2 22 ? 3.08900 30.00700 34.49400 1.000 37.83424 633 LEU C N 1
ATOM 5098 C CA . LEU C 2 22 ? 1.72800 30.21200 34.14900 1.000 40.50221 633 LEU C CA 1
ATOM 5099 C C . LEU C 2 22 ? 1.10100 30.71800 35.39700 1.000 44.58582 633 LEU C C 1
ATOM 5100 O O . LEU C 2 22 ? 1.36400 30.25000 36.45900 1.000 48.61262 633 LEU C O 1
ATOM 5105 N N . PRO C 2 23 ? 0.14200 31.58000 35.27100 1.000 38.44540 634 PRO C N 1
ATOM 5106 C CA . PRO C 2 23 ? -0.53400 32.14400 36.40600 1.000 46.91530 634 PRO C CA 1
ATOM 5107 C C . PRO C 2 23 ? -1.24300 31.10400 37.23500 1.000 58.38378 634 PRO C C 1
ATOM 5108 O O . PRO C 2 23 ? -1.75600 30.12900 36.70900 1.000 57.97043 634 PRO C O 1
ATOM 5112 N N . LYS C 2 24 ? -1.33500 31.37200 38.53700 1.000 67.25314 635 LYS C N 1
ATOM 5113 C CA . LYS C 2 24 ? -1.92200 30.43900 39.47400 1.000 62.76934 635 LYS C CA 1
ATOM 5114 C C . LYS C 2 24 ? -3.31000 30.10200 39.05900 1.000 66.32034 635 LYS C C 1
ATOM 5115 O O . LYS C 2 24 ? -4.20600 30.94200 39.12900 1.000 55.57856 635 LYS C O 1
ATOM 5117 N N . VAL C 2 25 ? -3.38400 28.78800 38.80700 1.000 67.89493 636 VAL C N 1
ATOM 5118 C CA . VAL C 2 25 ? -4.40600 27.90100 38.23600 1.000 65.72058 636 VAL C CA 1
ATOM 5119 C C . VAL C 2 25 ? -3.54700 27.08000 37.25500 1.000 61.92044 636 VAL C C 1
ATOM 5120 O O . VAL C 2 25 ? -3.90700 26.02100 36.75200 1.000 53.14812 636 VAL C O 1
ATOM 5124 N N . TYR D 2 7 ? 24.62300 6.60500 -15.37500 1.000 62.29083 618 TYR D N 1
ATOM 5125 C CA . TYR D 2 7 ? 23.84300 5.68000 -14.58900 1.000 77.23523 618 TYR D CA 1
ATOM 5126 C C . TYR D 2 7 ? 23.38400 4.52500 -15.45600 1.000 74.68521 618 TYR D C 1
ATOM 5127 O O . TYR D 2 7 ? 23.41900 4.64200 -16.66500 1.000 67.05311 618 TYR D O 1
ATOM 5129 N N . GLN D 2 8 ? 22.97500 3.40800 -14.84900 1.000 71.31310 619 GLN D N 1
ATOM 5130 C CA . GLN D 2 8 ? 22.52700 2.23600 -15.61100 1.000 59.92554 619 GLN D CA 1
ATOM 5131 C C . GLN D 2 8 ? 21.10800 1.70600 -15.48000 1.000 59.20952 619 GLN D C 1
ATOM 5132 O O . GLN D 2 8 ? 20.73000 0.88900 -16.28100 1.000 55.46600 619 GLN D O 1
ATOM 5138 N N . LYS D 2 9 ? 20.32900 2.15200 -14.50200 1.000 65.70846 620 LYS D N 1
ATOM 5139 C CA . LYS D 2 9 ? 18.90800 1.78700 -14.41900 1.000 67.39097 620 LYS D CA 1
ATOM 5140 C C . LYS D 2 9 ? 18.23200 3.08500 -14.64600 1.000 70.96843 620 LYS D C 1
ATOM 5141 O O . LYS D 2 9 ? 18.27800 3.93600 -13.81400 1.000 77.16383 620 LYS D O 1
ATOM 5147 N N . MET D 2 10 ? 17.61400 3.23400 -15.81300 1.000 69.16527 621 MET D N 1
ATOM 5148 C CA . MET D 2 10 ? 17.01500 4.50400 -16.18500 1.000 50.90164 621 MET D CA 1
ATOM 5149 C C . MET D 2 10 ? 15.66600 4.44000 -16.90700 1.000 45.57220 621 MET D C 1
ATOM 5150 O O . MET D 2 10 ? 14.66200 4.02300 -16.33800 1.000 47.21239 621 MET D O 1
ATOM 5155 N N . ILE D 2 11 ? 15.67700 4.84400 -18.17500 1.000 43.54862 622 ILE D N 1
ATOM 5156 C CA . ILE D 2 11 ? 14.49000 4.93500 -19.02400 1.000 45.57912 622 ILE D CA 1
ATOM 5157 C C . ILE D 2 11 ? 14.25300 3.71000 -19.90200 1.000 31.83708 622 ILE D C 1
ATOM 5158 O O . ILE D 2 11 ? 15.17000 3.22000 -20.54600 1.000 41.90274 622 ILE D O 1
ATOM 5163 N N . TYR D 2 12 ? 13.01600 3.22100 -19.92300 1.000 30.61895 623 TYR D N 1
ATOM 5164 C CA . TYR D 2 12 ? 12.67300 2.04900 -20.72200 1.000 31.60781 623 TYR D CA 1
ATOM 5165 C C . TYR D 2 12 ? 11.57600 2.25700 -21.77400 1.000 30.14870 623 TYR D C 1
ATOM 5166 O O . TYR D 2 12 ? 11.16700 1.31000 -22.43600 1.000 25.89071 623 TYR D O 1
ATOM 5175 N N . LYS D 2 13 ? 11.08000 3.48000 -21.87800 1.000 31.91452 624 LYS D N 1
ATOM 5176 C CA . LYS D 2 13 ? 10.04200 3.78200 -22.84100 1.000 22.89007 624 LYS D CA 1
ATOM 5177 C C . LYS D 2 13 ? 10.44300 4.94600 -23.70600 1.000 20.02373 624 LYS D C 1
ATOM 5178 O O . LYS D 2 13 ? 10.97700 5.93800 -23.22600 1.000 24.21611 624 LYS D O 1
ATOM 5184 N N . LEU D 2 14 ? 10.20500 4.79300 -24.99800 1.000 23.39486 625 LEU D N 1
ATOM 5185 C CA . LEU D 2 14 ? 10.49400 5.83300 -25.95500 1.000 16.36897 625 LEU D CA 1
ATOM 5186 C C . LEU D 2 14 ? 9.20200 6.16900 -26.65400 1.000 25.01824 625 LEU D C 1
ATOM 5187 O O . LEU D 2 14 ? 8.46900 5.28200 -27.08000 1.000 23.93701 625 LEU D O 1
ATOM 5192 N N . LEU D 2 15 ? 8.90500 7.45500 -26.73300 1.000 25.06133 626 LEU D N 1
ATOM 5193 C CA . LEU D 2 15 ? 7.71900 7.91300 -27.42300 1.000 22.36236 626 LEU D CA 1
ATOM 5194 C C . LEU D 2 15 ? 8.20800 8.81200 -28.53400 1.000 24.75524 626 LEU D C 1
ATOM 5195 O O . LEU D 2 15 ? 9.16300 9.55900 -28.35500 1.000 23.92164 626 LEU D O 1
ATOM 5200 N N . PRO D 2 16 ? 7.57300 8.72000 -29.70200 1.000 23.64099 627 PRO D N 1
ATOM 5201 C CA . PRO D 2 16 ? 8.00700 9.55900 -30.82800 1.000 21.53466 627 PRO D CA 1
ATOM 5202 C C . PRO D 2 16 ? 7.95900 11.03500 -30.46200 1.000 24.92962 627 PRO D C 1
ATOM 5203 O O . PRO D 2 16 ? 6.98000 11.52100 -29.89000 1.000 24.91976 627 PRO D O 1
ATOM 5207 N N . GLY D 2 17 ? 9.03700 11.74500 -30.78900 1.000 31.23733 628 GLY D N 1
ATOM 5208 C CA . GLY D 2 17 ? 9.14800 13.15700 -30.51000 1.000 31.38379 628 GLY D CA 1
ATOM 5209 C C . GLY D 2 17 ? 8.08200 13.97900 -31.20400 1.000 40.09504 628 GLY D C 1
ATOM 5210 O O . GLY D 2 17 ? 7.52300 13.57900 -32.23100 1.000 45.58063 628 GLY D O 1
ATOM 5211 N N . PRO D 2 18 ? 7.77800 15.15100 -30.65200 1.000 47.98736 629 PRO D N 1
ATOM 5212 C CA . PRO D 2 18 ? 6.73600 15.99900 -31.23800 1.000 35.62110 629 PRO D CA 1
ATOM 5213 C C . PRO D 2 18 ? 7.20000 16.63700 -32.53700 1.000 34.64907 629 PRO D C 1
ATOM 5214 O O . PRO D 2 18 ? 8.39600 16.79800 -32.79200 1.000 33.89158 629 PRO D O 1
ATOM 5218 N N . ASN D 2 19 ? 6.22300 17.00700 -33.36500 1.000 30.79375 630 ASN D N 1
ATOM 5219 C CA . ASN D 2 19 ? 6.51300 17.83200 -34.52900 1.000 33.04831 630 ASN D CA 1
ATOM 5220 C C . ASN D 2 19 ? 7.08900 19.17500 -34.09500 1.000 37.62267 630 ASN D C 1
ATOM 5221 O O . ASN D 2 19 ? 6.77700 19.69000 -33.02000 1.000 46.07613 630 ASN D O 1
ATOM 5226 N N . LYS D 2 20 ? 7.93800 19.74800 -34.94300 1.000 25.89909 631 LYS D N 1
ATOM 5227 C CA . LYS D 2 20 ? 8.34800 21.13500 -34.79600 1.000 30.55760 631 LYS D CA 1
ATOM 5228 C C . LYS D 2 20 ? 7.48700 22.05800 -35.64600 1.000 46.00646 631 LYS D C 1
ATOM 5229 O O . LYS D 2 20 ? 7.94300 23.13400 -36.05400 1.000 41.51091 631 LYS D O 1
ATOM 5235 N N . MET D 2 21 ? 6.24800 21.64200 -35.90700 1.000 36.22097 632 MET D N 1
ATOM 5236 C CA . MET D 2 21 ? 5.39200 22.16800 -36.95800 1.000 41.21507 632 MET D CA 1
ATOM 5237 C C . MET D 2 21 ? 3.96600 21.69200 -36.75800 1.000 45.22326 632 MET D C 1
ATOM 5238 O O . MET D 2 21 ? 3.72100 20.51400 -36.48000 1.000 47.53525 632 MET D O 1
ATOM 5243 N N . LEU D 2 22 ? 3.03700 22.53500 -37.14100 1.000 37.50386 633 LEU D N 1
ATOM 5244 C CA . LEU D 2 22 ? 1.66100 22.21600 -37.00800 1.000 38.40837 633 LEU D CA 1
ATOM 5245 C C . LEU D 2 22 ? 1.17000 21.78700 -38.31500 1.000 42.33015 633 LEU D C 1
ATOM 5246 O O . LEU D 2 22 ? 1.51000 22.37200 -39.29100 1.000 44.25455 633 LEU D O 1
ATOM 5251 N N . PRO D 2 23 ? 0.29000 20.81400 -38.33100 1.000 38.76824 634 PRO D N 1
ATOM 5252 C CA . PRO D 2 23 ? -0.31800 20.27800 -39.52200 1.000 51.59555 634 PRO D CA 1
ATOM 5253 C C . PRO D 2 23 ? -1.11800 21.37300 -40.15900 1.000 59.99560 634 PRO D C 1
ATOM 5254 O O . PRO D 2 23 ? -1.82600 22.04900 -39.44500 1.000 50.96931 634 PRO D O 1
ATOM 5258 N N . LYS D 2 24 ? -1.10300 21.45800 -41.48800 1.000 66.32878 635 LYS D N 1
ATOM 5259 C CA . LYS D 2 24 ? -1.74400 22.55600 -42.17500 1.000 67.67950 635 LYS D CA 1
ATOM 5260 C C . LYS D 2 24 ? -3.18200 22.69500 -41.82800 1.000 69.87959 635 LYS D C 1
ATOM 5261 O O . LYS D 2 24 ? -3.99600 21.80700 -42.08700 1.000 58.49208 635 LYS D O 1
ATOM 5263 N N . VAL D 2 25 ? -3.40000 23.90300 -41.28900 1.000 73.29127 636 VAL D N 1
ATOM 5264 C CA . VAL D 2 25 ? -4.57800 24.57300 -40.71400 1.000 70.52826 636 VAL D CA 1
ATOM 5265 C C . VAL D 2 25 ? -4.04600 25.51000 -39.62600 1.000 59.16775 636 VAL D C 1
ATOM 5266 O O . VAL D 2 25 ? -3.78100 26.68500 -39.83700 1.000 53.38007 636 VAL D O 1
#

B-factor: mean 44.92, std 30.04, range [2.05, 163.35]

Radius of gyration: 29.52 Å; Cα contacts (8 Å, |Δi|>4): 1223; chains: 4; bounding box: 55×94×92 Å

InterPro domains:
  IPR058915 Anti-CRISPR type V subtype A2-like [PF26125] (87-317)